Protein AF-A0A0V1GRM8-F1 (afdb_monomer_lite)

Foldseek 3Di:
DVVLVVVQVVLPFADDQPPDGDAWDDDPQEIAGGGPDPVSVLVNLVSVQVVQVVVVFAAPLVQAEDWDWDQDPPDRDIDTDQPDFHWHQDPNDTDTRHYADQQRWDADPNFTAGSVGATDDDVVVVLVVLVCLLPDPDQLLVSLCCCQVFVLVLCLVRLLDFRDDLVVLVSSLLSSLVSNCVSLVHDPPLFDSCLACPDLLLRHLNNPRSSLSSLLSLLQQLLCLCVDPDVVSVSVSPDPRSVVSNVVSCVQLVFPGSHPVRSVVSVVVVSVVVLVVLCPDPQSVQSVLRHSQCLLSVCSNDPLVHDSVLSSQLSCLSRQNPDWLCNVCVPHDDPDCLSQADPQCCVPPVHGTGLQCLQPPPPVCPVLNVVLQVVLLVLLQVLLVVVPWDKDAQDWDDDPNDIDTAGIWTDDPQEIEGEHEAAEARRPDDLVVVFVVQQVVCVRCFVVVCVVVVHPYYHYTYFREYLSLRGDPRVVVSCVVSVNDSSSSSVSSSSSSNRSCVVVVVVPDDPDPDDDDDDPPPVPPVCVVPPVPPPDDDDDDDDDDDDDDDDDDDDDDDDDDDDDDDDDDDDDDDDDDDDDDDDDDDDDDPPVVVVVVVVVVVVRPDDDDDDDDDDDDDDDDPDDDDDDPDNDHRYYD

Sequence (637 aa):
MDELIERLEQSGVGFKIGNTEVVTLAFADDIILASSSHRGMERLLSITHDFVKVRGLQLNIKKCKGIRLVRTPKTKSLVQDTSKTFKVPQAGEHLHVPMVGPGEPIKVLGVTITPDGKPSFNLGTLEGTLERIRKAPLKPAQKLATVRDYLIPALEYQLGVPGVGKRVLEDVDTSIRHSVKRFLHLPHTGMNSMFLTMPVKDGGLGLRPLRTQHIARVAVGTNSMINSADPTSQTIASMPQHQKSLHAALKHFSVPTASKDTLKKGKRQLLRAEIAELTETYQGSCLPSFRKRSVGNSWLSGLNGMRSRDFITGLKLRFGVIETRSQKWRGRTPQNPVVLLCRHCGLSTGQRETAAHISQKCPVTQRLFIQRHNRIVHLVGEHARREGFTVHVEHALKSAGQVYKPDLILIKGNAAHILDVAVPWEKGTDMHEHYERKTTKYSRITEDVKAHFGVDSCTVGAIVVGARSSWCASNRLALKACSTSRRTRVRIAWTTDKVQPAAQLAANQPQGEDGDALPRKIRWRVLSEQEDREKTSAPGNGSNGATPPKQGPHYCPHNTPPSTIYPLCINDGSRRPSGCPANTEPSQMPRHLISDAYEWINKIPSVPIYYLAKPQPRERAWQNQRGKKTLLSLTLV

Radius of gyration: 35.49 Å; chains: 1; bounding box: 90×81×99 Å

Organism: NCBI:txid268475

Structure (mmCIF, N/CA/C/O backbone):
data_AF-A0A0V1GRM8-F1
#
_entry.id   AF-A0A0V1GRM8-F1
#
loop_
_atom_site.group_PDB
_atom_site.id
_atom_site.type_symbol
_atom_site.label_atom_id
_atom_site.label_alt_id
_atom_site.label_comp_id
_atom_site.label_asym_id
_atom_site.label_entity_id
_atom_site.label_seq_id
_atom_site.pdbx_PDB_ins_code
_atom_site.Cartn_x
_atom_site.Cartn_y
_atom_site.Cartn_z
_atom_site.occupancy
_atom_site.B_iso_or_equiv
_atom_site.auth_seq_id
_atom_site.auth_comp_id
_atom_site.auth_asym_id
_atom_site.auth_atom_id
_atom_site.pdbx_PDB_model_num
ATOM 1 N N . MET A 1 1 ? -37.192 -11.598 17.961 1.00 79.44 1 MET A N 1
ATOM 2 C CA . MET A 1 1 ? -36.324 -10.788 18.840 1.00 79.44 1 MET A CA 1
ATOM 3 C C . MET A 1 1 ? -37.020 -9.490 19.177 1.00 79.44 1 MET A C 1
ATOM 5 O O . MET A 1 1 ? -37.149 -9.196 20.350 1.00 79.44 1 MET A O 1
ATOM 9 N N . ASP A 1 2 ? -37.560 -8.804 18.180 1.00 85.06 2 ASP A N 1
ATOM 10 C CA . ASP A 1 2 ? -38.313 -7.549 18.304 1.00 85.06 2 ASP A CA 1
ATOM 11 C C . ASP A 1 2 ? -39.402 -7.604 19.399 1.00 85.06 2 ASP A C 1
ATOM 13 O O . ASP A 1 2 ? -39.377 -6.800 20.316 1.00 85.06 2 ASP A O 1
ATOM 17 N N . GLU A 1 3 ? -40.228 -8.657 19.435 1.00 89.25 3 GLU A N 1
ATOM 18 C CA . GLU A 1 3 ? -41.222 -8.900 20.506 1.00 89.25 3 GLU A CA 1
ATOM 19 C C . GLU A 1 3 ? -40.627 -8.960 21.938 1.00 89.25 3 GLU A C 1
ATOM 21 O O . GLU A 1 3 ? -41.297 -8.624 22.911 1.00 89.25 3 GLU A O 1
ATOM 26 N N . LEU A 1 4 ? -39.374 -9.405 22.105 1.00 88.62 4 LEU A N 1
ATOM 27 C CA . LEU A 1 4 ? -38.681 -9.350 23.400 1.00 88.62 4 LEU A CA 1
ATOM 28 C C . LEU A 1 4 ? -38.221 -7.922 23.703 1.00 88.62 4 LEU A C 1
ATOM 30 O O . LEU A 1 4 ? -38.355 -7.480 24.838 1.00 88.62 4 LEU A O 1
ATOM 34 N N . ILE A 1 5 ? -37.705 -7.207 22.701 1.00 88.31 5 ILE A N 1
ATOM 35 C CA . ILE A 1 5 ? -37.274 -5.811 22.837 1.00 88.31 5 ILE A CA 1
ATOM 36 C C . ILE A 1 5 ? -38.470 -4.944 23.260 1.00 88.31 5 ILE A C 1
ATOM 38 O O . ILE A 1 5 ? -38.380 -4.275 24.283 1.00 88.31 5 ILE A O 1
ATOM 42 N N . GLU A 1 6 ? -39.620 -5.073 22.593 1.00 89.06 6 GLU A N 1
ATOM 43 C CA . GLU A 1 6 ? -40.867 -4.379 22.952 1.00 89.06 6 GLU A CA 1
ATOM 44 C C . GLU A 1 6 ? -41.311 -4.674 24.397 1.00 89.06 6 GLU A C 1
ATOM 46 O O . GLU A 1 6 ? -41.612 -3.753 25.156 1.00 89.06 6 GLU A O 1
ATOM 51 N N . ARG A 1 7 ? -41.306 -5.948 24.825 1.00 91.50 7 ARG A N 1
ATOM 52 C CA . ARG A 1 7 ? -41.649 -6.338 26.211 1.00 91.50 7 ARG A CA 1
ATOM 53 C C . ARG A 1 7 ? -40.680 -5.762 27.249 1.00 91.50 7 ARG A C 1
ATOM 55 O O . ARG A 1 7 ? -41.090 -5.471 28.373 1.00 91.50 7 ARG A O 1
ATOM 62 N N . LEU A 1 8 ? -39.398 -5.639 26.904 1.00 90.44 8 LEU A N 1
ATOM 63 C CA . LEU A 1 8 ? -38.387 -5.033 27.770 1.00 90.44 8 LEU A CA 1
ATOM 64 C C . LEU A 1 8 ? -38.581 -3.510 27.828 1.00 90.44 8 LEU A C 1
ATOM 66 O O . LEU A 1 8 ? -38.613 -2.953 28.922 1.00 90.44 8 LEU A O 1
ATOM 70 N N . GLU A 1 9 ? -38.801 -2.840 26.699 1.00 88.19 9 GLU A N 1
ATOM 71 C CA . GLU A 1 9 ? -39.067 -1.395 26.629 1.00 88.19 9 GLU A CA 1
ATOM 72 C C . GLU A 1 9 ? -40.335 -0.997 27.404 1.00 88.19 9 GLU A C 1
ATOM 74 O O . GLU A 1 9 ? -40.299 -0.068 28.212 1.00 88.19 9 GLU A O 1
ATOM 79 N N . GLN A 1 10 ? -41.415 -1.775 27.284 1.00 88.38 10 GLN A N 1
ATOM 80 C CA . GLN A 1 10 ? -42.658 -1.597 28.053 1.00 88.38 10 GLN A CA 1
ATOM 81 C C . GLN A 1 10 ? -42.484 -1.752 29.577 1.00 88.38 10 GLN A C 1
ATOM 83 O O . GLN A 1 10 ? -43.367 -1.360 30.341 1.00 88.38 10 GLN A O 1
ATOM 88 N N . SER A 1 11 ? -41.375 -2.326 30.055 1.00 85.81 11 SER A N 1
ATOM 89 C CA . SER A 1 11 ? -41.174 -2.576 31.488 1.00 85.81 11 SER A CA 1
ATOM 90 C C . SER A 1 11 ? -40.812 -1.327 32.305 1.00 85.81 11 SER A C 1
ATOM 92 O O . SER A 1 11 ? -40.995 -1.349 33.527 1.00 85.81 11 SER A O 1
ATOM 94 N N . GLY A 1 12 ? -40.311 -0.262 31.658 1.00 83.56 12 GLY A N 1
ATOM 95 C CA . GLY A 1 12 ? -39.988 1.030 32.286 1.00 83.56 12 GLY A CA 1
ATOM 96 C C . GLY A 1 12 ? -38.925 0.978 33.395 1.00 83.56 12 GLY A C 1
ATOM 97 O O . GLY A 1 12 ? -38.988 1.758 34.346 1.00 83.56 12 GLY A O 1
ATOM 98 N N . VAL A 1 13 ? -38.003 0.007 33.340 1.00 88.00 13 VAL A N 1
ATOM 99 C CA . VAL A 1 13 ? -36.918 -0.173 34.330 1.00 88.00 13 VAL A CA 1
ATOM 100 C C . VAL A 1 13 ? -35.516 -0.124 33.707 1.00 88.00 13 VAL A C 1
ATOM 102 O O . VAL A 1 13 ? -34.573 -0.737 34.220 1.00 88.00 13 VAL A O 1
ATOM 105 N N . GLY A 1 14 ? -35.368 0.607 32.605 1.00 86.81 14 GLY A N 1
ATOM 106 C CA . GLY A 1 14 ? -34.118 0.778 31.878 1.00 86.81 14 GLY A CA 1
ATOM 107 C C . GLY A 1 14 ? -33.093 1.670 32.577 1.00 86.81 14 GLY A C 1
ATOM 108 O O . GLY A 1 14 ? -33.242 2.108 33.727 1.00 86.81 14 GLY A O 1
ATOM 109 N N . PHE A 1 15 ? -32.007 1.941 31.860 1.00 88.25 15 PHE A N 1
ATOM 110 C CA . PHE A 1 15 ? -30.988 2.909 32.242 1.00 88.25 15 PHE A CA 1
ATOM 111 C C . PHE A 1 15 ? -31.204 4.234 31.497 1.00 88.25 15 PHE A C 1
ATOM 113 O O . PHE A 1 15 ? -31.224 4.271 30.267 1.00 88.25 15 PHE A O 1
ATOM 120 N N . LYS A 1 16 ? -31.355 5.340 32.234 1.00 87.81 16 LYS A N 1
ATOM 121 C CA . LYS A 1 16 ? -31.632 6.658 31.642 1.00 87.81 16 LYS A CA 1
ATOM 122 C C . LYS A 1 16 ? -30.355 7.328 31.143 1.00 87.81 16 LYS A C 1
ATOM 124 O O . LYS A 1 16 ? -29.402 7.520 31.899 1.00 87.81 16 LYS A O 1
ATOM 129 N N . ILE A 1 17 ? -30.362 7.713 29.873 1.00 84.06 17 ILE A N 1
ATOM 130 C CA . ILE A 1 17 ? -29.287 8.416 29.179 1.00 84.06 17 ILE A CA 1
ATOM 131 C C . ILE A 1 17 ? -29.867 9.719 28.630 1.00 84.06 17 ILE A C 1
ATOM 133 O O . ILE A 1 17 ? -30.559 9.726 27.620 1.00 84.06 17 ILE A O 1
ATOM 137 N N . GLY A 1 18 ? -29.599 10.842 29.301 1.00 80.88 18 GLY A N 1
ATOM 138 C CA . GLY A 1 18 ? -30.243 12.112 28.954 1.00 80.88 18 GLY A CA 1
ATOM 139 C C . GLY A 1 18 ? -31.766 11.988 29.049 1.00 80.88 18 GLY A C 1
ATOM 140 O O . GLY A 1 18 ? -32.284 11.651 30.112 1.00 80.88 18 GLY A O 1
ATOM 141 N N . ASN A 1 19 ? -32.456 12.216 27.930 1.00 82.00 19 ASN A N 1
ATOM 142 C CA . ASN A 1 19 ? -33.915 12.108 27.834 1.00 82.00 19 ASN A CA 1
ATOM 143 C C . ASN A 1 19 ? -34.396 10.737 27.318 1.00 82.00 19 ASN A C 1
ATOM 145 O O . ASN A 1 19 ? -35.603 10.538 27.205 1.00 82.00 19 ASN A O 1
ATOM 149 N N . THR A 1 20 ? -33.494 9.803 26.989 1.00 84.81 20 THR A N 1
ATOM 150 C CA . THR A 1 20 ? -33.852 8.457 26.512 1.00 84.81 20 THR A CA 1
ATOM 151 C C . THR A 1 20 ? -33.632 7.399 27.588 1.00 84.81 20 THR A C 1
ATOM 153 O O . THR A 1 20 ? -32.801 7.547 28.486 1.00 84.81 20 THR A O 1
ATOM 156 N N . GLU A 1 21 ? -34.385 6.306 27.507 1.00 87.94 21 GLU A N 1
ATOM 157 C CA . GLU A 1 21 ? -34.266 5.162 28.407 1.00 87.94 21 GLU A CA 1
ATOM 158 C C . GLU A 1 21 ? -33.819 3.940 27.606 1.00 87.94 21 GLU A C 1
ATOM 160 O O . GLU A 1 21 ? -34.488 3.525 26.665 1.00 87.94 21 GLU A O 1
ATOM 165 N N . VAL A 1 22 ? -32.654 3.392 27.950 1.00 88.44 22 VAL A N 1
ATOM 166 C CA . VAL A 1 22 ? -32.051 2.251 27.257 1.00 88.44 22 VAL A CA 1
ATOM 167 C C . VAL A 1 22 ? -32.252 1.012 28.108 1.00 88.44 22 VAL A C 1
ATOM 169 O O . VAL A 1 22 ? -31.702 0.924 29.206 1.00 88.44 22 VAL A O 1
ATOM 172 N N . VAL A 1 23 ? -33.039 0.062 27.605 1.00 90.19 23 VAL A N 1
ATOM 173 C CA . VAL A 1 23 ? -33.331 -1.193 28.314 1.00 90.19 23 VAL A CA 1
ATOM 174 C C . VAL A 1 23 ? -32.487 -2.358 27.797 1.00 90.19 23 VAL A C 1
ATOM 176 O O . VAL A 1 23 ? -32.040 -3.195 28.580 1.00 90.19 23 VAL A O 1
ATOM 179 N N . THR A 1 24 ? -32.246 -2.420 26.486 1.00 90.25 24 THR A N 1
ATOM 180 C CA . THR A 1 24 ? -31.543 -3.541 25.852 1.00 90.25 24 THR A CA 1
ATOM 181 C C . THR A 1 24 ? -30.735 -3.106 24.631 1.00 90.25 24 THR A C 1
ATOM 183 O O . THR A 1 24 ? -31.102 -2.165 23.930 1.00 90.25 24 THR A O 1
ATOM 186 N N . LEU A 1 25 ? -29.648 -3.824 24.346 1.00 88.06 25 LEU A N 1
ATOM 187 C CA . LEU A 1 25 ? -28.949 -3.814 23.059 1.00 88.06 25 LEU A CA 1
ATOM 188 C C . LEU A 1 25 ? -28.848 -5.267 22.588 1.00 88.06 25 LEU A C 1
ATOM 190 O O . LEU A 1 25 ? -28.349 -6.107 23.328 1.00 88.06 25 LEU A O 1
ATOM 194 N N . ALA A 1 26 ? -29.310 -5.582 21.379 1.00 87.56 26 ALA A N 1
ATOM 195 C CA . ALA A 1 26 ? -29.328 -6.957 20.876 1.00 87.56 26 ALA A CA 1
ATOM 196 C C . ALA A 1 26 ? -28.637 -7.079 19.513 1.00 87.56 26 ALA A C 1
ATOM 198 O O . ALA A 1 26 ? -28.797 -6.224 18.639 1.00 87.56 26 ALA A O 1
ATOM 199 N N . PHE A 1 27 ? -27.900 -8.170 19.315 1.00 85.50 27 PHE A N 1
ATOM 200 C CA . PHE A 1 27 ? -27.322 -8.548 18.029 1.00 85.50 27 PHE A CA 1
ATOM 201 C C . PHE A 1 27 ? -27.366 -10.073 17.880 1.00 85.50 27 PHE A C 1
ATOM 203 O O . PHE A 1 27 ? -26.596 -10.790 18.510 1.00 85.50 27 PHE A O 1
ATOM 210 N N . ALA A 1 28 ? -28.275 -10.567 17.034 1.00 85.81 28 ALA A N 1
ATOM 211 C CA . ALA A 1 28 ? -28.597 -11.993 16.927 1.00 85.81 28 ALA A CA 1
ATOM 212 C C . ALA A 1 28 ? -28.969 -12.617 18.294 1.00 85.81 28 ALA A C 1
ATOM 214 O O . ALA A 1 28 ? -30.039 -12.303 18.815 1.00 85.81 28 ALA A O 1
ATOM 215 N N . ASP A 1 29 ? -28.129 -13.499 18.841 1.00 84.38 29 ASP A N 1
ATOM 216 C CA . ASP A 1 29 ? -28.296 -14.195 20.125 1.00 84.38 29 ASP A CA 1
ATOM 217 C C . ASP A 1 29 ? -27.536 -13.555 21.306 1.00 84.38 29 ASP A C 1
ATOM 219 O O . ASP A 1 29 ? -27.766 -13.953 22.453 1.00 84.38 29 ASP A O 1
ATOM 223 N N . ASP A 1 30 ? -26.681 -12.560 21.044 1.00 85.00 30 ASP A N 1
ATOM 224 C CA . ASP A 1 30 ? -26.049 -11.729 22.073 1.00 85.00 30 ASP A CA 1
ATOM 225 C C . ASP A 1 30 ? -27.029 -10.616 22.496 1.00 85.00 30 ASP A C 1
ATOM 227 O O . ASP A 1 30 ? -27.387 -9.742 21.696 1.00 85.00 30 ASP A O 1
ATOM 231 N N . ILE A 1 31 ? -27.454 -10.631 23.764 1.00 88.88 31 ILE A N 1
ATOM 232 C CA . ILE A 1 31 ? -28.297 -9.591 24.378 1.00 88.88 31 ILE A CA 1
ATOM 233 C C . ILE A 1 31 ? -27.517 -8.915 25.506 1.00 88.88 31 ILE A C 1
ATOM 235 O O . ILE A 1 31 ? -26.914 -9.583 26.340 1.00 88.88 31 ILE A O 1
ATOM 239 N N . ILE A 1 32 ? -27.571 -7.589 25.562 1.00 89.88 32 ILE A N 1
ATOM 240 C CA . ILE A 1 32 ? -27.100 -6.784 26.689 1.00 89.88 32 ILE A CA 1
ATOM 241 C C . ILE A 1 32 ? -28.322 -6.168 27.356 1.00 89.88 32 ILE A C 1
ATOM 243 O O . ILE A 1 32 ? -29.120 -5.528 26.669 1.00 89.88 32 ILE A O 1
ATOM 247 N N . LEU A 1 33 ? -28.458 -6.321 28.672 1.00 91.75 33 LEU A N 1
ATOM 248 C CA . LEU A 1 33 ? -29.522 -5.674 29.445 1.00 91.75 33 LEU A CA 1
ATOM 249 C C . LEU A 1 33 ? -28.970 -4.480 30.228 1.00 91.75 33 LEU A C 1
ATOM 251 O O . LEU A 1 33 ? -27.875 -4.529 30.783 1.00 91.75 33 LEU A O 1
ATOM 255 N N . ALA A 1 34 ? -29.743 -3.398 30.307 1.00 92.00 34 ALA A N 1
ATOM 256 C CA . ALA A 1 34 ? -29.366 -2.185 31.022 1.00 92.00 34 ALA A CA 1
ATOM 257 C C . ALA A 1 34 ? -30.500 -1.731 31.948 1.00 92.00 34 ALA A C 1
ATOM 259 O O . ALA A 1 34 ? -31.636 -1.539 31.524 1.00 92.00 34 ALA A O 1
ATOM 260 N N . SER A 1 35 ? -30.183 -1.531 33.229 1.00 91.81 35 SER A N 1
ATOM 261 C CA . SER A 1 35 ? -31.130 -1.037 34.228 1.00 91.81 35 SER A CA 1
ATOM 262 C C . SER A 1 35 ? -30.469 -0.041 35.172 1.00 91.81 35 SER A C 1
ATOM 264 O O . SER A 1 35 ? -29.305 -0.182 35.545 1.00 91.81 35 SER A O 1
ATOM 266 N N . SER A 1 36 ? -31.240 0.955 35.601 1.00 89.06 36 SER A N 1
ATOM 267 C CA . SER A 1 36 ? -30.865 1.914 36.643 1.00 89.06 36 SER A CA 1
ATOM 268 C C . SER A 1 36 ? -30.902 1.338 38.069 1.00 89.06 36 SER A C 1
ATOM 270 O O . SER A 1 36 ? -30.415 1.990 38.993 1.00 89.06 36 SER A O 1
ATOM 272 N N . SER A 1 37 ? -31.448 0.132 38.284 1.00 87.62 37 SER A N 1
ATOM 273 C CA . SER A 1 37 ? -31.553 -0.479 39.618 1.00 87.62 37 SER A CA 1
ATOM 274 C C . SER A 1 37 ? -31.393 -2.005 39.612 1.00 87.62 37 SER A C 1
ATOM 276 O O . SER A 1 37 ? -31.634 -2.673 38.612 1.00 87.62 37 SER A O 1
ATOM 278 N N . HIS A 1 38 ? -31.034 -2.581 40.767 1.00 86.12 38 HIS A N 1
ATOM 279 C CA . HIS A 1 38 ? -30.915 -4.038 40.930 1.00 86.12 38 HIS A CA 1
ATOM 280 C C . HIS A 1 38 ? -32.249 -4.760 40.679 1.00 86.12 38 HIS A C 1
ATOM 282 O O . HIS A 1 38 ? -32.300 -5.691 39.884 1.00 86.12 38 HIS A O 1
ATOM 288 N N . ARG A 1 39 ? -33.340 -4.266 41.289 1.00 87.75 39 ARG A N 1
ATOM 289 C CA . ARG A 1 39 ? -34.701 -4.795 41.087 1.00 87.75 39 ARG A CA 1
ATOM 290 C C . ARG A 1 39 ? -35.163 -4.680 39.635 1.00 87.75 39 ARG A C 1
ATOM 292 O O . ARG A 1 39 ? -35.852 -5.566 39.141 1.00 87.75 39 ARG A O 1
ATOM 299 N N . GLY A 1 40 ? -34.779 -3.602 38.951 1.00 89.31 40 GLY A N 1
ATOM 300 C CA . GLY A 1 40 ? -35.024 -3.446 37.522 1.00 89.31 40 GLY A CA 1
ATOM 301 C C . GLY A 1 40 ? -34.315 -4.526 36.708 1.00 89.31 40 GLY A C 1
ATOM 302 O O . GLY A 1 40 ? -34.965 -5.202 35.920 1.00 89.31 40 GLY A O 1
ATOM 303 N N . MET A 1 41 ? -33.028 -4.778 36.971 1.00 90.19 41 MET A N 1
ATOM 304 C CA . MET A 1 41 ? -32.282 -5.852 36.304 1.00 90.19 41 MET A CA 1
ATOM 305 C C . MET A 1 41 ? -32.895 -7.239 36.555 1.00 90.19 41 MET A C 1
ATOM 307 O O . MET A 1 41 ? -33.063 -8.009 35.614 1.00 90.19 41 MET A O 1
ATOM 311 N N . GLU A 1 42 ? -33.298 -7.547 37.791 1.00 88.81 42 GLU A N 1
ATOM 312 C CA . GLU A 1 42 ? -33.997 -8.800 38.126 1.00 88.81 42 GLU A CA 1
ATOM 313 C C . GLU A 1 42 ? -35.308 -8.954 37.331 1.00 88.81 42 GLU A C 1
ATOM 315 O O . GLU A 1 42 ? -35.596 -10.032 36.807 1.00 88.81 42 GLU A O 1
ATOM 320 N N . ARG A 1 43 ? -36.068 -7.863 37.149 1.00 90.00 43 ARG A N 1
ATOM 321 C CA . ARG A 1 43 ? -37.283 -7.848 36.318 1.00 90.00 43 ARG A CA 1
ATOM 322 C C . ARG A 1 43 ? -36.977 -8.082 34.833 1.00 90.00 43 ARG A C 1
ATOM 324 O O . ARG A 1 43 ? -37.660 -8.893 34.210 1.00 90.00 43 ARG A O 1
ATOM 331 N N . LEU A 1 44 ? -35.960 -7.422 34.271 1.00 91.06 44 LEU A N 1
ATOM 332 C CA . LEU A 1 44 ? -35.557 -7.614 32.867 1.00 91.06 44 LEU A CA 1
ATOM 333 C C . LEU A 1 44 ? -35.056 -9.043 32.605 1.00 91.06 44 LEU A C 1
ATOM 335 O O . LEU A 1 44 ? -35.375 -9.633 31.569 1.00 91.06 44 LEU A O 1
ATOM 339 N N . LEU A 1 45 ? -34.323 -9.624 33.560 1.00 90.50 45 LEU A N 1
ATOM 340 C CA . LEU A 1 45 ? -33.871 -11.013 33.506 1.00 90.50 45 LEU A CA 1
ATOM 341 C C . LEU A 1 45 ? -35.044 -11.998 33.554 1.00 90.50 45 LEU A C 1
ATOM 343 O O . LEU A 1 45 ? -35.037 -12.942 32.768 1.00 90.50 45 LEU A O 1
ATOM 347 N N . SER A 1 46 ? -36.067 -11.765 34.388 1.00 89.44 46 SER A N 1
ATOM 348 C CA . SER A 1 46 ? -37.284 -12.598 34.396 1.00 89.44 46 SER A CA 1
ATOM 349 C C . SER A 1 46 ? -38.017 -12.529 33.056 1.00 89.44 46 SER A C 1
ATOM 351 O O . SER A 1 46 ? -38.243 -13.565 32.440 1.00 89.44 46 SER A O 1
ATOM 353 N N . ILE A 1 47 ? -38.297 -11.322 32.543 1.00 90.62 47 ILE A N 1
ATOM 354 C CA . ILE A 1 47 ? -38.961 -11.123 31.238 1.00 90.62 47 ILE A CA 1
ATOM 355 C C . ILE A 1 47 ? -38.202 -11.863 30.124 1.00 90.62 47 ILE A C 1
ATOM 357 O O . ILE A 1 47 ? -38.808 -12.564 29.310 1.00 90.62 47 ILE A O 1
ATOM 361 N N . THR A 1 48 ? -36.872 -11.742 30.114 1.00 90.81 48 THR A N 1
ATOM 362 C CA . THR A 1 48 ? -36.005 -12.415 29.139 1.00 90.81 48 THR A CA 1
ATOM 363 C C . THR A 1 48 ? -36.037 -13.934 29.303 1.00 90.81 48 THR A C 1
ATOM 365 O O . THR A 1 48 ? -36.225 -14.649 28.320 1.00 90.81 48 THR A O 1
ATOM 368 N N . HIS A 1 49 ? -35.897 -14.441 30.530 1.00 89.19 49 HIS A N 1
ATOM 369 C CA . HIS A 1 49 ? -35.965 -15.870 30.829 1.00 89.19 49 HIS A CA 1
ATOM 370 C C . HIS A 1 49 ? -37.302 -16.473 30.382 1.00 89.19 49 HIS A C 1
ATOM 372 O O . HIS A 1 49 ? -37.311 -17.481 29.676 1.00 89.19 49 HIS A O 1
ATOM 378 N N . ASP A 1 50 ? -38.422 -15.844 30.730 1.00 89.31 50 ASP A N 1
ATOM 379 C CA . ASP A 1 50 ? -39.757 -16.375 30.459 1.00 89.31 50 ASP A CA 1
ATOM 380 C C . ASP A 1 50 ? -40.057 -16.373 28.950 1.00 89.31 50 ASP A C 1
ATOM 382 O O . ASP A 1 50 ? -40.552 -17.365 28.406 1.00 89.31 50 ASP A O 1
ATOM 386 N N . PHE A 1 51 ? -39.646 -15.319 28.235 1.00 90.50 51 PHE A N 1
ATOM 387 C CA . PHE A 1 51 ? -39.718 -15.247 26.772 1.00 90.50 51 PHE A CA 1
ATOM 388 C C . PHE A 1 51 ? -38.929 -16.372 26.077 1.00 90.50 51 PHE A C 1
ATOM 390 O O . PHE A 1 51 ? -39.407 -16.959 25.097 1.00 90.50 51 PHE A O 1
ATOM 397 N N . VAL A 1 52 ? -37.720 -16.652 26.572 1.00 89.62 52 VAL A N 1
ATOM 398 C CA . VAL A 1 52 ? -36.786 -17.666 26.055 1.00 89.62 52 VAL A CA 1
ATOM 399 C C . VAL A 1 52 ? -37.298 -19.080 26.373 1.00 89.62 52 VAL A C 1
ATOM 401 O O . VAL A 1 52 ? -37.358 -19.928 25.478 1.00 89.62 52 VAL A O 1
ATOM 404 N N . LYS A 1 53 ? -37.778 -19.312 27.601 1.00 88.38 53 LYS A N 1
ATOM 405 C CA . LYS A 1 53 ? -38.338 -20.586 28.079 1.00 88.38 53 LYS A CA 1
ATOM 406 C C . LYS A 1 53 ? -39.572 -21.021 27.287 1.00 88.38 53 LYS A C 1
ATOM 408 O O . LYS A 1 53 ? -39.636 -22.173 26.863 1.00 88.38 53 LYS A O 1
ATOM 413 N N . VAL A 1 54 ? -40.517 -20.110 27.023 1.00 89.62 54 VAL A N 1
ATOM 414 C CA . VAL A 1 54 ? -41.725 -20.391 26.211 1.00 89.62 54 VAL A CA 1
ATOM 415 C C . VAL A 1 54 ? -41.373 -20.859 24.790 1.00 89.62 54 VAL A C 1
ATOM 417 O O . VAL A 1 54 ? -42.134 -21.598 24.172 1.00 89.62 54 VAL A O 1
ATOM 420 N N . ARG A 1 55 ? -40.194 -20.487 24.278 1.00 89.69 55 ARG A N 1
ATOM 421 C CA . ARG A 1 55 ? -39.700 -20.862 22.942 1.00 89.69 55 ARG A CA 1
ATOM 422 C C . ARG A 1 55 ? -38.777 -22.088 22.950 1.00 89.69 55 ARG A C 1
ATOM 424 O O . ARG A 1 55 ? -38.162 -22.390 21.931 1.00 89.69 55 ARG A O 1
ATOM 431 N N . GLY A 1 56 ? -38.671 -22.797 24.078 1.00 88.12 56 GLY A N 1
ATOM 432 C CA . GLY A 1 56 ? -37.820 -23.985 24.223 1.00 88.12 56 GLY A CA 1
ATOM 433 C C . GLY A 1 56 ? -36.315 -23.691 24.196 1.00 88.12 56 GLY A C 1
ATOM 434 O O . GLY A 1 56 ? -35.515 -24.605 23.996 1.00 88.12 56 GLY A O 1
ATOM 435 N N . LEU A 1 57 ? -35.928 -22.426 24.375 1.00 88.31 57 LEU A N 1
ATOM 436 C CA . LEU A 1 57 ? -34.540 -21.978 24.443 1.00 88.31 57 LEU A CA 1
ATOM 437 C C . LEU A 1 57 ? -34.065 -21.918 25.903 1.00 88.31 57 LEU A C 1
ATOM 439 O O . LEU A 1 57 ? -34.868 -21.957 26.837 1.00 88.31 57 LEU A O 1
ATOM 443 N N . GLN A 1 58 ? -32.750 -21.811 26.110 1.00 84.88 58 GLN A N 1
ATOM 444 C CA . GLN A 1 58 ? -32.151 -21.664 27.440 1.00 84.88 58 GLN A CA 1
ATOM 445 C C . GLN A 1 58 ? -31.023 -20.625 27.437 1.00 84.88 58 GLN A C 1
ATOM 447 O O . GLN A 1 58 ? -30.272 -20.497 26.464 1.00 84.88 58 GLN A O 1
ATOM 452 N N . LEU A 1 59 ? -30.894 -19.898 28.550 1.00 84.94 59 LEU A N 1
ATOM 453 C CA . LEU A 1 59 ? -29.801 -18.956 28.787 1.00 84.94 59 LEU A CA 1
ATOM 454 C C . LEU A 1 59 ? -28.520 -19.717 29.152 1.00 84.94 59 LEU A C 1
ATOM 456 O O . LEU A 1 59 ? -28.537 -20.646 29.961 1.00 84.94 59 LEU A O 1
ATOM 460 N N . ASN A 1 60 ? -27.388 -19.317 28.572 1.00 87.25 60 ASN A N 1
ATOM 461 C CA . ASN A 1 60 ? -26.090 -19.917 28.859 1.00 87.25 60 ASN A CA 1
ATOM 462 C C . ASN A 1 60 ? -25.380 -19.154 29.983 1.00 87.25 60 ASN A C 1
ATOM 464 O O . ASN A 1 60 ? -24.461 -18.377 29.732 1.00 87.25 60 ASN A O 1
ATOM 468 N N . ILE A 1 61 ? -25.789 -19.392 31.232 1.00 84.81 61 ILE A N 1
ATOM 469 C CA . ILE A 1 61 ? -25.327 -18.630 32.410 1.00 84.81 61 ILE A CA 1
ATOM 470 C C . ILE A 1 61 ? -23.792 -18.620 32.561 1.00 84.81 61 ILE A C 1
ATOM 472 O O . ILE A 1 61 ? -23.236 -17.642 33.049 1.00 84.81 61 ILE A O 1
ATOM 476 N N . LYS A 1 62 ? -23.083 -19.647 32.067 1.00 84.50 62 LYS A N 1
ATOM 477 C CA . LYS A 1 62 ? -21.605 -19.690 32.051 1.00 84.50 62 LYS A CA 1
ATOM 478 C C . LYS A 1 62 ? -20.965 -18.691 31.079 1.00 84.50 62 LYS A C 1
ATOM 480 O O . LYS A 1 62 ? -19.829 -18.280 31.303 1.00 84.50 62 LYS A O 1
ATOM 485 N N . LYS A 1 63 ? -21.655 -18.343 29.988 1.00 85.25 63 LYS A N 1
ATOM 486 C CA . LYS A 1 63 ? -21.252 -17.267 29.069 1.00 85.25 63 LYS A CA 1
ATOM 487 C C . LYS A 1 63 ? -21.765 -15.904 29.525 1.00 85.25 63 LYS A C 1
ATOM 489 O O . LYS A 1 63 ? -21.147 -14.900 29.182 1.00 85.25 63 LYS A O 1
ATOM 494 N N . CYS A 1 64 ? -22.879 -15.872 30.259 1.00 87.50 64 CYS A N 1
ATOM 495 C CA . CYS A 1 64 ? -23.422 -14.632 30.786 1.00 87.50 64 CYS A CA 1
ATOM 496 C C . CYS A 1 64 ? -22.443 -13.955 31.749 1.00 87.50 64 CYS A C 1
ATOM 498 O O . CYS A 1 64 ? -21.668 -14.616 32.447 1.00 87.50 64 CYS A O 1
ATOM 500 N N . LYS A 1 65 ? -22.488 -12.627 31.796 1.00 88.25 65 LYS A N 1
ATOM 501 C CA . LYS A 1 65 ? -21.643 -11.808 32.666 1.00 88.25 65 LYS A CA 1
ATOM 502 C C . LYS A 1 65 ? -22.492 -10.726 33.319 1.00 88.25 65 LYS A C 1
ATOM 504 O O . LYS A 1 65 ? -23.437 -10.240 32.722 1.00 88.25 65 LYS A O 1
ATOM 509 N N . GLY A 1 66 ? -22.174 -10.388 34.565 1.00 88.56 66 GLY A N 1
ATOM 510 C CA . GLY A 1 66 ? -22.847 -9.325 35.304 1.00 88.56 66 GLY A CA 1
ATOM 511 C C . GLY A 1 66 ? -21.904 -8.161 35.582 1.00 88.56 66 GLY A C 1
ATOM 512 O O . GLY A 1 66 ? -20.836 -8.350 36.171 1.00 88.56 66 GLY A O 1
ATOM 513 N N . ILE A 1 67 ? -22.312 -6.949 35.206 1.00 88.69 67 ILE A N 1
ATOM 514 C CA . ILE A 1 67 ? -21.648 -5.702 35.600 1.00 88.69 67 ILE A CA 1
ATOM 515 C C . ILE A 1 67 ? -22.595 -4.927 36.511 1.00 88.69 67 ILE A C 1
ATOM 517 O O . ILE A 1 67 ? -23.758 -4.708 36.179 1.00 88.69 67 ILE A O 1
ATOM 521 N N . ARG A 1 68 ? -22.096 -4.471 37.660 1.00 86.88 68 ARG A N 1
ATOM 522 C CA . ARG A 1 68 ? -22.845 -3.595 38.560 1.00 86.88 68 ARG A CA 1
ATOM 523 C C . ARG A 1 68 ? -21.937 -2.485 39.066 1.00 86.88 68 ARG A C 1
ATOM 525 O O . ARG A 1 68 ? -20.936 -2.743 39.728 1.00 86.88 68 ARG A O 1
ATOM 532 N N . LEU A 1 69 ? -22.297 -1.249 38.735 1.00 85.06 69 LEU A N 1
ATOM 533 C CA . LEU A 1 69 ? -21.604 -0.040 39.168 1.00 85.06 69 LEU A CA 1
ATOM 534 C C . LEU A 1 69 ? -22.458 0.661 40.225 1.00 85.06 69 LEU A C 1
ATOM 536 O O . LEU A 1 69 ? -23.640 0.920 40.009 1.00 85.06 69 LEU A O 1
ATOM 540 N N . VAL A 1 70 ? -21.861 0.958 41.374 1.00 83.75 70 VAL A N 1
ATOM 541 C CA . VAL A 1 70 ? -22.509 1.629 42.504 1.00 83.75 70 VAL A CA 1
ATOM 542 C C . VAL A 1 70 ? -21.760 2.923 42.784 1.00 83.75 70 VAL A C 1
ATOM 544 O O . VAL A 1 70 ? -20.533 2.975 42.730 1.00 83.75 70 VAL A O 1
ATOM 547 N N . ARG A 1 71 ? -22.495 3.996 43.071 1.00 79.62 71 ARG A N 1
ATOM 548 C CA . ARG A 1 71 ? -21.897 5.270 43.463 1.00 79.62 71 ARG A CA 1
ATOM 549 C C . ARG A 1 71 ? -21.464 5.204 44.923 1.00 79.62 71 ARG A C 1
ATOM 551 O O . ARG A 1 71 ? -22.284 4.920 45.793 1.00 79.62 71 ARG A O 1
ATOM 558 N N . THR A 1 72 ? -20.197 5.489 45.188 1.00 77.56 72 THR A N 1
ATOM 559 C CA . THR A 1 72 ? -19.660 5.493 46.551 1.00 77.56 72 THR A CA 1
ATOM 560 C C . THR A 1 72 ? -20.278 6.642 47.356 1.00 77.56 72 THR A C 1
ATOM 562 O O . THR A 1 72 ? -20.340 7.767 46.852 1.00 77.56 72 THR A O 1
ATOM 565 N N . PRO A 1 73 ? -20.721 6.428 48.609 1.00 68.94 73 PRO A N 1
ATOM 566 C CA . PRO A 1 73 ? -21.171 7.521 49.466 1.00 68.94 73 PRO A CA 1
ATOM 567 C C . PRO A 1 73 ? -20.083 8.594 49.639 1.00 68.94 73 PRO A C 1
ATOM 569 O O . PRO A 1 73 ? -18.896 8.286 49.727 1.00 68.94 73 PRO A O 1
ATOM 572 N N . LYS A 1 74 ? -20.495 9.866 49.706 1.00 71.69 74 LYS A N 1
ATOM 573 C CA . LYS A 1 74 ? -19.644 11.065 49.895 1.00 71.69 74 LYS A CA 1
ATOM 574 C C . LYS A 1 74 ? -18.628 11.390 48.784 1.00 71.69 74 LYS A C 1
ATOM 576 O O . LYS A 1 74 ? -18.158 12.522 48.741 1.00 71.69 74 LYS A O 1
ATOM 581 N N . THR A 1 75 ? -18.327 10.489 47.847 1.00 66.62 75 THR A N 1
ATOM 582 C CA . THR A 1 75 ? -17.472 10.785 46.682 1.00 66.62 75 THR A CA 1
ATOM 583 C C . THR A 1 75 ? -18.266 10.747 45.369 1.00 66.62 75 THR A C 1
ATOM 585 O O . THR A 1 75 ? -19.352 10.180 45.272 1.00 66.62 75 THR A O 1
ATOM 588 N N . LYS A 1 76 ? -17.764 11.411 44.318 1.00 69.75 76 LYS A N 1
ATOM 589 C CA . LYS A 1 76 ? -18.389 11.380 42.977 1.00 69.75 76 LYS A CA 1
ATOM 590 C C . LYS A 1 76 ? -17.942 10.167 42.137 1.00 69.75 76 LYS A C 1
ATOM 592 O O . LYS A 1 76 ? -18.203 10.149 40.939 1.00 69.75 76 LYS A O 1
ATOM 597 N N . SER A 1 77 ? -17.265 9.182 42.734 1.00 74.38 77 SER A N 1
ATOM 598 C CA . SER A 1 77 ? -16.761 7.997 42.034 1.00 74.38 77 SER A CA 1
ATOM 599 C C . SER A 1 77 ? -17.801 6.875 41.941 1.00 74.38 77 SER A C 1
ATOM 601 O O . SER A 1 77 ? -18.720 6.757 42.755 1.00 74.38 77 SER A O 1
ATOM 603 N N . LEU A 1 78 ? -17.631 6.045 40.912 1.00 78.25 78 LEU A N 1
ATOM 604 C CA . LEU A 1 78 ? -18.312 4.767 40.748 1.00 78.25 78 LEU A CA 1
ATOM 605 C C . LEU A 1 78 ? -17.342 3.651 41.144 1.00 78.25 78 LEU A C 1
ATOM 607 O O . LEU A 1 78 ? -16.170 3.693 40.770 1.00 78.25 78 LEU A O 1
ATOM 611 N N . VAL A 1 79 ? -17.843 2.658 41.870 1.00 80.75 79 VAL A N 1
ATOM 612 C CA . VAL A 1 79 ? -17.132 1.431 42.239 1.00 80.75 79 VAL A CA 1
ATOM 613 C C . VAL A 1 79 ? -17.908 0.240 41.687 1.00 80.75 79 VAL A C 1
ATOM 615 O O . VAL A 1 79 ? -19.138 0.225 41.685 1.00 80.75 79 VAL A O 1
ATOM 618 N N . GLN A 1 80 ? -17.181 -0.753 41.188 1.00 81.94 80 GLN A N 1
ATOM 619 C CA . GLN A 1 80 ? -17.753 -2.000 40.698 1.00 81.94 80 GLN A CA 1
ATOM 620 C C . GLN A 1 80 ? -18.057 -2.917 41.887 1.00 81.94 80 GLN A C 1
ATOM 622 O O . GLN A 1 80 ? -17.157 -3.266 42.645 1.00 81.94 80 GLN A O 1
ATOM 627 N N . ASP A 1 81 ? -19.327 -3.274 42.061 1.00 81.44 81 ASP A N 1
ATOM 628 C CA . ASP A 1 81 ? -19.815 -4.055 43.199 1.00 81.44 81 ASP A CA 1
ATOM 629 C C . ASP A 1 81 ? -20.203 -5.468 42.745 1.00 81.44 81 ASP A C 1
ATOM 631 O O . ASP A 1 81 ? -21.266 -5.688 42.159 1.00 81.44 81 ASP A O 1
ATOM 635 N N . THR A 1 82 ? -19.331 -6.428 43.043 1.00 83.06 82 THR A N 1
ATOM 636 C CA . THR A 1 82 ? -19.509 -7.854 42.739 1.00 83.06 82 THR A CA 1
ATOM 637 C C . THR A 1 82 ? -20.270 -8.625 43.825 1.00 83.06 82 THR A C 1
ATOM 639 O O . THR A 1 82 ? -20.563 -9.802 43.625 1.00 83.06 82 THR A O 1
ATOM 642 N N . SER A 1 83 ? -20.617 -7.995 44.958 1.00 80.50 83 SER A N 1
ATOM 643 C CA . SER A 1 83 ? -21.176 -8.685 46.136 1.00 80.50 83 SER A CA 1
ATOM 644 C C . SER A 1 83 ? -22.607 -9.195 45.945 1.00 80.50 83 SER A C 1
ATOM 646 O O . SER A 1 83 ? -22.984 -10.209 46.529 1.00 80.50 83 SER A O 1
ATOM 648 N N . LYS A 1 84 ? -23.409 -8.517 45.111 1.00 81.38 84 LYS A N 1
ATOM 649 C CA . LYS A 1 84 ? -24.759 -8.966 44.735 1.00 81.38 84 LYS A CA 1
ATOM 650 C C . LYS A 1 84 ? -24.747 -9.451 43.294 1.00 81.38 84 LYS A C 1
ATOM 652 O O . LYS A 1 84 ? -24.634 -8.653 42.365 1.00 81.38 84 LYS A O 1
ATOM 657 N N . THR A 1 85 ? -24.841 -10.766 43.159 1.00 83.88 85 THR A N 1
ATOM 658 C CA . THR A 1 85 ? -25.005 -11.509 41.909 1.00 83.88 85 THR A CA 1
ATOM 659 C C . THR A 1 85 ? -26.470 -11.501 41.478 1.00 83.88 85 THR A C 1
ATOM 661 O O . THR A 1 85 ? -27.373 -11.579 42.313 1.00 83.88 85 THR A O 1
ATOM 664 N N . PHE A 1 86 ? -26.716 -11.464 40.170 1.00 84.94 86 PHE A N 1
ATOM 665 C CA . PHE A 1 86 ? -28.065 -11.628 39.631 1.00 84.94 86 PHE A CA 1
ATOM 666 C C . PHE A 1 86 ? -28.462 -13.108 39.619 1.00 84.94 86 PHE A C 1
ATOM 668 O O . PHE A 1 86 ? -27.649 -13.964 39.263 1.00 84.94 86 PHE A O 1
ATOM 675 N N . LYS A 1 87 ? -29.706 -13.408 40.000 1.00 84.62 87 LYS A N 1
ATOM 676 C CA . LYS A 1 87 ? -30.261 -14.768 40.016 1.00 84.62 87 LYS A CA 1
ATOM 677 C C . LYS A 1 87 ? -31.120 -15.005 38.777 1.00 84.62 87 LYS A C 1
ATOM 679 O O . LYS A 1 87 ? -31.926 -14.149 38.421 1.00 84.62 87 LYS A O 1
ATOM 684 N N . VAL A 1 88 ? -30.987 -16.178 38.169 1.00 80.56 88 VAL A N 1
ATOM 685 C CA . VAL A 1 88 ? -31.847 -16.650 37.077 1.00 80.56 88 VAL A CA 1
ATOM 686 C C . VAL A 1 88 ? -32.447 -17.999 37.491 1.00 80.56 88 VAL A C 1
ATOM 688 O O . VAL A 1 88 ? -31.684 -18.915 37.813 1.00 80.56 88 VAL A O 1
ATOM 691 N N . PRO A 1 89 ? -33.783 -18.151 37.514 1.00 72.62 89 PRO A N 1
ATOM 692 C CA . PRO A 1 89 ? -34.411 -19.432 37.814 1.00 72.62 89 PRO A CA 1
ATOM 693 C C . PRO A 1 89 ? -34.247 -20.374 36.615 1.00 72.62 89 PRO A C 1
ATOM 695 O O . PRO A 1 89 ? -34.748 -20.086 35.533 1.00 72.62 89 PRO A O 1
ATOM 698 N N . GLN A 1 90 ? -33.565 -21.507 36.775 1.00 69.00 90 GLN A N 1
ATOM 699 C CA . GLN A 1 90 ? -33.382 -22.490 35.702 1.00 69.00 90 GLN A CA 1
ATOM 700 C C . GLN A 1 90 ? -33.442 -23.910 36.275 1.00 69.00 90 GLN A C 1
ATOM 702 O O . GLN A 1 90 ? -32.796 -24.215 37.268 1.00 69.00 90 GLN A O 1
ATOM 707 N N . ALA A 1 91 ? -34.248 -24.778 35.654 1.00 61.34 91 ALA A N 1
ATOM 708 C CA . ALA A 1 91 ? -34.430 -26.186 36.044 1.00 61.34 91 ALA A CA 1
ATOM 709 C C . ALA A 1 91 ? -34.840 -26.451 37.519 1.00 61.34 91 ALA A C 1
ATOM 711 O O . ALA A 1 91 ? -34.683 -27.565 38.000 1.00 61.34 91 ALA A O 1
ATOM 712 N N . GLY A 1 92 ? -35.409 -25.457 38.214 1.00 64.94 92 GLY A N 1
ATOM 713 C CA . GLY A 1 92 ? -35.815 -25.557 39.626 1.00 64.94 92 GLY A CA 1
ATOM 714 C C . GLY A 1 92 ? -34.818 -24.941 40.614 1.00 64.94 92 GLY A C 1
ATOM 715 O O . GLY A 1 92 ? -35.173 -24.708 41.766 1.00 64.94 92 GLY A O 1
ATOM 716 N N . GLU A 1 93 ? -33.614 -24.590 40.159 1.00 72.25 93 GLU A N 1
ATOM 717 C CA . GLU A 1 93 ? -32.586 -23.927 40.963 1.00 72.25 93 GLU A CA 1
ATOM 718 C C . GLU A 1 93 ? -32.448 -22.438 40.611 1.00 72.25 93 GLU A C 1
ATOM 720 O O . GLU A 1 93 ? -32.838 -21.981 39.533 1.00 72.25 93 GLU A O 1
ATOM 725 N N . HIS A 1 94 ? -31.861 -21.664 41.527 1.00 76.56 94 HIS A N 1
ATOM 726 C CA . HIS A 1 94 ? -31.479 -20.273 41.286 1.00 76.56 94 HIS A CA 1
ATOM 727 C C . HIS A 1 94 ? -29.993 -20.210 40.938 1.00 76.56 94 HIS A C 1
ATOM 729 O O . HIS A 1 94 ? -29.137 -20.148 41.821 1.00 76.56 94 HIS A O 1
ATOM 735 N N . LEU A 1 95 ? -29.681 -20.208 39.645 1.00 81.88 95 LEU A N 1
ATOM 736 C CA . LEU A 1 95 ? -28.307 -20.080 39.177 1.00 81.88 95 LEU A CA 1
ATOM 737 C C . LEU A 1 95 ? -27.877 -18.607 39.186 1.00 81.88 95 LEU A C 1
ATOM 739 O O . LEU A 1 95 ? -28.639 -17.706 38.830 1.00 81.88 95 LEU A O 1
ATOM 743 N N . HIS A 1 96 ? -26.640 -18.364 39.612 1.00 85.06 96 HIS A N 1
ATOM 744 C CA . HIS A 1 96 ? -26.082 -17.024 39.771 1.00 85.06 96 HIS A CA 1
ATOM 745 C C . HIS A 1 96 ? -25.254 -16.621 38.545 1.00 85.06 96 HIS A C 1
ATOM 747 O O . HIS A 1 96 ? -24.366 -17.360 38.116 1.00 85.06 96 HIS A O 1
ATOM 753 N N . VAL A 1 97 ? -25.513 -15.431 37.998 1.00 86.31 97 VAL A N 1
ATOM 754 C CA . VAL A 1 97 ? -24.723 -14.865 36.894 1.00 86.31 97 VAL A CA 1
ATOM 755 C C . VAL A 1 97 ? -23.320 -14.494 37.402 1.00 86.31 97 VAL A C 1
ATOM 757 O O . VAL A 1 97 ? -23.219 -13.761 38.393 1.00 86.31 97 VAL A O 1
ATOM 760 N N . PRO A 1 98 ? -22.232 -14.943 36.743 1.00 88.12 98 PRO A N 1
ATOM 761 C CA . PRO A 1 98 ? -20.870 -14.571 37.116 1.00 88.12 98 PRO A CA 1
ATOM 762 C C . PRO A 1 98 ? -20.640 -13.056 37.023 1.00 88.12 98 PRO A C 1
ATOM 764 O O . PRO A 1 98 ? -20.668 -12.474 35.935 1.00 88.12 98 PRO A O 1
ATOM 767 N N . MET A 1 99 ? -20.376 -12.414 38.162 1.00 87.69 99 MET A N 1
ATOM 768 C CA . MET A 1 99 ? -20.018 -10.995 38.199 1.00 87.69 99 MET A CA 1
ATOM 769 C C . MET A 1 99 ? -18.584 -10.802 37.708 1.00 87.69 99 MET A C 1
ATOM 771 O O . MET A 1 99 ? -17.677 -11.531 38.106 1.00 87.69 99 MET A O 1
ATOM 775 N N . VAL A 1 100 ? -18.386 -9.806 36.853 1.00 85.50 100 VAL A N 1
ATOM 776 C CA . VAL A 1 100 ? -17.073 -9.437 36.313 1.00 85.50 100 VAL A CA 1
ATOM 777 C C . VAL A 1 100 ? -16.273 -8.712 37.393 1.00 85.50 100 VAL A C 1
ATOM 779 O O . VAL A 1 100 ? -16.823 -7.863 38.100 1.00 85.50 100 VAL A O 1
ATOM 782 N N . GLY A 1 101 ? -14.985 -9.023 37.528 1.00 83.12 101 GLY A N 1
ATOM 783 C CA . GLY A 1 101 ? -14.084 -8.365 38.476 1.00 83.12 101 GLY A CA 1
ATOM 784 C C . GLY A 1 101 ? -13.650 -6.951 38.046 1.00 83.12 101 GLY A C 1
ATOM 785 O O . GLY A 1 101 ? -13.754 -6.596 36.866 1.00 83.12 101 GLY A O 1
ATOM 786 N N . PRO A 1 102 ? -13.125 -6.122 38.970 1.00 78.31 102 PRO A N 1
ATOM 787 C CA . PRO A 1 102 ? -12.522 -4.832 38.635 1.00 78.31 102 PRO A CA 1
ATOM 788 C C . PRO A 1 102 ? -11.418 -4.969 37.579 1.00 78.31 102 PRO A C 1
ATOM 790 O O . PRO A 1 102 ? -10.412 -5.638 37.795 1.00 78.31 102 PRO A O 1
ATOM 793 N N . GLY A 1 103 ? -11.617 -4.338 36.420 1.00 77.44 103 GLY A N 1
ATOM 794 C CA . GLY A 1 103 ? -10.671 -4.391 35.298 1.00 77.44 103 GLY A CA 1
ATOM 795 C C . GLY A 1 103 ? -10.631 -5.714 34.517 1.00 77.44 103 GLY A C 1
ATOM 796 O O . GLY A 1 103 ? -9.864 -5.801 33.557 1.00 77.44 103 GLY A O 1
ATOM 797 N N . GLU A 1 104 ? -11.449 -6.719 34.860 1.00 84.38 104 GLU A N 1
ATOM 798 C CA . GLU A 1 104 ? -11.555 -7.958 34.075 1.00 84.38 104 GLU A CA 1
ATOM 799 C C . GLU A 1 104 ? -12.140 -7.639 32.680 1.00 84.38 104 GLU A C 1
ATOM 801 O O . GLU A 1 104 ? -13.204 -7.022 32.580 1.00 84.38 104 GLU A O 1
ATOM 806 N N . PRO A 1 105 ? -11.461 -8.024 31.584 1.00 85.31 105 PRO A N 1
ATOM 807 C CA . PRO A 1 105 ? -11.910 -7.719 30.232 1.00 85.31 105 PRO A CA 1
ATOM 808 C C . PRO A 1 105 ? -13.109 -8.575 29.798 1.00 85.31 105 PRO A C 1
ATOM 810 O O . PRO A 1 105 ? -13.065 -9.804 29.838 1.00 85.31 105 PRO A O 1
ATOM 813 N N . ILE A 1 106 ? -14.138 -7.922 29.263 1.00 87.25 106 ILE A N 1
ATOM 814 C CA . ILE A 1 106 ? -15.333 -8.536 28.674 1.00 87.25 106 ILE A CA 1
ATOM 815 C C . ILE A 1 106 ? -15.231 -8.439 27.151 1.00 87.25 106 ILE A C 1
ATOM 817 O O . ILE A 1 106 ? -14.751 -7.440 26.617 1.00 87.25 106 ILE A O 1
ATOM 821 N N . LYS A 1 107 ? -15.689 -9.459 26.424 1.00 86.50 107 LYS A N 1
ATOM 822 C CA . LYS A 1 107 ? -15.689 -9.465 24.956 1.00 86.50 107 LYS A CA 1
ATOM 823 C C . LYS A 1 107 ? -17.110 -9.285 24.426 1.00 86.50 107 LYS A C 1
ATOM 825 O O . LYS A 1 107 ? -17.915 -10.200 24.542 1.00 86.50 107 LYS A O 1
ATOM 830 N N . VAL A 1 108 ? -17.380 -8.148 23.792 1.00 84.19 108 VAL A N 1
ATOM 831 C CA . VAL A 1 108 ? -18.678 -7.798 23.192 1.00 84.19 108 VAL A CA 1
ATOM 832 C C . VAL A 1 108 ? -18.489 -7.622 21.688 1.00 84.19 108 VAL A C 1
ATOM 834 O O . VAL A 1 108 ? -17.640 -6.841 21.259 1.00 84.19 108 VAL A O 1
ATOM 837 N N . LEU A 1 109 ? -19.228 -8.385 20.875 1.00 84.81 109 LEU A N 1
ATOM 838 C CA . LEU A 1 109 ? -19.159 -8.355 19.401 1.00 84.81 109 LEU A CA 1
ATOM 839 C C . LEU A 1 109 ? -17.723 -8.422 18.834 1.00 84.81 109 LEU A C 1
ATOM 841 O O . LEU A 1 109 ? -17.381 -7.788 17.843 1.00 84.81 109 LEU A O 1
ATOM 845 N N . GLY A 1 110 ? -16.834 -9.181 19.480 1.00 83.56 110 GLY A N 1
ATOM 846 C CA . GLY A 1 110 ? -15.436 -9.315 19.051 1.00 83.56 110 GLY A CA 1
ATOM 847 C C . GLY A 1 110 ? -14.480 -8.204 19.508 1.00 83.56 110 GLY A C 1
ATOM 848 O O . GLY A 1 110 ? -13.279 -8.328 19.256 1.00 83.56 110 GLY A O 1
ATOM 849 N N . VAL A 1 111 ? -14.973 -7.175 20.200 1.00 86.19 111 VAL A N 1
ATOM 850 C CA . VAL A 1 111 ? -14.185 -6.105 20.829 1.00 86.19 111 VAL A CA 1
ATOM 851 C C . VAL A 1 111 ? -14.041 -6.394 22.321 1.00 86.19 111 VAL A C 1
ATOM 853 O O . VAL A 1 111 ? -15.003 -6.782 22.979 1.00 86.19 111 VAL A O 1
ATOM 856 N N . THR A 1 112 ? -12.842 -6.203 22.865 1.00 87.56 112 THR A N 1
ATOM 857 C CA . THR A 1 112 ? -12.600 -6.346 24.302 1.00 87.56 112 THR A CA 1
ATOM 858 C C . THR A 1 112 ? -12.775 -4.995 24.993 1.00 87.56 112 THR A C 1
ATOM 860 O O . THR A 1 112 ? -12.111 -4.024 24.631 1.00 87.56 112 THR A O 1
ATOM 863 N N . ILE A 1 113 ? -13.654 -4.928 25.988 1.00 86.00 113 ILE A N 1
ATOM 864 C CA . ILE A 1 113 ? -13.941 -3.739 26.797 1.00 86.00 113 ILE A CA 1
ATOM 865 C C . ILE A 1 113 ? -13.700 -4.044 28.276 1.00 86.00 113 ILE A C 1
ATOM 867 O O . ILE A 1 113 ? -13.943 -5.157 28.735 1.00 86.00 113 ILE A O 1
ATOM 871 N N . THR A 1 114 ? -13.200 -3.074 29.032 1.00 85.06 114 THR A N 1
ATOM 872 C CA . THR A 1 114 ? -13.175 -3.136 30.499 1.00 85.06 114 THR A CA 1
ATOM 873 C C . THR A 1 114 ? -14.500 -2.618 31.081 1.00 85.06 114 THR A C 1
ATOM 875 O O . THR A 1 114 ? -15.237 -1.918 30.381 1.00 85.06 114 THR A O 1
ATOM 878 N N . PRO A 1 115 ? -14.839 -2.931 32.348 1.00 79.12 115 PRO A N 1
ATOM 879 C CA . PRO A 1 115 ? -16.139 -2.579 32.941 1.00 79.12 115 PRO A CA 1
ATOM 880 C C . PRO A 1 115 ? -16.401 -1.069 33.078 1.00 79.12 115 PRO A C 1
ATOM 882 O O . PRO A 1 115 ? -17.538 -0.649 33.261 1.00 79.12 115 PRO A O 1
ATOM 885 N N . ASP A 1 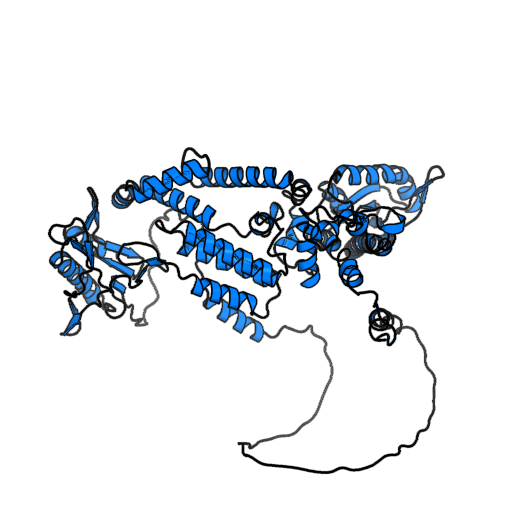116 ? -15.360 -0.241 32.956 1.00 75.44 116 ASP A N 1
ATOM 886 C CA . ASP A 1 116 ? -15.436 1.221 32.862 1.00 75.44 116 ASP A CA 1
ATOM 887 C C . ASP A 1 116 ? -15.700 1.733 31.426 1.00 75.44 116 ASP A C 1
ATOM 889 O O . ASP A 1 116 ? -15.563 2.926 31.149 1.00 75.44 116 ASP A O 1
ATOM 893 N N . GLY A 1 117 ? -16.045 0.833 30.499 1.00 76.75 117 GLY A N 1
ATOM 894 C CA . GLY A 1 117 ? -16.403 1.129 29.111 1.00 76.75 117 GLY A CA 1
ATOM 895 C C . GLY A 1 117 ? -15.221 1.412 28.181 1.00 76.75 117 GLY A C 1
ATOM 896 O O . GLY A 1 117 ? -15.437 1.744 27.013 1.00 76.75 117 GLY A O 1
ATOM 897 N N . LYS A 1 118 ? -13.970 1.300 28.648 1.00 81.69 118 LYS A N 1
ATOM 898 C CA . LYS A 1 118 ? -12.797 1.541 27.795 1.00 81.69 118 LYS A CA 1
ATOM 899 C C . LYS A 1 118 ? -12.472 0.306 26.942 1.00 81.69 118 LYS A C 1
ATOM 901 O O . LYS A 1 118 ? -12.438 -0.806 27.463 1.00 81.69 118 LYS A O 1
ATOM 906 N N . PRO A 1 119 ? -12.174 0.461 25.640 1.00 84.81 119 PRO A N 1
ATOM 907 C CA . PRO A 1 119 ? -11.674 -0.647 24.836 1.00 84.81 119 PRO A CA 1
ATOM 908 C C . PRO A 1 119 ? -10.246 -1.006 25.262 1.00 84.81 119 PRO A C 1
ATOM 910 O O . PRO A 1 119 ? -9.359 -0.147 25.288 1.00 84.81 119 PRO A O 1
ATOM 913 N N . SER A 1 120 ? -10.010 -2.282 25.555 1.00 83.12 120 SER A N 1
ATOM 914 C CA . SER A 1 120 ? -8.684 -2.817 25.860 1.00 83.12 120 SER A CA 1
ATOM 915 C C . SER A 1 120 ? -8.129 -3.590 24.662 1.00 83.12 120 SER A C 1
ATOM 917 O O . SER A 1 120 ? -8.846 -4.283 23.941 1.00 83.12 120 SER A O 1
ATOM 919 N N . PHE A 1 121 ? -6.824 -3.459 24.417 1.00 87.00 121 PHE A N 1
ATOM 920 C CA . PHE A 1 121 ? -6.149 -4.153 23.323 1.00 87.00 121 PHE A CA 1
ATOM 921 C C . PHE A 1 121 ? -4.826 -4.747 23.797 1.00 87.00 121 PHE A C 1
ATOM 923 O O . PHE A 1 121 ? -3.964 -4.040 24.317 1.00 87.00 121 PHE A O 1
ATOM 930 N N . ASN A 1 122 ? -4.654 -6.052 23.593 1.00 87.19 122 ASN A N 1
ATOM 931 C CA . ASN A 1 122 ? -3.449 -6.770 23.988 1.00 87.19 122 ASN A CA 1
ATOM 932 C C . ASN A 1 122 ? -2.406 -6.734 22.855 1.00 87.19 122 ASN A C 1
ATOM 934 O O . ASN A 1 122 ? -2.499 -7.478 21.875 1.00 87.19 122 ASN A O 1
ATOM 938 N N . LEU A 1 123 ? -1.388 -5.879 23.009 1.00 89.75 123 LEU A N 1
ATOM 939 C CA . LEU A 1 123 ? -0.260 -5.782 22.074 1.00 89.75 123 LEU A CA 1
ATOM 940 C C . LEU A 1 123 ? 0.497 -7.114 21.926 1.00 89.75 123 LEU A C 1
ATOM 942 O O . LEU A 1 123 ? 0.858 -7.473 20.808 1.00 89.75 123 LEU A O 1
ATOM 946 N N . GLY A 1 124 ? 0.654 -7.900 22.994 1.00 91.44 124 GLY A N 1
ATOM 947 C CA . GLY A 1 124 ? 1.310 -9.213 22.942 1.00 91.44 124 GLY A CA 1
ATOM 948 C C . GLY A 1 124 ? 0.580 -10.221 22.043 1.00 91.44 124 GLY A C 1
ATOM 949 O O . GLY A 1 124 ? 1.214 -11.007 21.336 1.00 91.44 124 GLY A O 1
ATOM 950 N N . THR A 1 125 ? -0.755 -10.163 21.968 1.00 91.31 125 THR A N 1
ATOM 951 C CA . THR A 1 125 ? -1.540 -10.975 21.018 1.00 91.31 125 THR A CA 1
ATOM 952 C C . THR A 1 125 ? -1.254 -10.585 19.564 1.00 91.31 125 THR A C 1
ATOM 954 O O . THR A 1 125 ? -1.130 -11.459 18.696 1.00 91.31 125 THR A O 1
ATOM 957 N N . LEU A 1 126 ? -1.096 -9.287 19.284 1.00 94.69 126 LEU A N 1
ATOM 958 C CA . LEU A 1 126 ? -0.675 -8.795 17.971 1.00 94.69 126 LEU A CA 1
ATOM 959 C C . LEU A 1 126 ? 0.760 -9.222 17.650 1.00 94.69 126 LEU A C 1
ATOM 961 O O . LEU A 1 126 ? 1.005 -9.741 16.562 1.00 94.69 126 LEU A O 1
ATOM 965 N N . GLU A 1 127 ? 1.698 -9.040 18.574 1.00 95.81 127 GLU A N 1
ATOM 966 C CA . GLU A 1 127 ? 3.106 -9.401 18.389 1.00 95.81 127 GLU A CA 1
ATOM 967 C C . GLU A 1 127 ? 3.277 -10.899 18.143 1.00 95.81 127 GLU A C 1
ATOM 969 O O . GLU A 1 127 ? 3.925 -11.284 17.170 1.00 95.81 127 GLU A O 1
ATOM 974 N N . GLY A 1 128 ? 2.598 -11.749 18.918 1.00 96.56 128 GLY A N 1
ATOM 975 C CA . GLY A 1 128 ? 2.546 -13.189 18.666 1.00 96.56 128 GLY A CA 1
ATOM 976 C C . GLY A 1 128 ? 1.957 -13.529 17.291 1.00 96.56 128 GLY A C 1
ATOM 977 O O . GLY A 1 128 ? 2.425 -14.452 16.625 1.00 96.56 128 GLY A O 1
ATOM 978 N N . THR A 1 129 ? 0.970 -12.767 16.812 1.00 96.75 129 THR A N 1
ATOM 979 C CA . THR A 1 129 ? 0.387 -12.946 15.469 1.00 96.75 129 THR A CA 1
ATOM 980 C C . THR A 1 129 ? 1.354 -12.522 14.361 1.00 96.75 129 THR A C 1
ATOM 982 O O . THR A 1 129 ? 1.548 -13.261 13.394 1.00 96.75 129 THR A O 1
ATOM 985 N N . LEU A 1 130 ? 2.022 -11.378 14.518 1.00 97.38 130 LEU A N 1
ATOM 986 C CA . LEU A 1 130 ? 3.066 -10.896 13.611 1.00 97.38 130 LEU A CA 1
ATOM 987 C C . LEU A 1 130 ? 4.266 -11.852 13.569 1.00 97.38 130 LEU A C 1
ATOM 989 O O . LEU A 1 130 ? 4.823 -12.081 12.497 1.00 97.38 130 LEU A O 1
ATOM 993 N N . GLU A 1 131 ? 4.633 -12.445 14.703 1.00 96.75 131 GLU A N 1
ATOM 994 C CA . GLU A 1 131 ? 5.706 -13.432 14.815 1.00 96.75 131 GLU A CA 1
ATOM 995 C C . GLU A 1 131 ? 5.336 -14.762 14.140 1.00 96.75 131 GLU A C 1
ATOM 997 O O . GLU A 1 131 ? 6.164 -15.325 13.420 1.00 96.75 131 GLU A O 1
ATOM 1002 N N . ARG A 1 132 ? 4.079 -15.224 14.260 1.00 97.19 132 ARG A N 1
ATOM 1003 C CA . ARG A 1 132 ? 3.567 -16.363 13.471 1.00 97.19 132 ARG A CA 1
ATOM 1004 C C . ARG A 1 132 ? 3.631 -16.079 11.967 1.00 97.19 132 ARG A C 1
ATOM 1006 O O . ARG A 1 132 ? 4.163 -16.902 11.226 1.00 97.19 132 ARG A O 1
ATOM 1013 N N . ILE A 1 133 ? 3.191 -14.900 11.509 1.00 96.75 133 ILE A N 1
ATOM 1014 C CA . ILE A 1 133 ? 3.304 -14.491 10.092 1.00 96.75 133 ILE A CA 1
ATOM 1015 C C . ILE A 1 133 ? 4.777 -14.444 9.647 1.00 96.75 133 ILE A C 1
ATOM 1017 O O . ILE A 1 133 ? 5.106 -14.880 8.541 1.00 96.75 133 ILE A O 1
ATOM 1021 N N . ARG A 1 134 ? 5.686 -13.955 10.501 1.00 96.25 134 ARG A N 1
ATOM 1022 C CA . ARG A 1 134 ? 7.126 -13.895 10.213 1.00 96.25 134 ARG A CA 1
ATOM 1023 C C . ARG A 1 134 ? 7.743 -15.289 10.075 1.00 96.25 134 ARG A C 1
ATOM 1025 O O . ARG A 1 134 ? 8.522 -15.492 9.141 1.00 96.25 134 ARG A O 1
ATOM 1032 N N . LYS A 1 135 ? 7.388 -16.230 10.957 1.00 95.50 135 LYS A N 1
ATOM 1033 C CA . LYS A 1 135 ? 7.884 -17.620 10.975 1.00 95.50 135 LYS A CA 1
ATOM 1034 C C . LYS A 1 135 ? 7.252 -18.529 9.915 1.00 95.50 135 LYS A C 1
ATOM 1036 O O . LYS A 1 135 ? 7.910 -19.468 9.488 1.00 95.50 135 LYS A O 1
ATOM 1041 N N . ALA A 1 136 ? 6.032 -18.244 9.454 1.00 95.94 136 ALA A N 1
ATOM 1042 C CA . ALA A 1 136 ? 5.336 -19.068 8.462 1.00 95.94 136 ALA A CA 1
ATOM 1043 C C . ALA A 1 136 ? 6.177 -19.313 7.182 1.00 95.94 136 ALA A C 1
ATOM 1045 O O . ALA A 1 136 ? 6.878 -18.394 6.736 1.00 95.94 136 ALA A O 1
ATOM 1046 N N . PRO A 1 137 ? 6.075 -20.487 6.525 1.00 94.94 137 PRO A N 1
ATOM 1047 C CA . PRO A 1 137 ? 6.828 -20.846 5.312 1.00 94.94 137 PRO A CA 1
ATOM 1048 C C . PRO A 1 137 ? 6.295 -20.160 4.031 1.00 94.94 137 PRO A C 1
ATOM 1050 O O . PRO A 1 137 ? 6.204 -20.747 2.957 1.00 94.94 137 PRO A O 1
ATOM 1053 N N . LEU A 1 138 ? 5.931 -18.880 4.139 1.00 93.75 138 LEU A N 1
ATOM 1054 C CA . LEU A 1 138 ? 5.372 -18.055 3.069 1.00 93.75 138 LEU A CA 1
ATOM 1055 C C . LEU A 1 138 ? 6.439 -17.152 2.435 1.00 93.75 138 LEU A C 1
ATOM 1057 O O . LEU A 1 138 ? 7.356 -16.668 3.110 1.00 93.75 138 LEU A O 1
ATOM 1061 N N . LYS A 1 139 ? 6.292 -16.842 1.142 1.00 92.94 139 LYS A N 1
ATOM 1062 C CA . LYS A 1 139 ? 7.171 -15.886 0.448 1.00 92.94 139 LYS A CA 1
ATOM 1063 C C . LYS A 1 139 ? 6.962 -14.466 1.016 1.00 92.94 139 LYS A C 1
ATOM 1065 O O . LYS A 1 139 ? 5.842 -14.133 1.404 1.00 92.94 139 LYS A O 1
ATOM 1070 N N . PRO A 1 140 ? 7.974 -13.576 1.013 1.00 93.56 140 PRO A N 1
ATOM 1071 C CA . PRO A 1 140 ? 7.878 -12.252 1.645 1.00 93.56 140 PRO A CA 1
ATOM 1072 C C . PRO A 1 140 ? 6.701 -11.389 1.155 1.00 93.56 140 PRO A C 1
ATOM 1074 O O . PRO A 1 140 ? 6.045 -10.725 1.951 1.00 93.56 140 PRO A O 1
ATOM 1077 N N . ALA A 1 141 ? 6.364 -11.454 -0.137 1.00 92.75 141 ALA A N 1
ATOM 1078 C CA . ALA A 1 141 ? 5.197 -10.755 -0.681 1.00 92.75 141 ALA A CA 1
ATOM 1079 C C . ALA A 1 141 ? 3.849 -11.371 -0.249 1.00 92.75 141 ALA A C 1
ATOM 1081 O O . ALA A 1 141 ? 2.864 -10.648 -0.140 1.00 92.75 141 ALA A O 1
ATOM 1082 N N . GLN A 1 142 ? 3.794 -12.683 0.023 1.00 94.19 142 GLN A N 1
ATOM 1083 C CA . GLN A 1 142 ? 2.606 -13.325 0.602 1.00 94.19 142 GLN A CA 1
ATOM 1084 C C . GLN A 1 142 ? 2.427 -12.874 2.056 1.00 94.19 142 GLN A C 1
ATOM 1086 O O . GLN A 1 142 ? 1.337 -12.452 2.415 1.00 94.19 142 GLN A O 1
ATOM 1091 N N . LYS A 1 143 ? 3.509 -12.836 2.852 1.00 96.06 143 LYS A N 1
ATOM 1092 C CA . LYS A 1 143 ? 3.497 -12.277 4.220 1.00 96.06 143 LYS A CA 1
ATOM 1093 C C . LYS A 1 143 ? 3.016 -10.823 4.237 1.00 96.06 143 LYS A C 1
ATOM 1095 O O . LYS A 1 143 ? 2.191 -10.456 5.070 1.00 96.06 143 LYS A O 1
ATOM 1100 N N . LEU A 1 144 ? 3.472 -10.008 3.281 1.00 95.94 144 LEU A N 1
ATOM 1101 C CA . LEU A 1 144 ? 2.994 -8.634 3.105 1.00 95.94 144 LEU A CA 1
ATOM 1102 C C . LEU A 1 144 ? 1.490 -8.575 2.786 1.00 95.94 144 LEU A C 1
ATOM 1104 O O . LEU A 1 144 ? 0.792 -7.759 3.381 1.00 95.94 144 LEU A O 1
ATOM 1108 N N . ALA A 1 145 ? 0.989 -9.433 1.892 1.00 94.25 145 ALA A N 1
ATOM 1109 C CA . ALA A 1 145 ? -0.440 -9.516 1.585 1.00 94.25 145 ALA A CA 1
ATOM 1110 C C . ALA A 1 145 ? -1.266 -9.956 2.809 1.00 94.25 145 ALA A C 1
ATOM 1112 O O . ALA A 1 145 ? -2.266 -9.317 3.117 1.00 94.25 145 ALA A O 1
ATOM 1113 N N . THR A 1 146 ? -0.813 -10.951 3.583 1.00 96.00 146 THR A N 1
ATOM 1114 C CA . THR A 1 146 ? -1.457 -11.355 4.849 1.00 96.00 146 THR A CA 1
ATOM 1115 C C . THR A 1 146 ? -1.589 -10.178 5.821 1.00 96.00 146 THR A C 1
ATOM 1117 O O . THR A 1 146 ? -2.658 -9.958 6.390 1.00 96.00 146 THR A O 1
ATOM 1120 N N . VAL A 1 147 ? -0.532 -9.374 5.983 1.00 96.56 147 VAL A N 1
ATOM 1121 C CA . VAL A 1 147 ? -0.571 -8.183 6.849 1.00 96.56 147 VAL A CA 1
ATOM 1122 C C . VAL A 1 147 ? -1.511 -7.105 6.290 1.00 96.56 147 VAL A C 1
ATOM 1124 O O . VAL A 1 147 ? -2.332 -6.563 7.029 1.00 96.56 147 VAL A O 1
ATOM 1127 N N . ARG A 1 148 ? -1.409 -6.792 4.994 1.00 95.25 148 ARG A N 1
ATOM 1128 C CA . ARG A 1 148 ? -2.141 -5.692 4.344 1.00 95.25 148 ARG A CA 1
ATOM 1129 C C . ARG A 1 148 ? -3.637 -5.963 4.185 1.00 95.25 148 ARG A C 1
ATOM 1131 O O . ARG A 1 148 ? -4.441 -5.066 4.431 1.00 95.25 148 ARG A O 1
ATOM 1138 N N . ASP A 1 149 ? -3.984 -7.165 3.737 1.00 93.44 149 ASP A N 1
ATOM 1139 C CA . ASP A 1 149 ? -5.317 -7.496 3.223 1.00 93.44 149 ASP A CA 1
ATOM 1140 C C . ASP A 1 149 ? -6.188 -8.235 4.251 1.00 93.44 149 ASP A C 1
ATOM 1142 O O . ASP A 1 149 ? -7.401 -8.279 4.078 1.00 93.44 149 ASP A O 1
ATOM 1146 N N . TYR A 1 150 ? -5.596 -8.768 5.331 1.00 94.69 150 TYR A N 1
ATOM 1147 C CA . TYR A 1 150 ? -6.315 -9.528 6.365 1.00 94.69 150 TYR A CA 1
ATOM 1148 C C . TYR A 1 150 ? -6.074 -8.973 7.777 1.00 94.69 150 TYR A C 1
ATOM 1150 O O . TYR A 1 150 ? -7.030 -8.613 8.462 1.00 94.69 150 TYR A O 1
ATOM 1158 N N . LEU A 1 151 ? -4.811 -8.832 8.209 1.00 95.81 151 LEU A N 1
ATOM 1159 C CA . LEU A 1 151 ? -4.506 -8.367 9.571 1.00 95.81 151 LEU A CA 1
ATOM 1160 C C . LEU A 1 151 ? -4.931 -6.910 9.804 1.00 95.81 151 LEU A C 1
ATOM 1162 O O . LEU A 1 151 ? -5.609 -6.633 10.790 1.00 95.81 151 LEU A O 1
ATOM 1166 N N . ILE A 1 152 ? -4.567 -5.981 8.910 1.00 95.19 152 ILE A N 1
ATOM 1167 C CA . ILE A 1 152 ? -4.967 -4.570 9.050 1.00 95.19 152 ILE A CA 1
ATOM 1168 C C . ILE A 1 152 ? -6.501 -4.423 9.065 1.00 95.19 152 ILE A C 1
ATOM 1170 O O . ILE A 1 152 ? -6.989 -3.803 10.003 1.00 95.19 152 ILE A O 1
ATOM 1174 N N . PRO A 1 153 ? -7.292 -5.011 8.143 1.00 94.19 153 PRO A N 1
ATOM 1175 C CA . PRO A 1 153 ? -8.757 -4.966 8.222 1.00 94.19 153 PRO A CA 1
ATOM 1176 C C . PRO A 1 153 ? -9.362 -5.544 9.513 1.00 94.19 153 PRO A C 1
ATOM 1178 O O . PRO A 1 153 ? -10.301 -4.957 10.050 1.00 94.19 153 PRO A O 1
ATOM 1181 N N . ALA A 1 154 ? -8.813 -6.637 10.056 1.00 92.62 154 ALA A N 1
ATOM 1182 C CA . ALA A 1 154 ? -9.260 -7.180 11.343 1.00 92.62 154 ALA A CA 1
ATOM 1183 C C . ALA A 1 154 ? -8.994 -6.202 12.508 1.00 92.62 154 ALA A C 1
ATOM 1185 O O . ALA A 1 154 ? -9.851 -6.000 13.371 1.00 92.62 154 ALA A O 1
ATOM 1186 N N . LEU A 1 155 ? -7.842 -5.524 12.496 1.00 93.44 155 LEU A N 1
ATOM 1187 C CA . LEU A 1 155 ? -7.507 -4.475 13.466 1.00 93.44 155 LEU A CA 1
ATOM 1188 C C . LEU A 1 155 ? -8.327 -3.189 13.247 1.00 93.44 155 LEU A C 1
ATOM 1190 O O . LEU A 1 155 ? -8.726 -2.561 14.223 1.00 93.44 155 LEU A O 1
ATOM 1194 N N . GLU A 1 156 ? -8.648 -2.819 11.998 1.00 91.56 156 GLU A N 1
ATOM 1195 C CA . GLU A 1 156 ? -9.552 -1.702 11.659 1.00 91.56 156 GLU A CA 1
ATOM 1196 C C . GLU A 1 156 ? -10.955 -1.907 12.257 1.00 91.56 156 GLU A C 1
ATOM 1198 O O . GLU A 1 156 ? -11.652 -0.920 12.507 1.00 91.56 156 GLU A O 1
ATOM 1203 N N . TYR A 1 157 ? -11.380 -3.160 12.472 1.00 89.19 157 TYR A N 1
ATOM 1204 C CA . TYR A 1 157 ? -12.598 -3.511 13.206 1.00 89.19 157 TYR A CA 1
ATOM 1205 C C . TYR A 1 157 ? -12.408 -3.374 14.721 1.00 89.19 157 TYR A C 1
ATOM 1207 O O . TYR A 1 157 ? -13.076 -2.542 15.331 1.00 89.19 157 TYR A O 1
ATOM 1215 N N . GLN A 1 158 ? -11.468 -4.121 15.312 1.00 88.25 158 GLN A N 1
ATOM 1216 C CA . GLN A 1 158 ? -11.268 -4.172 16.771 1.00 88.25 158 GLN A CA 1
ATOM 1217 C C . GLN A 1 158 ? -10.926 -2.808 17.386 1.00 88.25 158 GLN A C 1
ATOM 1219 O O . GLN A 1 158 ? -11.450 -2.445 18.434 1.00 88.25 158 GLN A O 1
ATOM 1224 N N . LEU A 1 159 ? -10.075 -2.030 16.714 1.00 90.06 159 LEU A N 1
ATOM 1225 C CA . LEU A 1 159 ? -9.656 -0.688 17.132 1.00 90.06 159 LEU A CA 1
ATOM 1226 C C . LEU A 1 159 ? -10.536 0.413 16.514 1.00 90.06 159 LEU A C 1
ATOM 1228 O O . LEU A 1 159 ? -10.225 1.599 16.616 1.00 90.06 159 LEU A O 1
ATOM 1232 N N . GLY A 1 160 ? -11.627 0.035 15.844 1.00 86.25 160 GLY A N 1
ATOM 1233 C CA . GLY A 1 160 ? -12.554 0.942 15.170 1.00 86.25 160 GLY A CA 1
ATOM 1234 C C . GLY A 1 160 ? -13.583 1.611 16.083 1.00 86.25 160 GLY A C 1
ATOM 1235 O O . GLY A 1 160 ? -14.411 2.374 15.582 1.00 86.25 160 GLY A O 1
ATOM 1236 N N . VAL A 1 161 ? -13.550 1.310 17.384 1.00 85.50 161 VAL A N 1
ATOM 1237 C CA . VAL A 1 161 ? -14.474 1.820 18.405 1.00 85.50 161 VAL A CA 1
ATOM 1238 C C . VAL A 1 161 ? -13.966 3.118 19.056 1.00 85.50 161 VAL A C 1
ATOM 1240 O O . VAL A 1 161 ? -12.754 3.336 19.116 1.00 85.50 161 VAL A O 1
ATOM 1243 N N . PRO A 1 162 ? -14.852 3.996 19.561 1.00 85.31 162 PRO A N 1
ATOM 1244 C CA . PRO A 1 162 ? -14.461 5.157 20.364 1.00 85.31 162 PRO A CA 1
ATOM 1245 C C . PRO A 1 162 ? -13.697 4.764 21.640 1.00 85.31 162 PRO A C 1
ATOM 1247 O O . PRO A 1 162 ? -13.838 3.655 22.143 1.00 85.31 162 PRO A O 1
ATOM 1250 N N . GLY A 1 163 ? -12.890 5.682 22.180 1.00 84.12 163 GLY A N 1
ATOM 1251 C CA . GLY A 1 163 ? -12.174 5.486 23.452 1.00 84.12 163 GLY A CA 1
ATOM 1252 C C . GLY A 1 163 ? -10.801 4.803 23.361 1.00 84.12 163 GLY A C 1
ATOM 1253 O O . GLY A 1 163 ? -10.079 4.790 24.355 1.00 84.12 163 GLY A O 1
ATOM 1254 N N . VAL A 1 164 ? -10.389 4.293 22.193 1.00 87.88 164 VAL A N 1
ATOM 1255 C CA . VAL A 1 164 ? -9.031 3.743 22.000 1.00 87.88 164 VAL A CA 1
ATOM 1256 C C . VAL A 1 164 ? -7.979 4.850 22.140 1.00 87.88 164 VAL A C 1
ATOM 1258 O O . VAL A 1 164 ? -8.045 5.887 21.478 1.00 87.88 164 VAL A O 1
ATOM 1261 N N . GLY A 1 165 ? -6.970 4.625 22.983 1.00 87.12 165 GLY A N 1
ATOM 1262 C CA . GLY A 1 165 ? -5.892 5.588 23.208 1.00 87.12 165 GLY A CA 1
ATOM 1263 C C . GLY A 1 165 ? -4.987 5.789 21.984 1.00 87.12 165 GLY A C 1
ATOM 1264 O O . GLY A 1 165 ? -4.538 4.825 21.365 1.00 87.12 165 GLY A O 1
ATOM 1265 N N . LYS A 1 166 ? -4.630 7.052 21.692 1.00 89.69 166 LYS A N 1
ATOM 1266 C CA . LYS A 1 166 ? -3.694 7.443 20.612 1.00 89.69 166 LYS A CA 1
ATOM 1267 C C . LYS A 1 166 ? -2.403 6.607 20.618 1.00 89.69 166 LYS A C 1
ATOM 1269 O O . LYS A 1 166 ? -1.988 6.133 19.565 1.00 89.69 166 LYS A O 1
ATOM 1274 N N . ARG A 1 167 ? -1.811 6.403 21.802 1.00 91.81 167 ARG A N 1
ATOM 1275 C CA . ARG A 1 167 ? -0.566 5.642 21.988 1.00 91.81 167 ARG A CA 1
ATOM 1276 C C . ARG A 1 167 ? -0.700 4.185 21.535 1.00 91.81 167 ARG A C 1
ATOM 1278 O O . ARG A 1 167 ? 0.145 3.721 20.790 1.00 91.81 167 ARG A O 1
ATOM 1285 N N . VAL A 1 168 ? -1.810 3.515 21.863 1.00 92.19 168 VAL A N 1
ATOM 1286 C CA . VAL A 1 168 ? -2.076 2.126 21.440 1.00 92.19 168 VAL A CA 1
ATOM 1287 C C . VAL A 1 168 ? -2.101 2.011 19.913 1.00 92.19 168 VAL A C 1
ATOM 1289 O O . VAL A 1 168 ? -1.487 1.109 19.354 1.00 92.19 168 VAL A O 1
ATOM 1292 N N . LEU A 1 169 ? -2.757 2.948 19.220 1.00 93.62 169 LEU A N 1
ATOM 1293 C CA . LEU A 1 169 ? -2.790 2.977 17.750 1.00 93.62 169 LEU A CA 1
ATOM 1294 C C . LEU A 1 169 ? -1.387 3.187 17.154 1.00 93.62 169 LEU A C 1
ATOM 1296 O O . LEU A 1 169 ? -1.035 2.555 16.159 1.00 93.62 169 LEU A O 1
ATOM 1300 N N . GLU A 1 170 ? -0.582 4.052 17.772 1.00 93.62 170 GLU A N 1
ATOM 1301 C CA . GLU A 1 170 ? 0.793 4.349 17.354 1.00 93.62 170 GLU A CA 1
ATOM 1302 C C . GLU A 1 170 ? 1.747 3.170 17.613 1.00 93.62 170 GLU A C 1
ATOM 1304 O O . GLU A 1 170 ? 2.573 2.868 16.746 1.00 93.62 170 GLU A O 1
ATOM 1309 N N . ASP A 1 171 ? 1.585 2.451 18.724 1.00 94.88 171 ASP A N 1
ATOM 1310 C CA . ASP A 1 171 ? 2.331 1.235 19.062 1.00 94.88 171 ASP A CA 1
ATOM 1311 C C . ASP A 1 171 ? 1.974 0.087 18.100 1.00 94.88 171 ASP A C 1
ATOM 1313 O O . ASP A 1 171 ? 2.868 -0.530 17.517 1.00 94.88 171 ASP A O 1
ATOM 1317 N N . VAL A 1 172 ? 0.683 -0.133 17.814 1.00 95.44 172 VAL A N 1
ATOM 1318 C CA . VAL A 1 172 ? 0.213 -1.118 16.818 1.00 95.44 172 VAL A CA 1
ATOM 1319 C C . VAL A 1 172 ? 0.768 -0.812 15.422 1.00 95.44 172 VAL A C 1
ATOM 1321 O O . VAL A 1 172 ? 1.375 -1.686 14.792 1.00 95.44 172 VAL A O 1
ATOM 1324 N N . ASP A 1 173 ? 0.606 0.424 14.934 1.00 95.12 173 ASP A N 1
ATOM 1325 C CA . ASP A 1 173 ? 1.133 0.839 13.628 1.00 95.12 173 ASP A CA 1
ATOM 1326 C C . ASP A 1 173 ? 2.669 0.676 13.583 1.00 95.12 173 ASP A C 1
ATOM 1328 O O . ASP A 1 173 ? 3.238 0.340 12.540 1.00 95.12 173 ASP A O 1
ATOM 1332 N N . THR A 1 174 ? 3.364 0.883 14.706 1.00 95.00 174 THR A N 1
ATOM 1333 C CA . THR A 1 174 ? 4.820 0.700 14.826 1.00 95.00 174 THR A CA 1
ATOM 1334 C C . THR A 1 174 ? 5.225 -0.772 14.781 1.00 95.00 174 THR A C 1
ATOM 1336 O O . THR A 1 174 ? 6.109 -1.120 13.991 1.00 95.00 174 THR A O 1
ATOM 1339 N N . SER A 1 175 ? 4.548 -1.652 15.519 1.00 96.06 175 SER A N 1
ATOM 1340 C CA . SER A 1 175 ? 4.795 -3.101 15.506 1.00 96.06 175 SER A CA 1
ATOM 1341 C C . SER A 1 175 ? 4.561 -3.713 14.122 1.00 96.06 175 SER A C 1
ATOM 1343 O O . SER A 1 175 ? 5.391 -4.493 13.641 1.00 96.06 175 SER A O 1
ATOM 1345 N N . ILE A 1 176 ? 3.508 -3.285 13.413 1.00 96.62 176 ILE A N 1
ATOM 1346 C CA . ILE A 1 176 ? 3.253 -3.679 12.018 1.00 96.62 176 ILE A CA 1
ATOM 1347 C C . ILE A 1 176 ? 4.409 -3.235 11.108 1.00 96.62 176 ILE A C 1
ATOM 1349 O O . ILE A 1 176 ? 4.984 -4.066 10.396 1.00 96.62 176 ILE A O 1
ATOM 1353 N N . ARG A 1 177 ? 4.807 -1.951 11.148 1.00 95.75 177 ARG A N 1
ATOM 1354 C CA . ARG A 1 177 ? 5.928 -1.438 10.332 1.00 95.75 177 ARG A CA 1
ATOM 1355 C C . ARG A 1 177 ? 7.240 -2.165 10.637 1.00 95.75 177 ARG A C 1
ATOM 1357 O O . ARG A 1 177 ? 7.987 -2.468 9.707 1.00 95.75 177 ARG A O 1
ATOM 1364 N N . HIS A 1 178 ? 7.529 -2.461 11.903 1.00 95.31 178 HIS A N 1
ATOM 1365 C CA . HIS A 1 178 ? 8.738 -3.183 12.306 1.00 95.31 178 HIS A CA 1
ATOM 1366 C C . HIS A 1 178 ? 8.746 -4.634 11.822 1.00 95.31 178 HIS A C 1
ATOM 1368 O O . HIS A 1 178 ? 9.751 -5.061 11.251 1.00 95.31 178 HIS A O 1
ATOM 1374 N N . SER A 1 179 ? 7.645 -5.375 11.974 1.00 96.19 179 SER A N 1
ATOM 1375 C CA . SER A 1 179 ? 7.549 -6.755 11.476 1.00 96.19 179 SER A CA 1
ATOM 1376 C C . SER A 1 179 ? 7.728 -6.821 9.954 1.00 96.19 179 SER A C 1
ATOM 1378 O O . SER A 1 179 ? 8.546 -7.600 9.455 1.00 96.19 179 SER A O 1
ATOM 1380 N N . VAL A 1 180 ? 7.061 -5.925 9.217 1.00 96.56 180 VAL A N 1
ATOM 1381 C CA . VAL A 1 180 ? 7.180 -5.833 7.753 1.00 96.56 180 VAL A CA 1
ATOM 1382 C C . VAL A 1 180 ? 8.605 -5.490 7.319 1.00 96.56 180 VAL A C 1
ATOM 1384 O O . VAL A 1 180 ? 9.135 -6.140 6.418 1.00 96.56 180 VAL A O 1
ATOM 1387 N N . LYS A 1 181 ? 9.269 -4.529 7.978 1.00 95.94 181 LYS A N 1
ATOM 1388 C CA . LYS A 1 181 ? 10.682 -4.223 7.702 1.00 95.94 181 LYS A CA 1
ATOM 1389 C C . LYS A 1 181 ? 11.582 -5.447 7.895 1.00 95.94 181 LYS A C 1
ATOM 1391 O O . LYS A 1 181 ? 12.402 -5.711 7.018 1.00 95.94 181 LYS A O 1
ATOM 1396 N N . ARG A 1 182 ? 11.384 -6.230 8.969 1.00 95.25 182 ARG A N 1
ATOM 1397 C CA . ARG A 1 182 ? 12.165 -7.453 9.248 1.00 95.25 182 ARG A CA 1
ATOM 1398 C C . ARG A 1 182 ? 12.038 -8.486 8.125 1.00 95.25 182 ARG A C 1
ATOM 1400 O O . ARG A 1 182 ? 13.056 -8.880 7.567 1.00 95.25 182 ARG A O 1
ATOM 1407 N N . PHE A 1 183 ? 10.824 -8.916 7.759 1.00 95.19 183 PHE A N 1
ATOM 1408 C CA . PHE A 1 183 ? 10.664 -9.989 6.758 1.00 95.19 183 PHE A CA 1
ATOM 1409 C C . PHE A 1 183 ? 10.864 -9.541 5.299 1.00 95.19 183 PHE A C 1
ATOM 1411 O O . PHE A 1 183 ? 11.027 -10.387 4.421 1.00 95.19 183 PHE A O 1
ATOM 1418 N N . LEU A 1 184 ? 10.860 -8.232 5.026 1.00 93.75 184 LEU A N 1
ATOM 1419 C CA . LEU A 1 184 ? 11.273 -7.662 3.737 1.00 93.75 184 LEU A CA 1
ATOM 1420 C C . LEU A 1 184 ? 12.757 -7.250 3.709 1.00 93.75 184 LEU A C 1
ATOM 1422 O O . LEU A 1 184 ? 13.213 -6.741 2.690 1.00 93.75 184 LEU A O 1
ATOM 1426 N N . HIS A 1 185 ? 13.509 -7.448 4.798 1.00 92.12 185 HIS A N 1
ATOM 1427 C CA . HIS A 1 185 ? 14.911 -7.031 4.946 1.00 92.12 185 HIS A CA 1
ATOM 1428 C C . HIS A 1 185 ? 15.156 -5.544 4.599 1.00 92.12 185 HIS A C 1
ATOM 1430 O O . HIS A 1 185 ? 16.183 -5.184 4.015 1.00 92.12 185 HIS A O 1
ATOM 1436 N N . LEU A 1 186 ? 14.197 -4.675 4.936 1.00 92.50 186 LEU A N 1
ATOM 1437 C CA . LEU A 1 186 ? 14.277 -3.225 4.738 1.00 92.50 186 LEU A CA 1
ATOM 1438 C C . LEU A 1 186 ? 14.919 -2.547 5.963 1.00 92.50 186 LEU A C 1
ATOM 1440 O O . LEU A 1 186 ? 14.671 -2.989 7.087 1.00 92.50 186 LEU A O 1
ATOM 1444 N N . PRO A 1 187 ? 15.680 -1.447 5.799 1.00 88.56 187 PRO A N 1
ATOM 1445 C CA . PRO A 1 187 ? 16.325 -0.775 6.925 1.00 88.56 187 PRO A CA 1
ATOM 1446 C C . PRO A 1 187 ? 15.358 -0.312 8.024 1.00 88.56 187 PRO A C 1
ATOM 1448 O O . PRO A 1 187 ? 14.327 0.329 7.777 1.00 88.56 187 PRO A O 1
ATOM 1451 N N . HIS A 1 188 ? 15.732 -0.602 9.272 1.00 84.94 188 HIS A N 1
ATOM 1452 C CA . HIS A 1 188 ? 15.004 -0.155 10.457 1.00 84.94 188 HIS A CA 1
ATOM 1453 C C . HIS A 1 188 ? 15.013 1.373 10.579 1.00 84.94 188 HIS A C 1
ATOM 1455 O O . HIS A 1 188 ? 13.944 1.978 10.687 1.00 84.94 188 HIS A O 1
ATOM 1461 N N . THR A 1 189 ? 16.181 1.995 10.437 1.00 82.25 189 THR A N 1
ATOM 1462 C CA . THR A 1 189 ? 16.400 3.450 10.439 1.00 82.25 189 THR A CA 1
ATOM 1463 C C . THR A 1 189 ? 16.682 3.979 9.024 1.00 82.25 189 THR A C 1
ATOM 1465 O O . THR A 1 189 ? 16.884 3.207 8.087 1.00 82.25 189 THR A O 1
ATOM 1468 N N . GLY A 1 190 ? 16.638 5.303 8.823 1.00 78.94 190 GLY A N 1
ATOM 1469 C CA . GLY A 1 190 ? 17.033 5.953 7.558 1.00 78.94 190 GLY A CA 1
ATOM 1470 C C . GLY A 1 190 ? 16.113 5.740 6.341 1.00 78.94 190 GLY A C 1
ATOM 1471 O O . GLY A 1 190 ? 16.403 6.256 5.261 1.00 78.94 190 GLY A O 1
ATOM 1472 N N . MET A 1 191 ? 15.005 5.007 6.493 1.00 88.12 191 MET A N 1
ATOM 1473 C CA . MET A 1 191 ? 13.944 4.861 5.490 1.00 88.12 191 MET A CA 1
ATOM 1474 C C . MET A 1 191 ? 12.679 5.570 5.968 1.00 88.12 191 MET A C 1
ATOM 1476 O O . MET A 1 191 ? 12.148 5.198 7.021 1.00 88.12 191 MET A O 1
ATOM 1480 N N . ASN A 1 192 ? 12.168 6.523 5.182 1.00 89.31 192 ASN A N 1
ATOM 1481 C CA . ASN A 1 192 ? 10.884 7.159 5.474 1.00 89.31 192 ASN A CA 1
ATOM 1482 C C . ASN A 1 192 ? 9.754 6.102 5.541 1.00 89.31 192 ASN A C 1
ATOM 1484 O O . ASN A 1 192 ? 9.635 5.228 4.677 1.00 89.31 192 ASN A O 1
ATOM 1488 N N . SER A 1 193 ? 8.937 6.154 6.595 1.00 89.31 193 SER A N 1
ATOM 1489 C CA . SER A 1 193 ? 7.849 5.201 6.852 1.00 89.31 193 SER A CA 1
ATOM 1490 C C . SER A 1 193 ? 6.724 5.269 5.815 1.00 89.31 193 SER A C 1
ATOM 1492 O O . SER A 1 193 ? 6.042 4.262 5.615 1.00 89.31 193 SER A O 1
ATOM 1494 N N . MET A 1 194 ? 6.563 6.391 5.111 1.00 91.19 194 MET A N 1
ATOM 1495 C CA . MET A 1 194 ? 5.535 6.580 4.088 1.00 91.19 194 MET A CA 1
ATOM 1496 C C . MET A 1 194 ? 5.602 5.568 2.944 1.00 91.19 194 MET A C 1
ATOM 1498 O O . MET A 1 194 ? 4.562 5.186 2.419 1.00 91.19 194 MET A O 1
ATOM 1502 N N . PHE A 1 195 ? 6.783 5.058 2.579 1.00 92.31 195 PHE A N 1
ATOM 1503 C CA . PHE A 1 195 ? 6.886 4.001 1.561 1.00 92.31 195 PHE A CA 1
ATOM 1504 C C . PHE A 1 195 ? 6.134 2.719 1.956 1.00 92.31 195 PHE A C 1
ATOM 1506 O O . PHE A 1 195 ? 5.684 1.967 1.091 1.00 92.31 195 PHE A O 1
ATOM 1513 N N . LEU A 1 196 ? 5.948 2.479 3.257 1.00 94.31 196 LEU A N 1
ATOM 1514 C CA . LEU A 1 196 ? 5.138 1.374 3.764 1.00 94.31 196 LEU A CA 1
ATOM 1515 C C . LEU A 1 196 ? 3.639 1.705 3.713 1.00 94.31 196 LEU A C 1
ATOM 1517 O O . LEU A 1 196 ? 2.841 0.853 3.328 1.00 94.31 196 LEU A O 1
ATOM 1521 N N . THR A 1 197 ? 3.255 2.927 4.088 1.00 92.75 197 THR A N 1
ATOM 1522 C CA . THR A 1 197 ? 1.852 3.304 4.336 1.00 92.75 197 THR A CA 1
ATOM 1523 C C . THR A 1 197 ? 1.117 3.826 3.100 1.00 92.75 197 THR A C 1
ATOM 1525 O O . THR A 1 197 ? -0.082 3.581 2.937 1.00 92.75 197 THR A O 1
ATOM 1528 N N . MET A 1 198 ? 1.831 4.505 2.201 1.00 91.88 198 MET A N 1
ATOM 1529 C CA . MET A 1 198 ? 1.311 5.083 0.965 1.00 91.88 198 MET A CA 1
ATOM 1530 C C . MET A 1 198 ? 0.699 3.998 0.054 1.00 91.88 198 MET A C 1
ATOM 1532 O O . MET A 1 198 ? 1.256 2.901 -0.056 1.00 91.88 198 MET A O 1
ATOM 1536 N N . PRO A 1 199 ? -0.421 4.273 -0.645 1.00 92.00 199 PRO A N 1
ATOM 1537 C CA . PRO A 1 199 ? -1.057 3.306 -1.534 1.00 92.00 199 PRO A CA 1
ATOM 1538 C C . PRO A 1 199 ? -0.147 2.787 -2.657 1.00 92.00 199 PRO A C 1
ATOM 1540 O O . PRO A 1 199 ? 0.638 3.531 -3.245 1.00 92.00 199 PRO A O 1
ATOM 1543 N N . VAL A 1 200 ? -0.366 1.531 -3.063 1.00 91.69 200 VAL A N 1
ATOM 1544 C CA . VAL A 1 200 ? 0.336 0.885 -4.191 1.00 91.69 200 VAL A CA 1
ATOM 1545 C C . VAL A 1 200 ? 0.285 1.726 -5.471 1.00 91.69 200 VAL A C 1
ATOM 1547 O O . VAL A 1 200 ? 1.301 1.940 -6.126 1.00 91.69 200 VAL A O 1
ATOM 1550 N N . LYS A 1 201 ? -0.875 2.300 -5.808 1.00 89.06 201 LYS A N 1
ATOM 1551 C CA . LYS A 1 201 ? -1.053 3.172 -6.989 1.00 89.06 201 LYS A CA 1
ATOM 1552 C C . LYS A 1 201 ? -0.168 4.434 -6.997 1.00 89.06 201 LYS A C 1
ATOM 1554 O O . LYS A 1 201 ? 0.008 5.019 -8.061 1.00 89.06 201 LYS A O 1
ATOM 1559 N N . ASP A 1 202 ? 0.362 4.842 -5.845 1.00 89.19 202 ASP A N 1
ATOM 1560 C CA . ASP A 1 202 ? 1.229 6.012 -5.676 1.00 89.19 202 ASP A CA 1
ATOM 1561 C C . ASP A 1 202 ? 2.699 5.601 -5.414 1.00 89.19 202 ASP A C 1
ATOM 1563 O O . ASP A 1 202 ? 3.588 6.442 -5.456 1.00 89.19 202 ASP A O 1
ATOM 1567 N N . GLY A 1 203 ? 2.975 4.296 -5.260 1.00 89.00 203 GLY A N 1
ATOM 1568 C CA . GLY A 1 203 ? 4.323 3.716 -5.216 1.00 89.00 203 GLY A CA 1
ATOM 1569 C C . GLY A 1 203 ? 4.751 3.112 -3.874 1.00 89.00 203 GLY A C 1
ATOM 1570 O O . GLY A 1 203 ? 5.922 2.759 -3.745 1.00 89.00 203 GLY A O 1
ATOM 1571 N N . GLY A 1 204 ? 3.847 2.999 -2.893 1.00 92.69 204 GLY A N 1
ATOM 1572 C CA . GLY A 1 204 ? 4.117 2.377 -1.585 1.00 92.69 204 GLY A CA 1
ATOM 1573 C C . GLY A 1 204 ? 3.550 0.959 -1.435 1.00 92.69 204 GLY A C 1
ATOM 1574 O O . GLY A 1 204 ? 3.058 0.369 -2.396 1.00 92.69 204 GLY A O 1
ATOM 1575 N N . LEU A 1 205 ? 3.600 0.397 -0.222 1.00 94.50 205 LEU A N 1
ATOM 1576 C CA . LEU A 1 205 ? 3.084 -0.954 0.070 1.00 94.50 205 LEU A CA 1
ATOM 1577 C C . LEU A 1 205 ? 1.604 -0.996 0.492 1.00 94.50 205 LEU A C 1
ATOM 1579 O O . LEU A 1 205 ? 1.002 -2.071 0.491 1.00 94.50 205 LEU A O 1
ATOM 1583 N N . GLY A 1 206 ? 0.992 0.148 0.810 1.00 93.44 206 GLY A N 1
ATOM 1584 C CA . GLY A 1 206 ? -0.429 0.257 1.157 1.00 93.44 206 GLY A CA 1
ATOM 1585 C C . GLY A 1 206 ? -0.805 -0.171 2.580 1.00 93.44 206 GLY A C 1
ATOM 1586 O O . GLY A 1 206 ? -1.968 -0.502 2.813 1.00 93.44 206 GLY A O 1
ATOM 1587 N N . LEU A 1 207 ? 0.137 -0.165 3.528 1.00 94.44 207 LEU A N 1
ATOM 1588 C CA . LEU A 1 207 ? -0.118 -0.447 4.946 1.00 94.44 207 LEU A CA 1
ATOM 1589 C C . LEU A 1 207 ? -0.790 0.758 5.618 1.00 94.44 207 LEU A C 1
ATOM 1591 O O . LEU A 1 207 ? -0.141 1.575 6.269 1.00 94.44 207 LEU A O 1
ATOM 1595 N N . ARG A 1 208 ? -2.100 0.895 5.388 1.00 90.06 208 ARG A N 1
ATOM 1596 C CA . ARG A 1 208 ? -2.929 2.005 5.880 1.00 90.06 208 ARG A CA 1
ATOM 1597 C C . ARG A 1 208 ? -2.743 2.184 7.400 1.00 90.06 208 ARG A C 1
ATOM 1599 O O . ARG A 1 208 ? -3.023 1.231 8.120 1.00 90.06 208 ARG A O 1
ATOM 1606 N N . PRO A 1 209 ? -2.330 3.372 7.890 1.00 92.25 209 PRO A N 1
ATOM 1607 C CA . PRO A 1 209 ? -2.178 3.610 9.323 1.00 92.25 209 PRO A CA 1
ATOM 1608 C C . PRO A 1 209 ? -3.523 3.491 10.036 1.00 92.25 209 PRO A C 1
ATOM 1610 O O . PRO A 1 209 ? -4.487 4.185 9.675 1.00 92.25 209 PRO A O 1
ATOM 1613 N N . LEU A 1 210 ? -3.578 2.637 11.051 1.00 92.50 210 LEU A N 1
ATOM 1614 C CA . LEU A 1 210 ? -4.762 2.411 11.871 1.00 92.50 210 LEU A CA 1
ATOM 1615 C C . LEU A 1 210 ? -5.143 3.675 12.629 1.00 92.50 210 LEU A C 1
ATOM 1617 O O . LEU A 1 210 ? -6.330 3.980 12.706 1.00 92.50 210 LEU A O 1
ATOM 1621 N N . ARG A 1 211 ? -4.167 4.483 13.064 1.00 91.88 211 ARG A N 1
ATOM 1622 C CA . ARG A 1 211 ? -4.421 5.810 13.648 1.00 91.88 211 ARG A CA 1
ATOM 1623 C C . ARG A 1 211 ? -5.311 6.680 12.748 1.00 91.88 211 ARG A C 1
ATOM 1625 O O . ARG A 1 211 ? -6.314 7.229 13.199 1.00 91.88 211 ARG A O 1
ATOM 1632 N N . THR A 1 212 ? -4.980 6.778 11.461 1.00 91.00 212 THR A N 1
ATOM 1633 C CA . THR A 1 212 ? -5.715 7.612 10.494 1.00 91.00 212 THR A CA 1
ATOM 1634 C C . THR A 1 212 ? -7.067 7.000 10.112 1.00 91.00 212 THR A C 1
ATOM 1636 O O . THR A 1 212 ? -8.025 7.735 9.858 1.00 91.00 212 THR A O 1
ATOM 1639 N N . GLN A 1 213 ? -7.192 5.666 10.075 1.00 91.50 213 GLN A N 1
ATOM 1640 C CA . GLN A 1 213 ? -8.495 5.033 9.832 1.00 91.50 213 GLN A CA 1
ATOM 1641 C C . GLN A 1 213 ? -9.422 5.118 11.048 1.00 91.50 213 GLN A C 1
ATOM 1643 O O . GLN A 1 213 ? -10.599 5.404 10.851 1.00 91.50 213 GLN A O 1
ATOM 1648 N N . HIS A 1 214 ? -8.907 4.958 12.270 1.00 92.62 214 HIS A N 1
ATOM 1649 C CA . HIS A 1 214 ? -9.653 5.102 13.522 1.00 92.62 214 HIS A CA 1
ATOM 1650 C C . HIS A 1 214 ? -10.315 6.482 13.618 1.00 92.62 214 HIS A C 1
ATOM 1652 O O . HIS A 1 214 ? -11.537 6.558 13.731 1.00 92.62 214 HIS A O 1
ATOM 1658 N N . ILE A 1 215 ? -9.543 7.570 13.467 1.00 92.50 215 ILE A N 1
ATOM 1659 C CA . ILE A 1 215 ? -10.072 8.945 13.555 1.00 92.50 215 ILE A CA 1
ATOM 1660 C C . ILE A 1 215 ? -11.204 9.157 12.533 1.00 92.50 215 ILE A C 1
ATOM 1662 O O . ILE A 1 215 ? -12.255 9.702 12.864 1.00 92.50 215 ILE A O 1
ATOM 1666 N N . ALA A 1 216 ? -11.033 8.671 11.299 1.00 92.56 216 ALA A N 1
ATOM 1667 C CA . ALA A 1 216 ? -12.072 8.764 10.275 1.00 92.56 216 ALA A CA 1
ATOM 1668 C C . ALA A 1 216 ? -13.293 7.870 10.565 1.00 92.56 216 ALA A C 1
ATOM 1670 O O . ALA A 1 216 ? -14.417 8.273 10.278 1.00 92.56 216 ALA A O 1
ATOM 1671 N N . ARG A 1 217 ? -13.095 6.660 11.102 1.00 91.62 217 ARG A N 1
ATOM 1672 C CA . ARG A 1 217 ? -14.168 5.695 11.392 1.00 91.62 217 ARG A CA 1
ATOM 1673 C C . ARG A 1 217 ? -15.040 6.165 12.551 1.00 91.62 217 ARG A C 1
ATOM 1675 O O . ARG A 1 217 ? -16.258 6.151 12.405 1.00 91.62 217 ARG A O 1
ATOM 1682 N N . VAL A 1 218 ? -14.431 6.639 13.638 1.00 91.38 218 VAL A N 1
ATOM 1683 C CA . VAL A 1 218 ? -15.149 7.224 14.781 1.00 91.38 218 VAL A CA 1
ATOM 1684 C C . VAL A 1 218 ? -15.950 8.449 14.337 1.00 91.38 218 VAL A C 1
ATOM 1686 O O . VAL A 1 218 ? -17.127 8.543 14.660 1.00 91.38 218 VAL A O 1
ATOM 1689 N N . ALA A 1 219 ? -15.371 9.336 13.520 1.00 92.94 219 ALA A N 1
ATOM 1690 C CA . ALA A 1 219 ? -16.079 10.512 13.009 1.00 92.94 219 ALA A CA 1
ATOM 1691 C C . ALA A 1 219 ? -17.278 10.163 12.108 1.00 92.94 219 ALA A C 1
ATOM 1693 O O . ALA A 1 219 ? -18.357 10.718 12.306 1.00 92.94 219 ALA A O 1
ATOM 1694 N N . VAL A 1 220 ? -17.124 9.216 11.168 1.00 93.00 220 VAL A N 1
ATOM 1695 C CA . VAL A 1 220 ? -18.254 8.704 10.364 1.00 93.00 220 VAL A CA 1
ATOM 1696 C C . VAL A 1 220 ? -19.313 8.070 11.264 1.00 93.00 220 VAL A C 1
ATOM 1698 O O . VAL A 1 220 ? -20.494 8.321 11.053 1.00 93.00 220 VAL A O 1
ATOM 1701 N N . GLY A 1 221 ? -18.907 7.278 12.262 1.00 91.44 221 GLY A N 1
ATOM 1702 C CA . GLY A 1 221 ? -19.812 6.642 13.220 1.00 91.44 221 GLY A CA 1
ATOM 1703 C C . GLY A 1 221 ? -20.641 7.667 13.989 1.00 91.44 221 GLY A C 1
ATOM 1704 O O . GLY A 1 221 ? -21.865 7.637 13.905 1.00 91.44 221 GLY A O 1
ATOM 1705 N N . THR A 1 222 ? -19.993 8.633 14.648 1.00 92.19 222 THR A N 1
ATOM 1706 C CA . THR A 1 222 ? -20.677 9.730 15.350 1.00 92.19 222 THR A CA 1
ATOM 1707 C C . THR A 1 222 ? -21.602 10.506 14.413 1.00 92.19 222 THR A C 1
ATOM 1709 O O . THR A 1 222 ? -22.759 10.724 14.755 1.00 92.19 222 THR A O 1
ATOM 1712 N N . ASN A 1 223 ? -21.157 10.861 13.203 1.00 92.75 223 ASN A N 1
ATOM 1713 C CA . ASN A 1 223 ? -22.008 11.552 12.230 1.00 92.75 223 ASN A CA 1
ATOM 1714 C C . ASN A 1 223 ? -23.216 10.699 11.806 1.00 92.75 223 ASN A C 1
ATOM 1716 O O . ASN A 1 223 ? -24.286 11.246 11.562 1.00 92.75 223 ASN A O 1
ATOM 1720 N N . SER A 1 224 ? -23.071 9.378 11.683 1.00 92.50 224 SER A N 1
ATOM 1721 C CA . SER A 1 224 ? -24.195 8.482 11.391 1.00 92.50 224 SER A CA 1
ATOM 1722 C C . SER A 1 224 ? -25.171 8.375 12.564 1.00 92.50 224 SER A C 1
ATOM 1724 O O . SER A 1 224 ? -26.368 8.358 12.319 1.00 92.50 224 SER A O 1
ATOM 1726 N N . MET A 1 225 ? -24.688 8.381 13.810 1.00 92.44 225 MET A N 1
ATOM 1727 C CA . MET A 1 225 ? -25.544 8.372 15.002 1.00 92.44 225 MET A CA 1
ATOM 1728 C C . MET A 1 225 ? -26.308 9.697 15.194 1.00 92.44 225 MET A C 1
ATOM 1730 O O . MET A 1 225 ? -27.492 9.659 15.505 1.00 92.44 225 MET A O 1
ATOM 1734 N N . ILE A 1 226 ? -25.681 10.855 14.925 1.00 92.12 226 ILE A N 1
ATOM 1735 C CA . ILE A 1 226 ? -26.349 12.180 14.932 1.00 92.12 226 ILE A CA 1
ATOM 1736 C C . ILE A 1 226 ? -27.517 12.225 13.936 1.00 92.12 226 ILE A C 1
ATOM 1738 O O . ILE A 1 226 ? -28.539 12.835 14.214 1.00 92.12 226 ILE A O 1
ATOM 1742 N N . ASN A 1 227 ? -27.363 11.584 12.774 1.00 91.50 227 ASN A N 1
ATOM 1743 C CA . ASN A 1 227 ? -28.376 11.551 11.713 1.00 91.50 227 ASN A CA 1
ATOM 1744 C C . ASN A 1 227 ? -29.196 10.243 11.729 1.00 91.50 227 ASN A C 1
ATOM 1746 O O . ASN A 1 227 ? -29.757 9.857 10.703 1.00 91.50 227 ASN A O 1
ATOM 1750 N N . SER A 1 228 ? -29.212 9.522 12.855 1.00 93.06 228 SER A N 1
ATOM 1751 C CA . SER A 1 228 ? -30.012 8.305 13.023 1.00 93.06 228 SER A CA 1
ATOM 1752 C C . SER A 1 228 ? -31.486 8.653 13.234 1.00 93.06 228 SER A C 1
ATOM 1754 O O . SER A 1 228 ? -31.796 9.718 13.762 1.00 93.06 228 SER A O 1
ATOM 1756 N N . ALA A 1 229 ? -32.391 7.741 12.877 1.00 91.69 229 ALA A N 1
ATOM 1757 C CA . ALA A 1 229 ? -33.798 7.829 13.278 1.00 91.69 229 ALA A CA 1
ATOM 1758 C C . ALA A 1 229 ? -34.014 7.427 14.752 1.00 91.69 229 ALA A C 1
ATOM 1760 O O . ALA A 1 229 ? -35.027 7.788 15.338 1.00 91.69 229 ALA A O 1
ATOM 1761 N N . ASP A 1 230 ? -33.066 6.694 15.347 1.00 88.00 230 ASP A N 1
ATOM 1762 C CA . ASP A 1 230 ? -33.108 6.275 16.750 1.00 88.00 230 ASP A CA 1
ATOM 1763 C C . ASP A 1 230 ? -32.684 7.428 17.694 1.00 88.00 230 ASP A C 1
ATOM 1765 O O . ASP A 1 230 ? -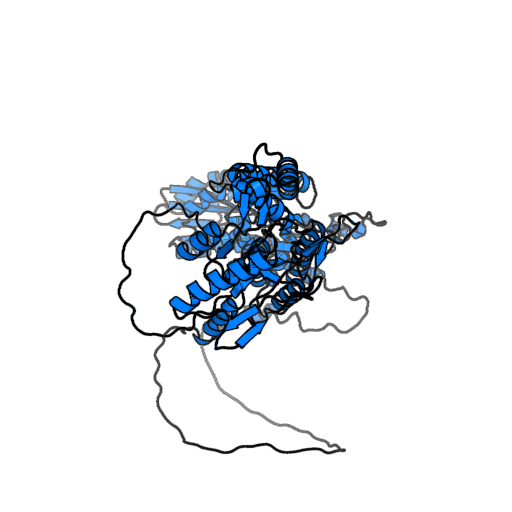31.526 7.870 17.624 1.00 88.00 230 ASP A O 1
ATOM 1769 N N . PRO A 1 231 ? -33.561 7.889 18.612 1.00 87.94 231 PRO A N 1
ATOM 1770 C CA . PRO A 1 231 ? -33.236 8.934 19.585 1.00 87.94 231 PRO A CA 1
ATOM 1771 C C . PRO A 1 231 ? -32.090 8.561 20.537 1.00 87.94 231 PRO A C 1
ATOM 1773 O O . PRO A 1 231 ? -31.348 9.440 20.990 1.00 87.94 231 PRO A O 1
ATOM 1776 N N . THR A 1 232 ? -31.903 7.272 20.837 1.00 87.69 232 THR A N 1
ATOM 1777 C CA . THR A 1 232 ? -30.820 6.794 21.710 1.00 87.69 232 THR A CA 1
ATOM 1778 C C . THR A 1 232 ? -29.465 7.037 21.058 1.00 87.69 232 THR A C 1
ATOM 1780 O O . THR A 1 232 ? -28.581 7.636 21.673 1.00 87.69 232 THR A O 1
ATOM 1783 N N . SER A 1 233 ? -29.312 6.671 19.785 1.00 90.56 233 SER A N 1
ATOM 1784 C CA . SER A 1 233 ? -28.125 6.959 18.975 1.00 90.56 233 SER A CA 1
ATOM 1785 C C . SER A 1 233 ? -27.818 8.456 18.928 1.00 90.56 233 SER A C 1
ATOM 1787 O O . SER A 1 233 ? -26.666 8.844 19.136 1.00 90.56 233 SER A O 1
ATOM 1789 N N . GLN A 1 234 ? -28.828 9.306 18.708 1.00 91.75 234 GLN A N 1
ATOM 1790 C CA . GLN A 1 234 ? -28.652 10.764 18.714 1.00 91.75 234 GLN A CA 1
ATOM 1791 C C . GLN A 1 234 ? -28.141 11.267 20.077 1.00 91.75 234 GLN A C 1
ATOM 1793 O O . GLN A 1 234 ? -27.179 12.039 20.137 1.00 91.75 234 GLN A O 1
ATOM 1798 N N . THR A 1 235 ? -28.727 10.778 21.174 1.00 90.94 235 THR A N 1
ATOM 1799 C CA . THR A 1 235 ? -28.371 11.164 22.552 1.00 90.94 235 THR A CA 1
ATOM 1800 C C . THR A 1 235 ? -26.982 10.669 22.965 1.00 90.94 235 THR A C 1
ATOM 1802 O O . THR A 1 235 ? -26.232 11.385 23.625 1.00 90.94 235 THR A O 1
ATOM 1805 N N . ILE A 1 236 ? -26.574 9.477 22.524 1.00 89.12 236 ILE A N 1
ATOM 1806 C CA . ILE A 1 236 ? -25.199 8.988 22.706 1.00 89.12 236 ILE A CA 1
ATOM 1807 C C . ILE A 1 236 ? -24.220 9.845 21.893 1.00 89.12 236 ILE A C 1
ATOM 1809 O O . ILE A 1 236 ? -23.154 10.220 22.385 1.00 89.12 236 ILE A O 1
ATOM 1813 N N . ALA A 1 237 ? -24.573 10.212 20.661 1.00 90.88 237 ALA A N 1
ATOM 1814 C CA . ALA A 1 237 ? -23.698 10.995 19.797 1.00 90.88 237 ALA A CA 1
ATOM 1815 C C . ALA A 1 237 ? -23.495 12.443 20.264 1.00 90.88 237 ALA A C 1
ATOM 1817 O O . ALA A 1 237 ? -22.443 13.022 19.978 1.00 90.88 237 ALA A O 1
ATOM 1818 N N . SER A 1 238 ? -24.453 13.035 20.984 1.00 90.00 238 SER A N 1
ATOM 1819 C CA . SER A 1 238 ? -24.317 14.374 21.575 1.00 90.00 238 SER A CA 1
ATOM 1820 C C . SER A 1 238 ? -23.395 14.404 22.804 1.00 90.00 238 SER A C 1
ATOM 1822 O O . SER A 1 238 ? -22.919 15.477 23.180 1.00 90.00 238 SER A O 1
ATOM 1824 N N . MET A 1 239 ? -23.054 13.248 23.391 1.00 88.38 239 MET A N 1
ATOM 1825 C CA . MET A 1 239 ? -22.168 13.189 24.555 1.00 88.38 239 MET A CA 1
ATOM 1826 C C . MET A 1 239 ? -20.766 13.765 24.276 1.00 88.38 239 MET A C 1
ATOM 1828 O O . MET A 1 239 ? -20.195 13.540 23.197 1.00 88.38 239 MET A O 1
ATOM 1832 N N . PRO A 1 240 ? -20.121 14.398 25.281 1.00 86.94 240 PRO A N 1
ATOM 1833 C CA . PRO A 1 240 ? -18.809 15.020 25.122 1.00 86.94 240 PRO A CA 1
ATOM 1834 C C . PRO A 1 240 ? -17.718 14.102 24.561 1.00 86.94 240 PRO A C 1
ATOM 1836 O O . PRO A 1 240 ? -16.853 14.592 23.837 1.00 86.94 240 PRO A O 1
ATOM 1839 N N . GLN A 1 241 ? -17.728 12.793 24.851 1.00 82.94 241 GLN A N 1
ATOM 1840 C CA . GLN A 1 241 ? -16.729 11.869 24.295 1.00 82.94 241 GLN A CA 1
ATOM 1841 C C . GLN A 1 241 ? -16.800 11.769 22.759 1.00 82.94 241 GLN A C 1
ATOM 1843 O O . GLN A 1 241 ? -15.774 11.869 22.086 1.00 82.94 241 GLN A O 1
ATOM 1848 N N . HIS A 1 242 ? -18.004 11.648 22.194 1.00 87.69 242 HIS A N 1
ATOM 1849 C CA . HIS A 1 242 ? -18.215 11.483 20.758 1.00 87.69 242 HIS A CA 1
ATOM 1850 C C . HIS A 1 242 ? -18.033 12.816 20.032 1.00 87.69 242 HIS A C 1
ATOM 1852 O O . HIS A 1 242 ? -17.377 12.858 18.988 1.00 87.69 242 HIS A O 1
ATOM 1858 N N . GLN A 1 243 ? -18.521 13.909 20.627 1.00 90.88 243 GLN A N 1
ATOM 1859 C CA . GLN A 1 243 ? -18.344 15.262 20.104 1.00 90.88 243 GLN A CA 1
ATOM 1860 C C . GLN A 1 243 ? -16.873 15.692 20.080 1.00 90.88 243 GLN A C 1
ATOM 1862 O O . GLN A 1 243 ? -16.411 16.199 19.057 1.00 90.88 243 GLN A O 1
ATOM 1867 N N . LYS A 1 244 ? -16.089 15.443 21.138 1.00 89.81 244 LYS A N 1
ATOM 1868 C CA . LYS A 1 244 ? -14.646 15.763 21.148 1.00 89.81 244 LYS A CA 1
ATOM 1869 C C . LYS A 1 244 ? -13.889 15.002 20.056 1.00 89.81 244 LYS A C 1
ATOM 1871 O O . LYS A 1 244 ? -13.102 15.609 19.330 1.00 89.81 244 LYS A O 1
ATOM 1876 N N . SER A 1 245 ? -14.150 13.702 19.890 1.00 87.56 245 SER A N 1
ATOM 1877 C CA . SER A 1 245 ? -13.542 12.902 18.816 1.00 87.56 245 SER A CA 1
ATOM 1878 C C . SER A 1 245 ? -13.958 13.367 17.416 1.00 87.56 245 SER A C 1
ATOM 1880 O O . SER A 1 245 ? -13.116 13.402 16.518 1.00 87.56 245 SER A O 1
ATOM 1882 N N . LEU A 1 246 ? -15.221 13.765 17.230 1.00 92.06 246 LEU A N 1
ATOM 1883 C CA . LEU A 1 246 ? -15.730 14.312 15.972 1.00 92.06 246 LEU A CA 1
ATOM 1884 C C . LEU A 1 246 ? -15.019 15.624 15.601 1.00 92.06 246 LEU A C 1
ATOM 1886 O O . LEU A 1 246 ? -14.422 15.704 14.529 1.00 92.06 246 LEU A O 1
ATOM 1890 N N . HIS A 1 247 ? -14.997 16.613 16.498 1.00 92.12 247 HIS A N 1
ATOM 1891 C CA . HIS A 1 247 ? -14.319 17.895 16.263 1.00 92.12 247 HIS A CA 1
ATOM 1892 C C . HIS A 1 247 ? -12.814 17.718 16.002 1.00 92.12 247 HIS A C 1
ATOM 1894 O O . HIS A 1 247 ? -12.262 18.331 15.084 1.00 92.12 247 HIS A O 1
ATOM 1900 N N . ALA A 1 248 ? -12.148 16.828 16.747 1.00 90.94 248 ALA A N 1
ATOM 1901 C CA . ALA A 1 248 ? -10.743 16.497 16.515 1.00 90.94 248 ALA A CA 1
ATOM 1902 C C . ALA A 1 248 ? -10.503 15.897 15.116 1.00 90.94 248 ALA A C 1
ATOM 1904 O O . ALA A 1 248 ? -9.496 16.209 14.480 1.00 90.94 248 ALA A O 1
ATOM 1905 N N . ALA A 1 249 ? -11.428 15.077 14.608 1.00 92.12 249 ALA A N 1
ATOM 1906 C CA . ALA A 1 249 ? -11.351 14.515 13.262 1.00 92.12 249 ALA A CA 1
ATOM 1907 C C . ALA A 1 249 ? -11.592 15.558 12.161 1.00 92.12 249 ALA A C 1
ATOM 1909 O O . ALA A 1 249 ? -10.843 15.579 11.183 1.00 92.12 249 ALA A O 1
ATOM 1910 N N . LEU A 1 250 ? -12.587 16.440 12.325 1.00 94.44 250 LEU A N 1
ATOM 1911 C CA . LEU A 1 250 ? -12.852 17.547 11.395 1.00 94.44 250 LEU A CA 1
ATOM 1912 C C . LEU A 1 250 ? -11.615 18.446 11.254 1.00 94.44 250 LEU A C 1
ATOM 1914 O O . LEU A 1 250 ? -11.171 18.706 10.134 1.00 94.44 250 LEU A O 1
ATOM 1918 N N . LYS A 1 251 ? -10.988 18.809 12.385 1.00 94.31 251 LYS A N 1
ATOM 1919 C CA . LYS A 1 251 ? -9.723 19.561 12.419 1.00 94.31 251 LYS A CA 1
ATOM 1920 C C . LYS A 1 251 ? -8.560 18.784 11.793 1.00 94.31 251 LYS A C 1
ATOM 1922 O O . LYS A 1 251 ? -7.802 19.359 11.024 1.00 94.31 251 LYS A O 1
ATOM 1927 N N . HIS A 1 252 ? -8.407 17.490 12.089 1.00 92.94 252 HIS A N 1
ATOM 1928 C CA . HIS A 1 252 ? -7.295 16.678 11.572 1.00 92.94 252 HIS A CA 1
ATOM 1929 C C . HIS A 1 252 ? -7.335 16.482 10.049 1.00 92.94 252 HIS A C 1
ATOM 1931 O O . HIS A 1 252 ? -6.283 16.426 9.415 1.00 92.94 252 HIS A O 1
ATOM 1937 N N . PHE A 1 253 ? -8.528 16.363 9.463 1.00 94.50 253 PHE A N 1
ATOM 1938 C CA . PHE A 1 253 ? -8.702 16.176 8.019 1.00 94.50 253 PHE A CA 1
ATOM 1939 C C . PHE A 1 253 ? -9.002 17.469 7.252 1.00 94.50 253 PHE A C 1
ATOM 1941 O O . PHE A 1 253 ? -9.163 17.399 6.033 1.00 94.50 253 PHE A O 1
ATOM 1948 N N . SER A 1 254 ? -9.090 18.609 7.945 1.00 93.88 254 SER A N 1
ATOM 1949 C CA . SER A 1 254 ? -9.470 19.918 7.399 1.00 93.88 254 SER A CA 1
ATOM 1950 C C . SER A 1 254 ? -10.765 19.868 6.575 1.00 93.88 254 SER A C 1
ATOM 1952 O O . SER A 1 254 ? -10.812 20.335 5.438 1.00 93.88 254 SER A O 1
ATOM 1954 N N . VAL A 1 255 ? -11.820 19.257 7.131 1.00 93.69 255 VAL A N 1
ATOM 1955 C CA . VAL A 1 255 ? -13.142 19.142 6.484 1.00 93.69 255 VAL A CA 1
ATOM 1956 C C . VAL A 1 255 ? -14.251 19.751 7.347 1.00 93.69 255 VAL A C 1
ATOM 1958 O O . VAL A 1 255 ? -14.190 19.626 8.568 1.00 93.69 255 VAL A O 1
ATOM 1961 N N . PRO A 1 256 ? -15.296 20.350 6.741 1.00 90.50 256 PRO A N 1
ATOM 1962 C CA . PRO A 1 256 ? -16.394 20.967 7.489 1.00 90.50 256 PRO A CA 1
ATOM 1963 C C . PRO A 1 256 ? -17.372 19.945 8.085 1.00 90.50 256 PRO A C 1
ATOM 1965 O O . PRO A 1 256 ? -18.007 20.218 9.094 1.00 90.50 256 PRO A O 1
ATOM 1968 N N . THR A 1 257 ? -17.510 18.761 7.476 1.00 90.38 257 THR A N 1
ATOM 1969 C CA . THR A 1 257 ? -18.457 17.720 7.911 1.00 90.38 257 THR A CA 1
ATOM 1970 C C . THR A 1 257 ? -17.825 16.332 7.866 1.00 90.38 257 THR A C 1
ATOM 1972 O O . THR A 1 257 ? -16.908 16.076 7.078 1.00 90.38 257 THR A O 1
ATOM 1975 N N . ALA A 1 258 ? -18.336 15.406 8.681 1.00 91.56 258 ALA A N 1
ATOM 1976 C CA . ALA A 1 258 ? -17.808 14.049 8.835 1.00 91.56 258 ALA A CA 1
ATOM 1977 C C . ALA A 1 258 ? -18.551 13.001 7.981 1.00 91.56 258 ALA A C 1
ATOM 1979 O O . ALA A 1 258 ? -18.632 11.823 8.337 1.00 91.56 258 ALA A O 1
ATOM 1980 N N . SER A 1 259 ? -19.077 13.409 6.821 1.00 91.44 259 SER A N 1
ATOM 1981 C CA . SER A 1 259 ? -19.666 12.467 5.869 1.00 91.44 259 SER A CA 1
ATOM 1982 C C . SER A 1 259 ? -18.613 11.504 5.299 1.00 91.44 259 SER A C 1
ATOM 1984 O O . SER A 1 259 ? -17.408 11.783 5.260 1.00 91.44 259 SER A O 1
ATOM 1986 N N . LYS A 1 260 ? -19.074 10.348 4.800 1.00 89.75 260 LYS A N 1
ATOM 1987 C CA . LYS A 1 260 ? -18.200 9.326 4.200 1.00 89.75 260 LYS A CA 1
ATOM 1988 C C . LYS A 1 260 ? -17.371 9.887 3.037 1.00 89.75 260 LYS A C 1
ATOM 1990 O O . LYS A 1 260 ? -16.198 9.533 2.909 1.00 89.75 260 LYS A O 1
ATOM 1995 N N . ASP A 1 261 ? -17.939 10.769 2.211 1.00 91.69 261 ASP A N 1
ATOM 1996 C CA . ASP A 1 261 ? -17.237 11.334 1.055 1.00 91.69 261 ASP A CA 1
ATOM 1997 C C . ASP A 1 261 ? -16.385 12.566 1.385 1.00 91.69 261 ASP A C 1
ATOM 1999 O O . ASP A 1 261 ? -15.307 12.703 0.799 1.00 91.69 261 ASP A O 1
ATOM 2003 N N . THR A 1 262 ? -16.769 13.418 2.344 1.00 93.69 262 THR A N 1
ATOM 2004 C CA . THR A 1 262 ? -15.897 14.523 2.789 1.00 93.69 262 THR A CA 1
ATOM 2005 C C . THR A 1 262 ? -14.641 13.982 3.466 1.00 93.69 262 THR A C 1
ATOM 2007 O O . THR A 1 262 ? -13.540 14.323 3.039 1.00 93.69 262 THR A O 1
ATOM 2010 N N . LEU A 1 263 ? -14.753 13.035 4.402 1.00 92.81 263 LEU A N 1
ATOM 2011 C CA . LEU A 1 263 ? -13.584 12.413 5.045 1.00 92.81 263 LEU A CA 1
ATOM 2012 C C . LEU A 1 263 ? -12.714 11.611 4.062 1.00 92.81 263 LEU A C 1
ATOM 2014 O O . LEU A 1 263 ? -11.494 11.540 4.206 1.00 92.81 263 LEU A O 1
ATOM 2018 N N . LYS A 1 264 ? -13.304 11.037 3.010 1.00 92.75 264 LYS A N 1
ATOM 2019 C CA . LYS A 1 264 ? -12.574 10.393 1.901 1.00 92.75 264 LYS A CA 1
ATOM 2020 C C . LYS A 1 264 ? -11.854 11.406 1.004 1.00 92.75 264 LYS A C 1
ATOM 2022 O O . LYS A 1 264 ? -10.804 11.056 0.460 1.00 92.75 264 LYS A O 1
ATOM 2027 N N . LYS A 1 265 ? -12.365 12.636 0.853 1.00 92.75 265 LYS A N 1
ATOM 2028 C CA . LYS A 1 265 ? -11.649 13.763 0.224 1.00 92.75 265 LYS A CA 1
ATOM 2029 C C . LYS A 1 265 ? -10.522 14.266 1.140 1.00 92.75 265 LYS A C 1
ATOM 2031 O O . LYS A 1 265 ? -9.378 14.263 0.694 1.00 92.75 265 LYS A O 1
ATOM 2036 N N . GLY A 1 266 ? -10.796 14.543 2.418 1.00 93.88 266 GLY A N 1
ATOM 2037 C CA . GLY A 1 266 ? -9.806 14.983 3.415 1.00 93.88 266 GLY A CA 1
ATOM 2038 C C . GLY A 1 266 ? -8.625 14.015 3.559 1.00 93.88 266 GLY A C 1
ATOM 2039 O O . GLY A 1 266 ? -7.476 14.409 3.372 1.00 93.88 266 GLY A O 1
ATOM 2040 N N . LYS A 1 267 ? -8.879 12.704 3.709 1.00 92.75 267 LYS A N 1
ATOM 2041 C CA . LYS A 1 267 ? -7.819 11.669 3.703 1.00 92.75 267 LYS A CA 1
ATOM 2042 C C . LYS A 1 267 ? -6.966 11.662 2.425 1.00 92.75 267 LYS A C 1
ATOM 2044 O O . LYS A 1 267 ? -5.795 11.301 2.476 1.00 92.75 267 LYS A O 1
ATOM 2049 N N . ARG A 1 268 ? -7.529 12.035 1.267 1.00 91.56 268 ARG A N 1
ATOM 2050 C CA . ARG A 1 268 ? -6.775 12.168 0.004 1.00 91.56 268 ARG A CA 1
ATOM 2051 C C . ARG A 1 268 ? -5.998 13.481 -0.081 1.00 91.56 268 ARG A C 1
ATOM 2053 O O . ARG A 1 268 ? -5.018 13.514 -0.815 1.00 91.56 268 ARG A O 1
ATOM 2060 N N . GLN A 1 269 ? -6.442 14.538 0.594 1.00 93.06 269 GLN A N 1
ATOM 2061 C CA . GLN A 1 269 ? -5.751 15.825 0.660 1.00 93.06 269 GLN A CA 1
ATOM 2062 C C . GLN A 1 269 ? -4.551 15.747 1.603 1.00 93.06 269 GLN A C 1
ATOM 2064 O O . GLN A 1 269 ? -3.451 16.067 1.168 1.00 93.06 269 GLN A O 1
ATOM 2069 N N . LEU A 1 270 ? -4.734 15.200 2.809 1.00 92.06 270 LEU A N 1
ATOM 2070 C CA . LEU A 1 270 ? -3.649 14.923 3.757 1.00 92.06 270 LEU A CA 1
ATOM 2071 C C . LEU A 1 270 ? -2.537 14.092 3.093 1.00 92.06 270 LEU A C 1
ATOM 2073 O O . LEU A 1 270 ? -1.411 14.554 2.976 1.00 92.06 270 LEU A O 1
ATOM 2077 N N . LEU A 1 271 ? -2.889 12.944 2.498 1.00 90.88 271 LEU A N 1
ATOM 2078 C CA . LEU A 1 271 ? -1.935 12.104 1.761 1.00 90.88 271 LEU A CA 1
ATOM 2079 C C . LEU A 1 271 ? -1.251 12.835 0.586 1.00 90.88 271 LEU A C 1
ATOM 2081 O O . LEU A 1 271 ? -0.137 12.485 0.210 1.00 90.88 271 LEU A O 1
ATOM 2085 N N . ARG A 1 272 ? -1.899 13.825 -0.048 1.00 90.38 272 ARG A N 1
ATOM 2086 C CA . ARG A 1 272 ? -1.261 14.621 -1.114 1.00 90.38 272 ARG A CA 1
ATOM 2087 C C . ARG A 1 272 ? -0.225 15.593 -0.557 1.00 90.38 272 ARG A C 1
ATOM 2089 O O . ARG A 1 272 ? 0.793 15.752 -1.220 1.00 90.38 272 ARG A O 1
ATOM 2096 N N . ALA A 1 273 ? -0.488 16.209 0.596 1.00 91.81 273 ALA A N 1
ATOM 2097 C CA . ALA A 1 273 ? 0.463 17.080 1.285 1.00 91.81 273 ALA A CA 1
ATOM 2098 C C . ALA A 1 273 ? 1.684 16.274 1.754 1.00 91.81 273 ALA A C 1
ATOM 2100 O O . ALA A 1 273 ? 2.795 16.563 1.325 1.00 91.81 273 ALA A O 1
ATOM 2101 N N . GLU A 1 274 ? 1.459 15.160 2.461 1.00 91.31 274 GLU A N 1
ATOM 2102 C CA . GLU A 1 274 ? 2.526 14.242 2.892 1.00 91.31 274 GLU A CA 1
ATOM 2103 C C . GLU A 1 274 ? 3.393 13.760 1.700 1.00 91.31 274 GLU A C 1
ATOM 2105 O O . GLU A 1 274 ? 4.614 13.660 1.794 1.00 91.31 274 GLU A O 1
ATOM 2110 N N . ILE A 1 275 ? 2.780 13.461 0.541 1.00 90.62 275 ILE A N 1
ATOM 2111 C CA . ILE A 1 275 ? 3.519 13.064 -0.674 1.00 90.62 275 ILE A CA 1
ATOM 2112 C C . ILE A 1 275 ? 4.308 14.237 -1.278 1.00 90.62 275 ILE A C 1
ATOM 2114 O O . ILE A 1 275 ? 5.367 13.994 -1.859 1.00 90.62 275 ILE A O 1
ATOM 2118 N N . ALA A 1 276 ? 3.819 15.476 -1.179 1.00 91.44 276 ALA A N 1
ATOM 2119 C CA . ALA A 1 276 ? 4.536 16.658 -1.657 1.00 91.44 276 ALA A CA 1
ATOM 2120 C C . ALA A 1 276 ? 5.800 16.896 -0.817 1.00 91.44 276 ALA A C 1
ATOM 2122 O O . ALA A 1 276 ? 6.895 16.861 -1.376 1.00 91.44 276 ALA A O 1
ATOM 2123 N N . GLU A 1 277 ? 5.662 16.956 0.512 1.00 91.50 277 GLU A N 1
ATOM 2124 C CA . GLU A 1 277 ? 6.783 17.039 1.465 1.00 91.50 277 GLU A CA 1
ATOM 2125 C C . GLU A 1 277 ? 7.807 15.918 1.226 1.00 91.50 277 GLU A C 1
ATOM 2127 O O . GLU A 1 277 ? 9.013 16.144 1.111 1.00 91.50 277 GLU A O 1
ATOM 2132 N N . LEU A 1 278 ? 7.336 14.675 1.066 1.00 90.62 278 LEU A N 1
ATOM 2133 C CA . LEU A 1 278 ? 8.217 13.548 0.777 1.00 90.62 278 LEU A CA 1
ATOM 2134 C C . LEU A 1 278 ? 8.953 13.721 -0.561 1.00 90.62 278 LEU A C 1
ATOM 2136 O O . LEU A 1 278 ? 10.119 13.330 -0.654 1.00 90.62 278 LEU A O 1
ATOM 2140 N N . THR A 1 279 ? 8.309 14.301 -1.580 1.00 90.56 279 THR A N 1
ATOM 2141 C CA . THR A 1 279 ? 8.887 14.515 -2.920 1.00 90.56 279 THR A CA 1
ATOM 2142 C C . THR A 1 279 ? 10.081 15.470 -2.898 1.00 90.56 279 THR A C 1
ATOM 2144 O O . THR A 1 279 ? 11.029 15.259 -3.655 1.00 90.56 279 THR A O 1
ATOM 2147 N N . GLU A 1 280 ? 10.092 16.453 -2.000 1.00 89.44 280 GLU A N 1
ATOM 2148 C CA . GLU A 1 280 ? 11.223 17.372 -1.807 1.00 89.44 280 GLU A CA 1
ATOM 2149 C C . GLU A 1 280 ? 12.452 16.657 -1.214 1.00 89.44 280 GLU A C 1
ATOM 2151 O O . GLU A 1 280 ? 13.601 17.017 -1.482 1.00 89.44 280 GLU A O 1
ATOM 2156 N N . THR A 1 281 ? 12.245 15.564 -0.471 1.00 87.50 281 THR A N 1
ATOM 2157 C CA . THR A 1 281 ? 13.350 14.753 0.054 1.00 87.50 281 THR A CA 1
ATOM 2158 C C . THR A 1 281 ? 14.072 13.963 -1.045 1.00 87.50 281 THR A C 1
ATOM 2160 O O . THR A 1 281 ? 13.484 13.503 -2.027 1.00 87.50 281 THR A O 1
ATOM 2163 N N . TYR A 1 282 ? 15.353 13.644 -0.820 1.00 81.94 282 TYR A N 1
ATOM 2164 C CA . TYR A 1 282 ? 16.117 12.758 -1.712 1.00 81.94 282 TYR A CA 1
ATOM 2165 C C . TYR A 1 282 ? 15.378 11.447 -2.039 1.00 81.94 282 TYR A C 1
ATOM 2167 O O . TYR A 1 282 ? 15.383 11.022 -3.195 1.00 81.94 282 TYR A O 1
ATOM 2175 N N . GLN A 1 283 ? 14.771 10.792 -1.039 1.00 83.44 283 GLN A N 1
ATOM 2176 C CA . GLN A 1 283 ? 14.114 9.494 -1.235 1.00 83.44 283 GLN A CA 1
ATOM 2177 C C . GLN A 1 283 ? 12.835 9.641 -2.067 1.00 83.44 283 GLN A C 1
ATOM 2179 O O . GLN A 1 283 ? 12.618 8.855 -2.989 1.00 83.44 283 GLN A O 1
ATOM 2184 N N . GLY A 1 284 ? 12.016 10.659 -1.790 1.00 86.06 284 GLY A N 1
ATOM 2185 C CA . GLY A 1 284 ? 10.760 10.873 -2.505 1.00 86.06 284 GLY A CA 1
ATOM 2186 C C . GLY A 1 284 ? 10.871 11.618 -3.834 1.00 86.06 284 GLY A C 1
ATOM 2187 O O . GLY A 1 284 ? 9.910 11.575 -4.594 1.00 86.06 284 GLY A O 1
ATOM 2188 N N . SER A 1 285 ? 12.029 12.189 -4.192 1.00 84.56 285 SER A N 1
ATOM 2189 C CA . SER A 1 285 ? 12.282 12.910 -5.465 1.00 84.56 285 SER A CA 1
ATOM 2190 C C . SER A 1 285 ? 11.994 12.147 -6.777 1.00 84.56 285 SER A C 1
ATOM 2192 O O . SER A 1 285 ? 12.233 12.650 -7.871 1.00 84.56 285 SER A O 1
ATOM 2194 N N . CYS A 1 286 ? 11.496 10.914 -6.687 1.00 80.50 286 CYS A N 1
ATOM 2195 C CA . CYS A 1 286 ? 11.096 10.038 -7.786 1.00 80.50 286 CYS A CA 1
ATOM 2196 C C . CYS A 1 286 ? 9.615 9.619 -7.766 1.00 80.50 286 CYS A C 1
ATOM 2198 O O . CYS A 1 286 ? 9.138 9.006 -8.723 1.00 80.50 286 CYS A O 1
ATOM 2200 N N . LEU A 1 287 ? 8.873 9.957 -6.707 1.00 86.94 287 LEU A N 1
ATOM 2201 C CA . LEU A 1 287 ? 7.448 9.655 -6.567 1.00 86.94 287 LEU A CA 1
ATOM 2202 C C . LEU A 1 287 ? 6.574 10.227 -7.696 1.00 86.94 287 LEU A C 1
ATOM 2204 O O . LEU A 1 287 ? 5.663 9.506 -8.119 1.00 86.94 287 LEU A O 1
ATOM 2208 N N . PRO A 1 288 ? 6.833 11.430 -8.260 1.00 86.31 288 PRO A N 1
ATOM 2209 C CA . PRO A 1 288 ? 6.082 11.926 -9.415 1.00 86.31 288 PRO A CA 1
ATOM 2210 C C . PRO A 1 288 ? 6.057 10.930 -10.584 1.00 86.31 288 PRO A C 1
ATOM 2212 O O . PRO A 1 288 ? 4.993 10.662 -11.147 1.00 86.31 288 PRO A O 1
ATOM 2215 N N . SER A 1 289 ? 7.191 10.284 -10.871 1.00 83.00 289 SER A N 1
ATOM 2216 C CA . SER A 1 289 ? 7.351 9.300 -11.950 1.00 83.00 289 SER A CA 1
ATOM 2217 C C . SER A 1 289 ? 6.628 7.970 -11.676 1.00 83.00 289 SER A C 1
ATOM 2219 O O . SER A 1 289 ? 6.352 7.208 -12.603 1.00 83.00 289 SER A O 1
ATOM 2221 N N . PHE A 1 290 ? 6.280 7.682 -10.417 1.00 84.38 290 PHE A N 1
ATOM 2222 C CA . PHE A 1 290 ? 5.544 6.480 -9.996 1.00 84.38 290 PHE A CA 1
ATOM 2223 C C . PHE A 1 290 ? 4.032 6.707 -9.831 1.00 84.38 290 PHE A C 1
ATOM 2225 O O . PHE A 1 290 ? 3.245 5.752 -9.838 1.00 84.38 290 PHE A O 1
ATOM 2232 N N . ARG A 1 291 ? 3.601 7.962 -9.680 1.00 82.31 291 ARG A N 1
ATOM 2233 C CA . ARG A 1 291 ? 2.223 8.335 -9.348 1.00 82.31 291 ARG A CA 1
ATOM 2234 C C . ARG A 1 291 ? 1.224 7.873 -10.415 1.00 82.31 291 ARG A C 1
ATOM 2236 O O . ARG A 1 291 ? 1.386 8.154 -11.601 1.00 82.31 291 ARG A O 1
ATOM 2243 N N . LYS A 1 292 ? 0.157 7.183 -9.991 1.00 73.75 292 LYS A N 1
ATOM 2244 C CA . LYS A 1 292 ? -0.908 6.609 -10.846 1.00 73.75 292 LYS A CA 1
ATOM 2245 C C . LYS A 1 292 ? -0.420 5.611 -11.923 1.00 73.75 292 LYS A C 1
ATOM 2247 O O . LYS A 1 292 ? -1.203 5.235 -12.796 1.00 73.75 292 LYS A O 1
ATOM 2252 N N . ARG A 1 293 ? 0.828 5.123 -11.878 1.00 79.75 293 ARG A N 1
ATOM 2253 C CA . ARG A 1 293 ? 1.382 4.188 -12.879 1.00 79.75 293 ARG A CA 1
ATOM 2254 C C . ARG A 1 293 ? 1.004 2.736 -12.564 1.00 79.75 293 ARG A C 1
ATOM 2256 O O . ARG A 1 293 ? 1.797 1.964 -12.035 1.00 79.75 293 ARG A O 1
ATOM 2263 N N . SER A 1 294 ? -0.226 2.346 -12.906 1.00 76.62 294 SER A N 1
ATOM 2264 C CA . SER A 1 294 ? -0.801 1.030 -12.558 1.00 76.62 294 SER A CA 1
ATOM 2265 C C . SER A 1 294 ? 0.042 -0.181 -12.990 1.00 76.62 294 SER A C 1
ATOM 2267 O O . SER A 1 294 ? 0.106 -1.161 -12.253 1.00 76.62 294 SER A O 1
ATOM 2269 N N . VAL A 1 295 ? 0.712 -0.118 -14.147 1.00 85.00 295 VAL A N 1
ATOM 2270 C CA . VAL A 1 295 ? 1.620 -1.178 -14.623 1.00 85.00 295 VAL A CA 1
ATOM 2271 C C . VAL A 1 295 ? 2.910 -1.201 -13.793 1.00 85.00 295 VAL A C 1
ATOM 2273 O O . VAL A 1 295 ? 3.210 -2.225 -13.183 1.00 85.00 295 VAL A O 1
ATOM 2276 N N . GLY A 1 296 ? 3.619 -0.069 -13.702 1.00 85.06 296 GLY A N 1
ATOM 2277 C CA . GLY A 1 296 ? 4.890 0.064 -12.971 1.00 85.06 296 GLY A CA 1
ATOM 2278 C C . GLY A 1 296 ? 4.802 -0.193 -11.464 1.00 85.06 296 GLY A C 1
ATOM 2279 O O . GLY A 1 296 ? 5.800 -0.531 -10.836 1.00 85.06 296 GLY A O 1
ATOM 2280 N N . ASN A 1 297 ? 3.606 -0.091 -10.882 1.00 90.31 297 ASN A N 1
ATOM 2281 C CA . ASN A 1 297 ? 3.391 -0.305 -9.449 1.00 90.31 297 ASN A CA 1
ATOM 2282 C C . ASN A 1 297 ? 2.766 -1.673 -9.129 1.00 90.31 297 ASN A C 1
ATOM 2284 O O . ASN A 1 297 ? 2.666 -2.049 -7.965 1.00 90.31 297 ASN A O 1
ATOM 2288 N N . SER A 1 298 ? 2.337 -2.431 -10.142 1.00 87.69 298 SER A N 1
ATOM 2289 C CA . SER A 1 298 ? 1.615 -3.700 -9.958 1.00 87.69 298 SER A CA 1
ATOM 2290 C C . SER A 1 298 ? 2.401 -4.768 -9.190 1.00 87.69 298 SER A C 1
ATOM 2292 O O . SER A 1 298 ? 1.807 -5.581 -8.493 1.00 87.69 298 SER A O 1
ATOM 2294 N N . TRP A 1 299 ? 3.730 -4.785 -9.296 1.00 88.38 299 TRP A N 1
ATOM 2295 C CA . TRP A 1 299 ? 4.588 -5.747 -8.596 1.00 88.38 299 TRP A CA 1
ATOM 2296 C C . TRP A 1 299 ? 4.722 -5.457 -7.095 1.00 88.38 299 TRP A C 1
ATOM 2298 O O . TRP A 1 299 ? 5.052 -6.359 -6.335 1.00 88.38 299 TRP A O 1
ATOM 2308 N N . LEU A 1 300 ? 4.375 -4.249 -6.634 1.00 89.94 300 LEU A N 1
ATOM 2309 C CA . LEU A 1 300 ? 4.315 -3.930 -5.203 1.00 89.94 300 LEU A CA 1
ATOM 2310 C C . LEU A 1 300 ? 3.153 -4.656 -4.499 1.00 89.94 300 LEU A C 1
ATOM 2312 O O . LEU A 1 300 ? 3.187 -4.832 -3.281 1.00 89.94 300 LEU A O 1
ATOM 2316 N N . SER A 1 301 ? 2.117 -5.092 -5.236 1.00 84.81 301 SER A N 1
ATOM 2317 C CA . SER A 1 301 ? 0.981 -5.804 -4.637 1.00 84.81 301 SER A CA 1
ATOM 2318 C C . SER A 1 301 ? 1.214 -7.304 -4.437 1.00 84.81 301 SER A C 1
ATOM 2320 O O . SER A 1 301 ? 0.492 -7.903 -3.641 1.00 84.81 301 SER A O 1
ATOM 2322 N N . GLY A 1 302 ? 2.194 -7.898 -5.131 1.00 82.00 302 GLY A N 1
ATOM 2323 C CA . GLY A 1 302 ? 2.504 -9.331 -5.119 1.00 82.00 302 GLY A CA 1
ATOM 2324 C C . GLY A 1 302 ? 3.558 -9.710 -6.171 1.00 82.00 302 GLY A C 1
ATOM 2325 O O . GLY A 1 302 ? 3.857 -8.927 -7.067 1.00 82.00 302 GLY A O 1
ATOM 2326 N N . LEU A 1 303 ? 4.116 -10.927 -6.090 1.00 75.62 303 LEU A N 1
ATOM 2327 C CA . LEU A 1 303 ? 5.315 -11.311 -6.862 1.00 75.62 303 LEU A CA 1
ATOM 2328 C C . LEU A 1 303 ? 5.184 -11.200 -8.389 1.00 75.62 303 LEU A C 1
ATOM 2330 O O . LEU A 1 303 ? 6.190 -10.981 -9.048 1.00 75.62 303 LEU A O 1
ATOM 2334 N N . ASN A 1 304 ? 4.005 -11.411 -8.983 1.00 77.69 304 ASN A N 1
ATOM 2335 C CA . ASN A 1 304 ? 3.795 -11.331 -10.441 1.00 77.69 304 ASN A CA 1
ATOM 2336 C C . ASN A 1 304 ? 4.837 -12.106 -11.294 1.00 77.69 304 ASN A C 1
ATOM 2338 O O . ASN A 1 304 ? 5.234 -11.646 -12.366 1.00 77.69 304 ASN A O 1
ATOM 2342 N N . GLY A 1 305 ? 5.297 -13.271 -10.813 1.00 78.62 305 GLY A N 1
ATOM 2343 C CA . GLY A 1 305 ? 6.328 -14.107 -11.459 1.00 78.62 305 GLY A CA 1
ATOM 2344 C C . GLY A 1 305 ? 7.786 -13.797 -11.070 1.00 78.62 305 GLY A C 1
ATOM 2345 O O . GLY A 1 305 ? 8.715 -14.401 -11.608 1.00 78.62 305 GLY A O 1
ATOM 2346 N N . MET A 1 306 ? 8.011 -12.868 -10.144 1.00 82.94 306 MET A N 1
ATOM 2347 C CA . MET A 1 306 ? 9.325 -12.491 -9.619 1.00 82.94 306 MET A CA 1
ATOM 2348 C C . MET A 1 306 ? 9.816 -13.457 -8.517 1.00 82.94 306 MET A C 1
ATOM 2350 O O . MET A 1 306 ? 9.009 -14.009 -7.763 1.00 82.94 306 MET A O 1
ATOM 2354 N N . ARG A 1 307 ? 11.141 -13.659 -8.381 1.00 86.19 307 ARG A N 1
ATOM 2355 C CA . ARG A 1 307 ? 11.715 -14.404 -7.240 1.00 86.19 307 ARG A CA 1
ATOM 2356 C C . ARG A 1 307 ? 11.700 -13.516 -5.988 1.00 86.19 307 ARG A C 1
ATOM 2358 O O . ARG A 1 307 ? 11.901 -12.310 -6.086 1.00 86.19 307 ARG A O 1
ATOM 2365 N N . SER A 1 308 ? 11.546 -14.106 -4.801 1.00 88.38 308 SER A N 1
ATOM 2366 C CA . SER A 1 308 ? 11.484 -13.372 -3.520 1.00 88.38 308 SER A CA 1
ATOM 2367 C C . SER A 1 308 ? 12.659 -12.408 -3.295 1.00 88.38 308 SER A C 1
ATOM 2369 O O . SER A 1 308 ? 12.455 -11.305 -2.796 1.00 88.38 308 SER A O 1
ATOM 2371 N N . ARG A 1 309 ? 13.876 -12.812 -3.693 1.00 85.88 309 ARG A N 1
ATOM 2372 C CA . ARG A 1 309 ? 15.083 -11.975 -3.605 1.00 85.88 309 ARG A CA 1
ATOM 2373 C C . ARG A 1 309 ? 14.992 -10.745 -4.515 1.00 85.88 309 ARG A C 1
ATOM 2375 O O . ARG A 1 309 ? 15.319 -9.651 -4.083 1.00 85.88 309 ARG A O 1
ATOM 2382 N N . ASP A 1 310 ? 14.502 -10.917 -5.745 1.00 84.94 310 ASP A N 1
ATOM 2383 C CA . ASP A 1 310 ? 14.412 -9.828 -6.716 1.00 84.94 310 ASP A CA 1
ATOM 2384 C C . ASP A 1 310 ? 13.333 -8.823 -6.250 1.00 84.94 310 ASP A C 1
ATOM 2386 O O . ASP A 1 310 ? 13.516 -7.620 -6.394 1.00 84.94 310 ASP A O 1
ATOM 2390 N N . PHE A 1 311 ? 12.267 -9.305 -5.591 1.00 88.56 311 PHE A N 1
ATOM 2391 C CA . PHE A 1 311 ? 11.219 -8.472 -4.982 1.00 88.56 311 PHE A CA 1
ATOM 2392 C C . PHE A 1 311 ? 11.758 -7.604 -3.847 1.00 88.56 311 PHE A C 1
ATOM 2394 O O . PHE A 1 311 ? 11.585 -6.388 -3.868 1.00 88.56 311 PHE A O 1
ATOM 2401 N N . ILE A 1 312 ? 12.460 -8.210 -2.886 1.00 89.88 312 ILE A N 1
ATOM 2402 C CA . ILE A 1 312 ? 13.102 -7.483 -1.782 1.00 89.88 312 ILE A CA 1
ATOM 2403 C C . ILE A 1 312 ? 14.048 -6.404 -2.316 1.00 89.88 312 ILE A C 1
ATOM 2405 O O . ILE A 1 312 ? 14.011 -5.262 -1.853 1.00 89.88 312 ILE A O 1
ATOM 2409 N N . THR A 1 313 ? 14.885 -6.732 -3.300 1.00 86.31 313 THR A N 1
ATOM 2410 C CA . THR A 1 313 ? 15.899 -5.777 -3.753 1.00 86.31 313 THR A CA 1
ATOM 2411 C C . THR A 1 313 ? 15.351 -4.736 -4.728 1.00 86.31 313 THR A C 1
ATOM 2413 O O . THR A 1 313 ? 15.812 -3.597 -4.692 1.00 86.31 313 THR A O 1
ATOM 2416 N N . GLY A 1 314 ? 14.295 -5.060 -5.481 1.00 87.69 314 GLY A N 1
ATOM 2417 C CA . GLY A 1 314 ? 13.452 -4.080 -6.164 1.00 87.69 314 GLY A CA 1
ATOM 2418 C C . GLY A 1 314 ? 12.843 -3.083 -5.178 1.00 87.69 314 GLY A C 1
ATOM 2419 O O . GLY A 1 314 ? 12.939 -1.882 -5.398 1.00 87.69 314 GLY A O 1
ATOM 2420 N N . LEU A 1 315 ? 12.310 -3.529 -4.029 1.00 90.00 315 LEU A N 1
ATOM 2421 C CA . LEU A 1 315 ? 11.832 -2.611 -2.980 1.00 90.00 315 LEU A CA 1
ATOM 2422 C C . LEU A 1 315 ? 12.960 -1.723 -2.426 1.00 90.00 315 LEU A C 1
ATOM 2424 O O . LEU A 1 315 ? 12.774 -0.511 -2.302 1.00 90.00 315 LEU A O 1
ATOM 2428 N N . LYS A 1 316 ? 14.147 -2.287 -2.143 1.00 89.06 316 LYS A N 1
ATOM 2429 C CA . LYS A 1 316 ? 15.313 -1.499 -1.691 1.00 89.06 316 LYS A CA 1
ATOM 2430 C C . LYS A 1 316 ? 15.704 -0.418 -2.707 1.00 89.06 316 LYS A C 1
ATOM 2432 O O . LYS A 1 316 ? 15.969 0.723 -2.326 1.00 89.06 316 LYS A O 1
ATOM 2437 N N . LEU A 1 317 ? 15.723 -0.766 -3.992 1.00 87.19 317 LEU A N 1
ATOM 2438 C CA . LEU A 1 317 ? 16.009 0.140 -5.103 1.00 87.19 317 LEU A CA 1
ATOM 2439 C C . LEU A 1 317 ? 14.921 1.222 -5.250 1.00 87.19 317 LEU A C 1
ATOM 2441 O O . LEU A 1 317 ? 15.229 2.415 -5.323 1.00 87.19 317 LEU A O 1
ATOM 2445 N N . ARG A 1 318 ? 13.648 0.814 -5.218 1.00 87.62 318 ARG A N 1
ATOM 2446 C CA . ARG A 1 318 ? 12.457 1.663 -5.355 1.00 87.62 318 ARG A CA 1
ATOM 2447 C C . ARG A 1 318 ? 12.353 2.726 -4.266 1.00 87.62 318 ARG A C 1
ATOM 2449 O O . ARG A 1 318 ? 12.034 3.870 -4.573 1.00 87.62 318 ARG A O 1
ATOM 2456 N N . PHE A 1 319 ? 12.638 2.361 -3.017 1.00 88.44 319 PHE A N 1
ATOM 2457 C CA . PHE A 1 319 ? 12.570 3.265 -1.861 1.00 88.44 319 PHE A CA 1
ATOM 2458 C C . PHE A 1 319 ? 13.868 4.064 -1.637 1.00 88.44 319 PHE A C 1
ATOM 2460 O O . PHE A 1 319 ? 13.968 4.827 -0.678 1.00 88.44 319 PHE A O 1
ATOM 2467 N N . GLY A 1 320 ? 14.882 3.900 -2.498 1.00 85.81 320 GLY A N 1
ATOM 2468 C CA . GLY A 1 320 ? 16.159 4.607 -2.368 1.00 85.81 320 GLY A CA 1
ATOM 2469 C C . GLY A 1 320 ? 16.953 4.207 -1.119 1.00 85.81 320 GLY A C 1
ATOM 2470 O O . GLY A 1 320 ? 17.615 5.050 -0.515 1.00 85.81 320 GLY A O 1
ATOM 2471 N N . VAL A 1 321 ? 16.863 2.935 -0.716 1.00 87.50 321 VAL A N 1
ATOM 2472 C CA . VAL A 1 321 ? 17.528 2.361 0.472 1.00 87.50 321 VAL A CA 1
ATOM 2473 C C . VAL A 1 321 ? 18.473 1.203 0.143 1.00 87.50 321 VAL A C 1
ATOM 2475 O O . VAL A 1 321 ? 18.888 0.457 1.027 1.00 87.50 321 VAL A O 1
ATOM 2478 N N . ILE A 1 322 ? 18.820 1.045 -1.133 1.00 85.38 322 ILE A N 1
ATOM 2479 C CA . ILE A 1 322 ? 19.846 0.104 -1.575 1.00 85.38 322 ILE A CA 1
ATOM 2480 C C . ILE A 1 322 ? 21.232 0.556 -1.074 1.00 85.38 322 ILE A C 1
ATOM 2482 O O . ILE A 1 322 ? 21.532 1.749 -1.016 1.00 85.38 322 ILE A O 1
ATOM 2486 N N . GLU A 1 323 ? 22.072 -0.391 -0.659 1.00 84.00 323 GLU A N 1
ATOM 2487 C CA . GLU A 1 323 ? 23.245 -0.134 0.191 1.00 84.00 323 GLU A CA 1
ATOM 2488 C C . GLU A 1 323 ? 24.470 0.373 -0.590 1.00 84.00 323 GLU A C 1
ATOM 2490 O O . GLU A 1 323 ? 25.445 -0.353 -0.795 1.00 84.00 323 GLU A O 1
ATOM 2495 N N . THR A 1 324 ? 24.433 1.622 -1.056 1.00 86.44 324 THR A N 1
ATOM 2496 C CA . THR A 1 324 ? 25.612 2.297 -1.635 1.00 86.44 324 THR A CA 1
ATOM 2497 C C . THR A 1 324 ? 26.387 3.073 -0.567 1.00 86.44 324 THR A C 1
ATOM 2499 O O . THR A 1 324 ? 25.827 3.405 0.480 1.00 86.44 324 THR A O 1
ATOM 2502 N N . ARG A 1 325 ? 27.656 3.427 -0.814 1.00 87.31 325 ARG A N 1
ATOM 2503 C CA . ARG A 1 325 ? 28.448 4.301 0.074 1.00 87.31 325 ARG A CA 1
ATOM 2504 C C . ARG A 1 325 ? 27.714 5.619 0.357 1.00 87.31 325 ARG A C 1
ATOM 2506 O O . ARG A 1 325 ? 27.581 5.986 1.520 1.00 87.31 325 ARG A O 1
ATOM 2513 N N . SER A 1 326 ? 27.116 6.255 -0.659 1.00 86.88 326 SER A N 1
ATOM 2514 C CA . SER A 1 326 ? 26.302 7.472 -0.461 1.00 86.88 326 SER A CA 1
ATOM 2515 C C . SER A 1 326 ? 25.080 7.258 0.445 1.00 86.88 326 SER A C 1
ATOM 2517 O O . SER A 1 326 ? 24.676 8.183 1.142 1.00 86.88 326 SER A O 1
ATOM 2519 N N . GLN A 1 327 ? 24.478 6.062 0.453 1.00 84.69 327 GLN A N 1
ATOM 2520 C CA . GLN A 1 327 ? 23.349 5.752 1.337 1.00 84.69 327 GLN A CA 1
ATOM 2521 C C . GLN A 1 327 ? 23.808 5.333 2.746 1.00 84.69 327 GLN A C 1
ATOM 2523 O O . GLN A 1 327 ? 23.122 5.664 3.710 1.00 84.69 327 GLN A O 1
ATOM 2528 N N . LYS A 1 328 ? 24.969 4.672 2.894 1.00 84.94 328 LYS A N 1
ATOM 2529 C CA . LYS A 1 328 ? 25.585 4.373 4.205 1.00 84.94 328 LYS A CA 1
ATOM 2530 C C . LYS A 1 328 ? 25.994 5.651 4.952 1.00 84.94 328 LYS A C 1
ATOM 2532 O O . LYS A 1 328 ? 25.810 5.726 6.161 1.00 84.94 328 LYS A O 1
ATOM 2537 N N . TRP A 1 329 ? 26.467 6.665 4.228 1.00 85.62 329 TRP A N 1
ATOM 2538 C CA . TRP A 1 329 ? 26.811 7.994 4.755 1.00 85.62 329 TRP A CA 1
ATOM 2539 C C . TRP A 1 329 ? 25.650 9.009 4.700 1.00 85.62 329 TRP A C 1
ATOM 2541 O O . TRP A 1 329 ? 25.862 10.213 4.820 1.00 85.62 329 TRP A O 1
ATOM 2551 N N . ARG A 1 330 ? 24.395 8.564 4.534 1.00 82.38 330 ARG A N 1
ATOM 2552 C CA . ARG A 1 330 ? 23.227 9.463 4.559 1.00 82.38 330 ARG A CA 1
ATOM 2553 C C . ARG A 1 330 ? 23.182 10.258 5.870 1.00 82.38 330 ARG A C 1
ATOM 2555 O O . ARG A 1 330 ? 23.129 9.669 6.945 1.00 82.38 330 ARG A O 1
ATOM 2562 N N . GLY A 1 331 ? 23.106 11.586 5.760 1.00 79.75 331 GLY A N 1
ATOM 2563 C CA . GLY A 1 331 ? 23.012 12.483 6.918 1.00 79.75 331 GLY A CA 1
ATOM 2564 C C . GLY A 1 331 ? 24.303 12.582 7.737 1.00 79.75 331 GLY A C 1
ATOM 2565 O O . GLY A 1 331 ? 24.250 13.000 8.887 1.00 79.75 331 GLY A O 1
ATOM 2566 N N . ARG A 1 332 ? 25.445 12.170 7.172 1.00 84.25 332 ARG A N 1
ATOM 2567 C CA . ARG A 1 332 ? 26.770 12.261 7.793 1.00 84.25 332 ARG A CA 1
ATOM 2568 C C . ARG A 1 332 ? 27.764 12.810 6.775 1.00 84.25 332 ARG A C 1
ATOM 2570 O O . ARG A 1 332 ? 27.810 12.328 5.645 1.00 84.25 332 ARG A O 1
ATOM 2577 N N . THR A 1 333 ? 28.585 13.768 7.183 1.00 83.75 333 THR A N 1
ATOM 2578 C CA . THR A 1 333 ? 29.712 14.242 6.371 1.00 83.75 333 THR A CA 1
ATOM 2579 C C . THR A 1 333 ? 30.949 13.425 6.748 1.00 83.75 333 THR A C 1
ATOM 2581 O O . THR A 1 333 ? 31.352 13.479 7.908 1.00 83.75 333 THR A O 1
ATOM 2584 N N . PRO A 1 334 ? 31.535 12.629 5.836 1.00 87.88 334 PRO A N 1
ATOM 2585 C CA . PRO A 1 334 ? 32.788 11.938 6.115 1.00 87.88 334 PRO A CA 1
ATOM 2586 C C . PRO A 1 334 ? 33.964 12.914 6.100 1.00 87.88 334 PRO A C 1
ATOM 2588 O O . PRO A 1 334 ? 34.017 13.798 5.247 1.00 87.88 334 PRO A O 1
ATOM 2591 N N . GLN A 1 335 ? 34.940 12.689 6.979 1.00 87.19 335 GLN A N 1
ATOM 2592 C CA . GLN A 1 335 ? 36.202 13.436 7.019 1.00 87.19 335 GLN A CA 1
ATOM 2593 C C . GLN A 1 335 ? 36.983 13.291 5.705 1.00 87.19 335 GLN A C 1
ATOM 2595 O O . GLN A 1 335 ? 37.555 14.256 5.215 1.00 87.19 335 GLN A O 1
ATOM 2600 N N . ASN A 1 336 ? 36.964 12.096 5.105 1.00 89.31 336 ASN A N 1
ATOM 2601 C CA . ASN A 1 336 ? 37.585 11.829 3.811 1.00 89.31 336 ASN A CA 1
ATOM 2602 C C . ASN A 1 336 ? 36.508 11.631 2.719 1.00 89.31 336 ASN A C 1
ATOM 2604 O O . ASN A 1 336 ? 35.831 10.598 2.722 1.00 89.31 336 ASN A O 1
ATOM 2608 N N . PRO A 1 337 ? 36.357 12.548 1.740 1.00 87.44 337 PRO A N 1
ATOM 2609 C CA . PRO A 1 337 ? 35.385 12.414 0.651 1.00 87.44 337 PRO A CA 1
ATOM 2610 C C . PRO A 1 337 ? 35.538 11.151 -0.216 1.00 87.44 337 PRO A C 1
ATOM 2612 O O . PRO A 1 337 ? 34.552 10.711 -0.817 1.00 87.44 337 PRO A O 1
ATOM 2615 N N . VAL A 1 338 ? 36.726 10.529 -0.257 1.00 89.06 338 VAL A N 1
ATOM 2616 C CA . VAL A 1 338 ? 37.008 9.295 -1.021 1.00 89.06 338 VAL A CA 1
ATOM 2617 C C . VAL A 1 338 ? 36.081 8.147 -0.605 1.00 89.06 338 VAL A C 1
ATOM 2619 O O . VAL A 1 338 ? 35.681 7.338 -1.446 1.00 89.06 338 VAL A O 1
ATOM 2622 N N . VAL A 1 339 ? 35.625 8.107 0.654 1.00 89.62 339 VAL A N 1
ATOM 2623 C CA . VAL A 1 339 ? 34.699 7.062 1.137 1.00 89.62 339 VAL A CA 1
ATOM 2624 C C . VAL A 1 339 ? 33.314 7.122 0.483 1.00 89.62 339 VAL A C 1
ATOM 2626 O O . VAL A 1 339 ? 32.545 6.170 0.615 1.00 89.62 339 VAL A O 1
ATOM 2629 N N . LEU A 1 340 ? 32.981 8.209 -0.226 1.00 90.88 340 LEU A N 1
ATOM 2630 C CA . LEU A 1 340 ? 31.747 8.353 -1.007 1.00 90.88 340 LEU A CA 1
ATOM 2631 C C . LEU A 1 340 ? 31.909 7.936 -2.472 1.00 90.88 340 LEU A C 1
ATOM 2633 O O . LEU A 1 340 ? 30.896 7.768 -3.154 1.00 90.88 340 LEU A O 1
ATOM 2637 N N . LEU A 1 341 ? 33.138 7.780 -2.972 1.00 93.12 341 LEU A N 1
ATOM 2638 C CA . LEU A 1 341 ? 33.420 7.406 -4.359 1.00 93.12 341 LEU A CA 1
ATOM 2639 C C . LEU A 1 341 ? 32.993 5.960 -4.648 1.00 93.12 341 LEU A C 1
ATOM 2641 O O . LEU A 1 341 ? 32.944 5.123 -3.745 1.00 93.12 341 LEU A O 1
ATOM 2645 N N . CYS A 1 342 ? 32.662 5.652 -5.903 1.00 90.56 342 CYS A N 1
ATOM 2646 C CA . CYS A 1 342 ? 32.324 4.294 -6.338 1.00 90.56 342 CYS A CA 1
ATOM 2647 C C . CYS A 1 342 ? 33.451 3.304 -6.009 1.00 90.56 342 CYS A C 1
ATOM 2649 O O . CYS A 1 342 ? 34.597 3.551 -6.375 1.00 90.56 342 CYS A O 1
ATOM 2651 N N . ARG A 1 343 ? 33.130 2.160 -5.381 1.00 87.06 343 ARG A N 1
ATOM 2652 C CA . ARG A 1 343 ? 34.118 1.091 -5.119 1.00 87.06 343 ARG A CA 1
ATOM 2653 C C . ARG A 1 343 ? 34.847 0.599 -6.375 1.00 87.06 343 ARG A C 1
ATOM 2655 O O . ARG A 1 343 ? 35.945 0.084 -6.251 1.00 87.06 343 ARG A O 1
ATOM 2662 N N . HIS A 1 344 ? 34.233 0.731 -7.553 1.00 84.75 344 HIS A N 1
ATOM 2663 C CA . HIS A 1 344 ? 34.733 0.136 -8.793 1.00 84.75 344 HIS A CA 1
ATOM 2664 C C . HIS A 1 344 ? 35.502 1.121 -9.680 1.00 84.75 344 HIS A C 1
ATOM 2666 O O . HIS A 1 344 ? 36.631 0.846 -10.055 1.00 84.75 344 HIS A O 1
ATOM 2672 N N . CYS A 1 345 ? 34.908 2.270 -10.020 1.00 89.88 345 CYS A N 1
ATOM 2673 C CA . CYS A 1 345 ? 35.547 3.277 -10.880 1.00 89.88 345 CYS A CA 1
ATOM 2674 C C . CYS A 1 345 ? 35.756 4.626 -10.181 1.00 89.88 345 CYS A C 1
ATOM 2676 O O . CYS A 1 345 ? 36.115 5.606 -10.824 1.00 89.88 345 CYS A O 1
ATOM 2678 N N . GLY A 1 346 ? 35.475 4.730 -8.880 1.00 90.81 346 GLY A N 1
ATOM 2679 C CA . GLY A 1 346 ? 35.444 6.014 -8.181 1.00 90.81 346 GLY A CA 1
ATOM 2680 C C . GLY A 1 346 ? 36.797 6.719 -8.151 1.00 90.81 346 GLY A C 1
ATOM 2681 O O . GLY A 1 346 ? 36.832 7.931 -8.330 1.00 90.81 346 GLY A O 1
ATOM 2682 N N . LEU A 1 347 ? 37.886 5.958 -8.000 1.00 89.56 347 LEU A N 1
ATOM 2683 C CA . LEU A 1 347 ? 39.256 6.478 -8.009 1.00 89.56 347 LEU A CA 1
ATOM 2684 C C . LEU A 1 347 ? 39.653 7.058 -9.377 1.00 89.56 347 LEU A C 1
ATOM 2686 O O . LEU A 1 347 ? 40.256 8.119 -9.426 1.00 89.56 347 LEU A O 1
ATOM 2690 N N . SER A 1 348 ? 39.263 6.411 -10.482 1.00 90.81 348 SER A N 1
ATOM 2691 C CA . SER A 1 348 ? 39.611 6.852 -11.842 1.00 90.81 348 SER A CA 1
ATOM 2692 C C . SER A 1 348 ? 38.639 7.868 -12.454 1.00 90.81 348 SER A C 1
ATOM 2694 O O . SER A 1 348 ? 38.991 8.544 -13.412 1.00 90.81 348 SER A O 1
ATOM 2696 N N . THR A 1 349 ? 37.410 7.984 -11.937 1.00 90.44 349 THR A N 1
ATOM 2697 C CA . THR A 1 349 ? 36.348 8.827 -12.538 1.00 90.44 349 THR A CA 1
ATOM 2698 C C . THR A 1 349 ? 35.834 9.949 -11.631 1.00 90.44 349 THR A C 1
ATOM 2700 O O . THR A 1 349 ? 34.947 10.706 -12.034 1.00 90.44 349 THR A O 1
ATOM 2703 N N . GLY A 1 350 ? 36.284 10.011 -10.372 1.00 91.88 350 GLY A N 1
ATOM 2704 C CA . GLY A 1 350 ? 35.761 10.930 -9.351 1.00 91.88 350 GLY A CA 1
ATOM 2705 C C . GLY A 1 350 ? 34.277 10.724 -8.997 1.00 91.88 350 GLY A C 1
ATOM 2706 O O . GLY A 1 350 ? 33.696 11.507 -8.244 1.00 91.88 350 GLY A O 1
ATOM 2707 N N . GLN A 1 351 ? 33.617 9.688 -9.531 1.00 92.38 351 GLN A N 1
ATOM 2708 C CA . GLN A 1 351 ? 32.171 9.520 -9.392 1.00 92.38 351 GLN A CA 1
ATOM 2709 C C . GLN A 1 351 ? 31.771 8.958 -8.023 1.00 92.38 351 GLN A C 1
ATOM 2711 O O . GLN A 1 351 ? 32.276 7.926 -7.569 1.00 92.38 351 GLN A O 1
ATOM 2716 N N . ARG A 1 352 ? 30.776 9.594 -7.390 1.00 92.25 352 ARG A N 1
ATOM 2717 C CA . ARG A 1 352 ? 30.174 9.123 -6.132 1.00 92.25 352 ARG A CA 1
ATOM 2718 C C . ARG A 1 352 ? 29.331 7.866 -6.326 1.00 92.25 352 ARG A C 1
ATOM 2720 O O . ARG A 1 352 ? 28.555 7.738 -7.276 1.00 92.25 352 ARG A O 1
ATOM 2727 N N . GLU A 1 353 ? 29.403 6.962 -5.355 1.00 90.00 353 GLU A N 1
ATOM 2728 C CA . GLU A 1 353 ? 28.646 5.719 -5.351 1.00 90.00 353 GLU A CA 1
ATOM 2729 C C . GLU A 1 353 ? 27.168 5.955 -5.024 1.00 90.00 353 GLU A C 1
ATOM 2731 O O . GLU A 1 353 ? 26.722 5.888 -3.872 1.00 90.00 353 GLU A O 1
ATOM 2736 N N . THR A 1 354 ? 26.392 6.229 -6.061 1.00 87.94 354 THR A N 1
ATOM 2737 C CA . THR A 1 354 ? 24.937 6.358 -5.993 1.00 87.94 354 THR A CA 1
ATOM 2738 C C . THR A 1 354 ? 24.267 5.222 -6.754 1.00 87.94 354 THR A C 1
ATOM 2740 O O . THR A 1 354 ? 24.840 4.661 -7.690 1.00 87.94 354 THR A O 1
ATOM 2743 N N . ALA A 1 355 ? 23.016 4.921 -6.396 1.00 86.75 355 ALA A N 1
ATOM 2744 C CA . ALA A 1 355 ? 22.203 3.976 -7.154 1.00 86.75 355 ALA A CA 1
ATOM 2745 C C . ALA A 1 355 ? 22.027 4.429 -8.616 1.00 86.75 355 ALA A C 1
ATOM 2747 O O . ALA A 1 355 ? 21.983 3.589 -9.501 1.00 86.75 355 ALA A O 1
ATOM 2748 N N . ALA A 1 356 ? 22.010 5.737 -8.897 1.00 88.38 356 ALA A N 1
ATOM 2749 C CA . ALA A 1 356 ? 22.006 6.254 -10.265 1.00 88.38 356 ALA A CA 1
ATOM 2750 C C . ALA A 1 356 ? 23.307 5.912 -11.016 1.00 88.38 356 ALA A C 1
ATOM 2752 O O . ALA A 1 356 ? 23.260 5.358 -12.111 1.00 88.38 356 ALA A O 1
ATOM 2753 N N . HIS A 1 357 ? 24.469 6.188 -10.413 1.00 89.00 357 HIS A N 1
ATOM 2754 C CA . HIS A 1 357 ? 25.776 5.956 -11.033 1.00 89.00 357 HIS A CA 1
ATOM 2755 C C . HIS A 1 357 ? 26.043 4.469 -11.312 1.00 89.00 357 HIS A C 1
ATOM 2757 O O . HIS A 1 357 ? 26.274 4.110 -12.468 1.00 89.00 357 HIS A O 1
ATOM 2763 N N . ILE A 1 358 ? 25.934 3.601 -10.291 1.00 85.88 358 ILE A N 1
ATOM 2764 C CA . ILE A 1 358 ? 26.149 2.139 -10.410 1.00 85.88 358 ILE A CA 1
ATOM 2765 C C . ILE A 1 358 ? 25.318 1.538 -11.545 1.00 85.88 358 ILE A C 1
ATOM 2767 O O . ILE A 1 358 ? 25.681 0.525 -12.129 1.00 85.88 358 ILE A O 1
ATOM 2771 N N . SER A 1 359 ? 24.165 2.131 -11.830 1.00 84.88 359 SER A N 1
ATOM 2772 C CA . SER A 1 359 ? 23.090 1.447 -12.527 1.00 84.88 359 SER A CA 1
ATOM 2773 C C . SER A 1 359 ? 22.764 2.026 -13.910 1.00 84.88 359 SER A C 1
ATOM 2775 O O . SER A 1 359 ? 21.860 1.523 -14.583 1.00 84.88 359 SER A O 1
ATOM 2777 N N . GLN A 1 360 ? 23.519 3.058 -14.317 1.00 86.56 360 GLN A N 1
ATOM 2778 C CA . GLN A 1 360 ? 23.425 3.755 -15.609 1.00 86.56 360 GLN A CA 1
ATOM 2779 C C . GLN A 1 360 ? 24.765 4.241 -16.187 1.00 86.56 360 GLN A C 1
ATOM 2781 O O . GLN A 1 360 ? 24.833 4.474 -17.388 1.00 86.56 360 GLN A O 1
ATOM 2786 N N . LYS A 1 361 ? 25.793 4.495 -15.358 1.00 89.50 361 LYS A N 1
ATOM 2787 C CA . LYS A 1 361 ? 27.011 5.220 -15.784 1.00 89.50 361 LYS A CA 1
ATOM 2788 C C . LYS A 1 361 ? 28.337 4.539 -15.436 1.00 89.50 361 LYS A C 1
ATOM 2790 O O . LYS A 1 361 ? 29.346 4.877 -16.038 1.00 89.50 361 LYS A O 1
ATOM 2795 N N . CYS A 1 362 ? 28.375 3.647 -14.447 1.00 88.50 362 CYS A N 1
ATOM 2796 C CA . CYS A 1 362 ? 29.615 2.996 -14.026 1.00 88.50 362 CYS A CA 1
ATOM 2797 C C . CYS A 1 362 ? 30.135 2.050 -15.134 1.00 88.50 362 CYS A C 1
ATOM 2799 O O . CYS A 1 362 ? 29.412 1.117 -15.494 1.00 88.50 362 CYS A O 1
ATOM 2801 N N . PRO A 1 363 ? 31.369 2.228 -15.653 1.00 88.62 363 PRO A N 1
ATOM 2802 C CA . PRO A 1 363 ? 31.905 1.373 -16.719 1.00 88.62 363 PRO A CA 1
ATOM 2803 C C . PRO A 1 363 ? 31.993 -0.104 -16.311 1.00 88.62 363 PRO A C 1
ATOM 2805 O O . PRO A 1 363 ? 31.661 -0.996 -17.085 1.00 88.62 363 PRO A O 1
ATOM 2808 N N . VAL A 1 364 ? 32.342 -0.378 -15.050 1.00 86.25 364 VAL A N 1
ATOM 2809 C CA . VAL A 1 364 ? 32.493 -1.748 -14.526 1.00 86.25 364 VAL A CA 1
ATOM 2810 C C . VAL A 1 364 ? 31.164 -2.518 -14.508 1.00 86.25 364 VAL A C 1
ATOM 2812 O O . VAL A 1 364 ? 31.150 -3.738 -14.658 1.00 86.25 364 VAL A O 1
ATOM 2815 N N . THR A 1 365 ? 30.026 -1.828 -14.393 1.00 83.31 365 THR A N 1
ATOM 2816 C CA . THR A 1 365 ? 28.688 -2.442 -14.455 1.00 83.31 365 THR A CA 1
ATOM 2817 C C . THR A 1 365 ? 28.003 -2.265 -15.815 1.00 83.31 365 THR A C 1
ATOM 2819 O O . THR A 1 365 ? 26.836 -2.641 -15.957 1.00 83.31 365 THR A O 1
ATOM 2822 N N . GLN A 1 366 ? 28.704 -1.758 -16.839 1.00 86.81 366 GLN A N 1
ATOM 2823 C CA . GLN A 1 366 ? 28.145 -1.482 -18.170 1.00 86.81 366 GLN A CA 1
ATOM 2824 C C . GLN A 1 366 ? 27.464 -2.700 -18.794 1.00 86.81 366 GLN A C 1
ATOM 2826 O O . GLN A 1 366 ? 26.315 -2.623 -19.238 1.00 86.81 366 GLN A O 1
ATOM 2831 N N . ARG A 1 367 ? 28.116 -3.865 -18.715 1.00 85.38 367 ARG A N 1
ATOM 2832 C CA . ARG A 1 367 ? 27.551 -5.149 -19.157 1.00 85.38 367 ARG A CA 1
ATOM 2833 C C . ARG A 1 367 ? 26.188 -5.449 -18.520 1.00 85.38 367 ARG A C 1
ATOM 2835 O O . ARG A 1 367 ? 25.329 -6.022 -19.180 1.00 85.38 367 ARG A O 1
ATOM 2842 N N . LEU A 1 368 ? 25.961 -5.045 -17.269 1.00 83.31 368 LEU A N 1
ATOM 2843 C CA . LEU A 1 368 ? 24.720 -5.324 -16.543 1.00 83.31 368 LEU A CA 1
ATOM 2844 C C . LEU A 1 368 ? 23.571 -4.423 -17.006 1.00 83.31 368 LEU A C 1
ATOM 2846 O O . LEU A 1 368 ? 22.466 -4.916 -17.234 1.00 83.31 368 LEU A O 1
ATOM 2850 N N . PHE A 1 369 ? 23.792 -3.119 -17.202 1.00 82.94 369 PHE A N 1
ATOM 2851 C CA . PHE A 1 369 ? 22.712 -2.273 -17.722 1.00 82.94 369 PHE A CA 1
ATOM 2852 C C . PHE A 1 369 ? 22.386 -2.570 -19.196 1.00 82.94 369 PHE A C 1
ATOM 2854 O O . PHE A 1 369 ? 21.211 -2.473 -19.559 1.00 82.94 369 PHE A O 1
ATOM 2861 N N . ILE A 1 370 ? 23.356 -3.052 -19.986 1.00 87.81 370 ILE A N 1
ATOM 2862 C CA . ILE A 1 370 ? 23.122 -3.635 -21.321 1.00 87.81 370 ILE A CA 1
ATOM 2863 C C . ILE A 1 370 ? 22.305 -4.935 -21.214 1.00 87.81 370 ILE A C 1
ATOM 2865 O O . ILE A 1 370 ? 21.259 -5.056 -21.841 1.00 87.81 370 ILE A O 1
ATOM 2869 N N . GLN A 1 371 ? 22.684 -5.885 -20.352 1.00 87.44 371 GLN A N 1
ATOM 2870 C CA . GLN A 1 371 ? 21.906 -7.119 -20.140 1.00 87.44 371 GLN A CA 1
ATOM 2871 C C . GLN A 1 371 ? 20.456 -6.846 -19.712 1.00 87.44 371 GLN A C 1
ATOM 2873 O O . GLN A 1 371 ? 19.539 -7.541 -20.146 1.00 87.44 371 GLN A O 1
ATOM 2878 N N . ARG A 1 372 ? 20.224 -5.821 -18.885 1.00 86.62 372 ARG A N 1
ATOM 2879 C CA . ARG A 1 372 ? 18.881 -5.373 -18.486 1.00 86.62 372 ARG A CA 1
ATOM 2880 C C . ARG A 1 372 ? 18.061 -4.876 -19.671 1.00 86.62 372 ARG A C 1
ATOM 2882 O O . ARG A 1 372 ? 16.899 -5.258 -19.802 1.00 86.62 372 ARG A O 1
ATOM 2889 N N . HIS A 1 373 ? 18.665 -4.024 -20.492 1.00 90.38 373 HIS A N 1
ATOM 2890 C CA . HIS A 1 373 ? 18.074 -3.500 -21.715 1.00 90.38 373 HIS A CA 1
ATOM 2891 C C . HIS A 1 373 ? 17.699 -4.648 -22.659 1.00 90.38 373 HIS A C 1
ATOM 2893 O O . HIS A 1 373 ? 16.521 -4.845 -22.962 1.00 90.38 373 HIS A O 1
ATOM 2899 N N . ASN A 1 374 ? 18.669 -5.502 -22.983 1.00 91.62 374 ASN A N 1
ATOM 2900 C CA . ASN A 1 374 ? 18.483 -6.632 -23.887 1.00 91.62 374 ASN A CA 1
ATOM 2901 C C . ASN A 1 374 ? 17.452 -7.623 -23.329 1.00 91.62 374 ASN A C 1
ATOM 2903 O O . ASN A 1 374 ? 16.664 -8.185 -24.082 1.00 91.62 374 ASN A O 1
ATOM 2907 N N . ARG A 1 375 ? 17.342 -7.789 -22.001 1.00 89.81 375 ARG A N 1
ATOM 2908 C CA . ARG A 1 375 ? 16.278 -8.617 -21.414 1.00 89.81 375 ARG A CA 1
ATOM 2909 C C . ARG A 1 375 ? 14.879 -8.055 -21.668 1.00 89.81 375 ARG A C 1
ATOM 2911 O O . ARG A 1 375 ? 13.962 -8.853 -21.840 1.00 89.81 375 ARG A O 1
ATOM 2918 N N . ILE A 1 376 ? 14.696 -6.735 -21.717 1.00 90.19 376 ILE A N 1
ATOM 2919 C CA . ILE A 1 376 ? 13.419 -6.120 -22.115 1.00 90.19 376 ILE A CA 1
ATOM 2920 C C . ILE A 1 376 ? 13.173 -6.341 -23.613 1.00 90.19 376 ILE A C 1
ATOM 2922 O O . ILE A 1 376 ? 12.097 -6.823 -23.962 1.00 90.19 376 ILE A O 1
ATOM 2926 N N . VAL A 1 377 ? 14.173 -6.086 -24.465 1.00 92.69 377 VAL A N 1
ATOM 2927 C CA . VAL A 1 377 ? 14.124 -6.342 -25.920 1.00 92.69 377 VAL A CA 1
ATOM 2928 C C . VAL A 1 377 ? 13.699 -7.788 -26.209 1.00 92.69 377 VAL A C 1
ATOM 2930 O O . VAL A 1 377 ? 12.699 -8.019 -26.889 1.00 92.69 377 VAL A O 1
ATOM 2933 N N . HIS A 1 378 ? 14.369 -8.773 -25.601 1.00 92.00 378 HIS A N 1
ATOM 2934 C CA . HIS A 1 378 ? 14.022 -10.189 -25.740 1.00 92.00 378 HIS A CA 1
ATOM 2935 C C . HIS A 1 378 ? 12.607 -10.505 -25.239 1.00 92.00 378 HIS A C 1
ATOM 2937 O O . HIS A 1 378 ? 11.899 -11.244 -25.907 1.00 92.00 378 HIS A O 1
ATOM 2943 N N . LEU A 1 379 ? 12.152 -9.946 -24.110 1.00 89.62 379 LEU A N 1
ATOM 2944 C CA . LEU A 1 379 ? 10.787 -10.185 -23.611 1.00 89.62 379 LEU A CA 1
ATOM 2945 C C . LEU A 1 379 ? 9.700 -9.622 -24.537 1.00 89.62 379 LEU A C 1
ATOM 2947 O O . LEU A 1 379 ? 8.612 -10.195 -24.615 1.00 89.62 379 LEU A O 1
ATOM 2951 N N . VAL A 1 380 ? 9.974 -8.502 -25.210 1.00 90.44 380 VAL A N 1
ATOM 2952 C CA . VAL A 1 380 ? 9.071 -7.909 -26.206 1.00 90.44 380 VAL A CA 1
ATOM 2953 C C . VAL A 1 380 ? 9.078 -8.756 -27.480 1.00 90.44 380 VAL A C 1
ATOM 2955 O O . VAL A 1 380 ? 8.007 -9.134 -27.947 1.00 90.44 380 VAL A O 1
ATOM 2958 N N . GLY A 1 381 ? 10.253 -9.158 -27.976 1.00 92.50 381 GLY A N 1
ATOM 2959 C CA . GLY A 1 381 ? 10.388 -10.044 -29.138 1.00 92.50 381 GLY A CA 1
ATOM 2960 C C . GLY A 1 381 ? 9.781 -11.442 -28.930 1.00 92.50 381 GLY A C 1
ATOM 2961 O O . GLY A 1 381 ? 9.019 -11.912 -29.768 1.00 92.50 381 GLY A O 1
ATOM 2962 N N . GLU A 1 382 ? 10.032 -12.087 -27.784 1.00 91.31 382 GLU A N 1
ATOM 2963 C CA . GLU A 1 382 ? 9.401 -13.354 -27.358 1.00 91.31 382 GLU A CA 1
ATOM 2964 C C . GLU A 1 382 ? 7.869 -13.236 -27.242 1.00 91.31 382 GLU A C 1
ATOM 2966 O O . GLU A 1 382 ? 7.156 -14.237 -27.343 1.00 91.31 382 GLU A O 1
ATOM 2971 N N . HIS A 1 383 ? 7.338 -12.040 -26.965 1.00 90.12 383 HIS A N 1
ATOM 2972 C CA . HIS A 1 383 ? 5.896 -11.790 -26.993 1.00 90.12 383 HIS A CA 1
ATOM 2973 C C . HIS A 1 383 ? 5.396 -11.637 -28.424 1.00 90.12 383 HIS A C 1
ATOM 2975 O O . HIS A 1 383 ? 4.500 -12.374 -28.813 1.00 90.12 383 HIS A O 1
ATOM 2981 N N . ALA A 1 384 ? 6.013 -10.764 -29.218 1.00 91.50 384 ALA A N 1
ATOM 2982 C CA . ALA A 1 384 ? 5.627 -10.517 -30.603 1.00 91.50 384 ALA A CA 1
ATOM 2983 C C . ALA A 1 384 ? 5.654 -11.800 -31.461 1.00 91.50 384 ALA A C 1
ATOM 2985 O O . ALA A 1 384 ? 4.675 -12.079 -32.147 1.00 91.50 384 ALA A O 1
ATOM 2986 N N . ARG A 1 385 ? 6.679 -12.659 -31.334 1.00 93.50 385 ARG A N 1
ATOM 2987 C CA . ARG A 1 385 ? 6.719 -13.966 -32.031 1.00 93.50 385 ARG A CA 1
ATOM 2988 C C . ARG A 1 385 ? 5.503 -14.845 -31.719 1.00 93.50 385 ARG A C 1
ATOM 2990 O O . ARG A 1 385 ? 4.930 -15.437 -32.623 1.00 93.50 385 ARG A O 1
ATOM 2997 N N . ARG A 1 386 ? 5.065 -14.895 -30.454 1.00 91.12 386 ARG A N 1
ATOM 2998 C CA . ARG A 1 386 ? 3.878 -15.673 -30.038 1.00 91.12 386 ARG A CA 1
ATOM 2999 C C . ARG A 1 386 ? 2.553 -15.061 -30.499 1.00 91.12 386 ARG A C 1
ATOM 3001 O O . ARG A 1 386 ? 1.569 -15.779 -30.586 1.00 91.12 386 ARG A O 1
ATOM 3008 N N . GLU A 1 387 ? 2.530 -13.767 -30.809 1.00 89.88 387 GLU A N 1
ATOM 3009 C CA . GLU A 1 387 ? 1.391 -13.083 -31.439 1.00 89.88 387 GLU A CA 1
ATOM 3010 C C . GLU A 1 387 ? 1.450 -13.152 -32.983 1.00 89.88 387 GLU A C 1
ATOM 3012 O O . GLU A 1 387 ? 0.669 -12.478 -33.659 1.00 89.88 387 GLU A O 1
ATOM 3017 N N . GLY A 1 388 ? 2.370 -13.938 -33.559 1.00 91.62 388 GLY A N 1
ATOM 3018 C CA . GLY A 1 388 ? 2.503 -14.142 -35.005 1.00 91.62 388 GLY A CA 1
ATOM 3019 C C . GLY A 1 388 ? 3.216 -13.014 -35.757 1.00 91.62 388 GLY A C 1
ATOM 3020 O O . GLY A 1 388 ? 2.905 -12.788 -36.922 1.00 91.62 388 GLY A O 1
ATOM 3021 N N . PHE A 1 389 ? 4.122 -12.278 -35.106 1.00 94.44 389 PHE A N 1
ATOM 3022 C CA . PHE A 1 389 ? 5.025 -11.343 -35.787 1.00 94.44 389 PHE A CA 1
ATOM 3023 C C . PHE A 1 389 ? 6.348 -12.028 -36.154 1.00 94.44 389 PHE A C 1
ATOM 3025 O O . PHE A 1 389 ? 6.948 -12.716 -35.322 1.00 94.44 389 PHE A O 1
ATOM 3032 N N . THR A 1 390 ? 6.864 -11.740 -37.346 1.00 95.81 390 THR A N 1
ATOM 3033 C CA . THR A 1 390 ? 8.285 -11.914 -37.669 1.00 95.81 390 THR A CA 1
ATOM 3034 C C . THR A 1 390 ? 9.075 -10.840 -36.918 1.00 95.81 390 THR A C 1
ATOM 3036 O O . THR A 1 390 ? 8.670 -9.679 -36.875 1.00 95.81 390 THR A O 1
ATOM 3039 N N . VAL A 1 391 ? 10.170 -11.223 -36.256 1.00 96.12 391 VAL A N 1
ATOM 3040 C CA . VAL A 1 391 ? 10.890 -10.355 -35.306 1.00 96.12 391 VAL A CA 1
ATOM 3041 C C . VAL A 1 391 ? 12.371 -10.316 -35.638 1.00 96.12 391 VAL A C 1
ATOM 3043 O O . VAL A 1 391 ? 13.110 -11.247 -35.289 1.00 96.12 391 VAL A O 1
ATOM 3046 N N . HIS A 1 392 ? 12.785 -9.198 -36.224 1.00 96.12 392 HIS A N 1
ATOM 3047 C CA . HIS A 1 392 ? 14.176 -8.833 -36.451 1.00 96.12 392 HIS A CA 1
ATOM 3048 C C . HIS A 1 392 ? 14.678 -8.075 -35.219 1.00 96.12 392 HIS A C 1
ATOM 3050 O O . HIS A 1 392 ? 14.016 -7.156 -34.736 1.00 96.12 392 HIS A O 1
ATOM 3056 N N . VAL A 1 393 ? 15.823 -8.489 -34.681 1.00 95.44 393 VAL A N 1
ATOM 3057 C CA . VAL A 1 393 ? 16.452 -7.870 -33.505 1.00 95.44 393 VAL A CA 1
ATOM 3058 C C . VAL A 1 393 ? 17.705 -7.159 -33.981 1.00 95.44 393 VAL A C 1
ATOM 3060 O O . VAL A 1 393 ? 18.487 -7.766 -34.707 1.00 95.44 393 VAL A O 1
ATOM 3063 N N . GLU A 1 394 ? 17.912 -5.911 -33.560 1.00 93.00 394 GLU A N 1
ATOM 3064 C CA . GLU A 1 394 ? 19.148 -5.172 -33.844 1.00 93.00 394 GLU A CA 1
ATOM 3065 C C . GLU A 1 394 ? 19.486 -5.058 -35.357 1.00 93.00 394 GLU A C 1
ATOM 3067 O O . GLU A 1 394 ? 20.652 -4.974 -35.744 1.00 93.00 394 GLU A O 1
ATOM 3072 N N . HIS A 1 395 ? 18.468 -5.038 -36.229 1.00 93.38 395 HIS A N 1
ATOM 3073 C CA . HIS A 1 395 ? 18.635 -4.994 -37.690 1.00 93.38 395 HIS A CA 1
ATOM 3074 C C . HIS A 1 395 ? 19.175 -3.633 -38.141 1.00 93.38 395 HIS A C 1
ATOM 3076 O O . HIS A 1 395 ? 18.586 -2.598 -37.832 1.00 93.38 395 HIS A O 1
ATOM 3082 N N . ALA A 1 396 ? 20.299 -3.622 -38.857 1.00 94.06 396 ALA A N 1
ATOM 3083 C CA . ALA A 1 396 ? 20.961 -2.396 -39.291 1.00 94.06 396 ALA A CA 1
ATOM 3084 C C . ALA A 1 396 ? 20.525 -1.992 -40.707 1.00 94.06 396 ALA A C 1
ATOM 3086 O O . ALA A 1 396 ? 20.638 -2.778 -41.644 1.00 94.06 396 ALA A O 1
ATOM 3087 N N . LEU A 1 397 ? 20.086 -0.744 -40.864 1.00 92.31 397 LEU A N 1
ATOM 3088 C CA . LEU A 1 397 ? 19.703 -0.139 -42.141 1.00 92.31 397 LEU A CA 1
ATOM 3089 C C . LEU A 1 397 ? 20.532 1.123 -42.389 1.00 92.31 397 LEU A C 1
ATOM 3091 O O . LEU A 1 397 ? 20.838 1.868 -41.457 1.00 92.31 397 LEU A O 1
ATOM 3095 N N . LYS A 1 398 ? 20.901 1.365 -43.649 1.00 92.12 398 LYS A N 1
ATOM 3096 C CA . LYS A 1 398 ? 21.559 2.603 -44.083 1.00 92.12 398 LYS A CA 1
ATOM 3097 C C . LYS A 1 398 ? 20.510 3.535 -44.678 1.00 92.12 398 LYS A C 1
ATOM 3099 O O . LYS A 1 398 ? 19.777 3.112 -45.559 1.00 92.12 398 LYS A O 1
ATOM 3104 N N . SER A 1 399 ? 20.480 4.782 -44.222 1.00 90.94 399 SER A N 1
ATOM 3105 C CA . SER A 1 399 ? 19.591 5.829 -44.729 1.00 90.94 399 SER A CA 1
ATOM 3106 C C . SER A 1 399 ? 20.322 7.169 -44.691 1.00 90.94 399 SER A C 1
ATOM 3108 O O . SER A 1 399 ? 20.955 7.491 -43.682 1.00 90.94 399 SER A O 1
ATOM 3110 N N . ALA A 1 400 ? 20.311 7.911 -45.803 1.00 86.75 400 ALA A N 1
ATOM 3111 C CA . ALA A 1 400 ? 21.032 9.182 -45.974 1.00 86.75 400 ALA A CA 1
ATOM 3112 C C . ALA A 1 400 ? 22.494 9.157 -45.450 1.00 86.75 400 ALA A C 1
ATOM 3114 O O . ALA A 1 400 ? 22.931 10.040 -44.713 1.00 86.75 400 ALA A O 1
ATOM 3115 N N . GLY A 1 401 ? 23.244 8.093 -45.766 1.00 86.12 401 GLY A N 1
ATOM 3116 C CA . GLY A 1 401 ? 24.638 7.902 -45.332 1.00 86.12 401 GLY A CA 1
ATOM 3117 C C . GLY A 1 401 ? 24.839 7.502 -43.860 1.00 86.12 401 GLY A C 1
ATOM 3118 O O . GLY A 1 401 ? 25.963 7.198 -43.466 1.00 86.12 401 GLY A O 1
ATOM 3119 N N . GLN A 1 402 ? 23.783 7.442 -43.043 1.00 92.19 402 GLN A N 1
ATOM 3120 C CA . GLN A 1 402 ? 23.850 7.062 -41.628 1.00 92.19 402 GLN A CA 1
ATOM 3121 C C . GLN A 1 402 ? 23.325 5.640 -41.392 1.00 92.19 402 GLN A C 1
ATOM 3123 O O . GLN A 1 402 ? 22.378 5.192 -42.038 1.00 92.19 402 GLN A O 1
ATOM 3128 N N . VAL A 1 403 ? 23.924 4.923 -40.434 1.00 93.69 403 VAL A N 1
ATOM 3129 C CA . VAL A 1 403 ? 23.456 3.593 -40.010 1.00 93.69 403 VAL A CA 1
ATOM 3130 C C . VAL A 1 403 ? 22.477 3.734 -38.847 1.00 93.69 403 VAL A C 1
ATOM 3132 O O . VAL A 1 403 ? 22.834 4.197 -37.761 1.00 93.69 403 VAL A O 1
ATOM 3135 N N . TYR A 1 404 ? 21.251 3.268 -39.051 1.00 95.19 404 TYR A N 1
ATOM 3136 C CA . TYR A 1 404 ? 20.224 3.161 -38.026 1.00 95.19 404 TYR A CA 1
ATOM 3137 C C . TYR A 1 404 ? 20.069 1.700 -37.611 1.00 95.19 404 TYR A C 1
ATOM 3139 O O . TYR A 1 404 ? 19.933 0.809 -38.443 1.00 95.19 404 TYR A O 1
ATOM 3147 N N . LYS A 1 405 ? 20.082 1.465 -36.300 1.00 95.12 405 LYS A N 1
ATOM 3148 C CA . LYS A 1 405 ? 19.965 0.139 -35.692 1.00 95.12 405 LYS A CA 1
ATOM 3149 C C . LYS A 1 405 ? 18.936 0.199 -34.553 1.00 95.12 405 LYS A C 1
ATOM 3151 O O . LYS A 1 405 ? 19.334 0.475 -33.421 1.00 95.12 405 LYS A O 1
ATOM 3156 N N . PRO A 1 406 ? 17.625 0.087 -34.842 1.00 95.31 406 PRO A N 1
ATOM 3157 C CA . PRO A 1 406 ? 16.600 -0.074 -33.813 1.00 95.31 406 PRO A CA 1
ATOM 3158 C C . PRO A 1 406 ? 16.734 -1.437 -33.126 1.00 95.31 406 PRO A C 1
ATOM 3160 O O . PRO A 1 406 ? 17.210 -2.401 -33.725 1.00 95.31 406 PRO A O 1
ATOM 3163 N N . ASP A 1 407 ? 16.277 -1.539 -31.878 1.00 95.88 407 ASP A N 1
ATOM 3164 C CA . ASP A 1 407 ? 16.356 -2.802 -31.134 1.00 95.88 407 ASP A CA 1
ATOM 3165 C C . ASP A 1 407 ? 15.478 -3.900 -31.741 1.00 95.88 407 ASP A C 1
ATOM 3167 O O . ASP A 1 407 ? 15.838 -5.077 -31.690 1.00 95.88 407 ASP A O 1
ATOM 3171 N N . LEU A 1 408 ? 14.321 -3.525 -32.295 1.00 95.81 408 LEU A N 1
ATOM 3172 C CA . LEU A 1 408 ? 13.336 -4.431 -32.876 1.00 95.81 408 LEU A CA 1
ATOM 3173 C C . LEU A 1 408 ? 12.694 -3.834 -34.134 1.00 95.81 408 LEU A C 1
ATOM 3175 O O . LEU A 1 408 ? 12.253 -2.684 -34.138 1.00 95.81 408 LEU A O 1
ATOM 3179 N N . ILE A 1 409 ? 12.532 -4.668 -35.159 1.00 96.12 409 ILE A N 1
ATOM 3180 C CA . ILE A 1 409 ? 11.579 -4.453 -36.254 1.00 96.12 409 ILE A CA 1
ATOM 3181 C C . ILE A 1 409 ? 10.642 -5.662 -36.269 1.00 96.12 409 ILE A C 1
ATOM 3183 O O . ILE A 1 409 ? 11.087 -6.813 -36.313 1.00 96.12 409 ILE A O 1
ATOM 3187 N N . LEU A 1 410 ? 9.342 -5.397 -36.155 1.00 95.44 410 LEU A N 1
ATOM 3188 C CA . LEU A 1 410 ? 8.294 -6.407 -36.022 1.00 95.44 410 LEU A CA 1
ATOM 3189 C C . LEU A 1 410 ? 7.385 -6.338 -37.244 1.00 95.44 410 LEU A C 1
ATOM 3191 O O . LEU A 1 410 ? 6.832 -5.276 -37.508 1.00 95.44 410 LEU A O 1
ATOM 3195 N N . ILE A 1 411 ? 7.214 -7.443 -37.962 1.00 94.50 411 ILE A N 1
ATOM 3196 C CA . ILE A 1 411 ? 6.456 -7.496 -39.220 1.00 94.50 411 ILE A CA 1
ATOM 3197 C C . ILE A 1 411 ? 5.295 -8.473 -39.065 1.00 94.50 411 ILE A C 1
ATOM 3199 O O . ILE A 1 411 ? 5.482 -9.570 -38.531 1.00 94.50 411 ILE A O 1
ATOM 3203 N N . LYS A 1 412 ? 4.096 -8.092 -39.510 1.00 93.50 412 LYS A N 1
ATOM 3204 C CA . LYS A 1 412 ? 2.923 -8.976 -39.538 1.00 93.50 412 LYS A CA 1
ATOM 3205 C C . LYS A 1 412 ? 1.965 -8.570 -40.652 1.00 93.50 412 LYS A C 1
ATOM 3207 O O . LYS A 1 412 ? 1.393 -7.484 -40.611 1.00 93.50 412 LYS A O 1
ATOM 3212 N N . GLY A 1 413 ? 1.760 -9.466 -41.619 1.00 91.56 413 GLY A N 1
ATOM 3213 C CA . GLY A 1 413 ? 1.088 -9.104 -42.869 1.00 91.56 413 GLY A CA 1
ATOM 3214 C C . GLY A 1 413 ? 1.835 -7.955 -43.551 1.00 91.56 413 GLY A C 1
ATOM 3215 O O . GLY A 1 413 ? 3.061 -7.906 -43.492 1.00 91.56 413 GLY A O 1
ATOM 3216 N N . ASN A 1 414 ? 1.098 -6.999 -44.118 1.00 93.56 414 ASN A N 1
ATOM 3217 C CA . ASN A 1 414 ? 1.663 -5.872 -44.865 1.00 93.56 414 ASN A CA 1
ATOM 3218 C C . ASN A 1 414 ? 2.034 -4.648 -43.983 1.00 93.56 414 ASN A C 1
ATOM 3220 O O . ASN A 1 414 ? 1.848 -3.487 -44.358 1.00 93.56 414 ASN A O 1
ATOM 3224 N N . ALA A 1 415 ? 2.490 -4.902 -42.751 1.00 94.12 415 ALA A N 1
ATOM 3225 C CA . ALA A 1 415 ? 2.781 -3.869 -41.757 1.00 94.12 415 ALA A CA 1
ATOM 3226 C C . ALA A 1 415 ? 4.052 -4.164 -40.951 1.00 94.12 415 ALA A C 1
ATOM 3228 O O . ALA A 1 415 ? 4.224 -5.266 -40.420 1.00 94.12 415 ALA A O 1
ATOM 3229 N N . ALA A 1 416 ? 4.896 -3.141 -40.793 1.00 95.12 416 ALA A N 1
ATOM 3230 C CA . ALA A 1 416 ? 6.049 -3.125 -39.901 1.00 95.12 416 ALA A CA 1
ATOM 3231 C C . ALA A 1 416 ? 5.869 -2.164 -38.713 1.00 95.12 416 ALA A C 1
ATOM 3233 O O . ALA A 1 416 ? 5.259 -1.092 -38.797 1.00 95.12 416 ALA A O 1
ATOM 3234 N N . HIS A 1 417 ? 6.480 -2.521 -37.588 1.00 95.19 417 HIS A N 1
ATOM 3235 C CA . HIS A 1 417 ? 6.584 -1.682 -36.403 1.00 95.19 417 HIS A CA 1
ATOM 3236 C C . HIS A 1 417 ? 8.040 -1.632 -35.933 1.00 95.19 417 HIS A C 1
ATOM 3238 O O . HIS A 1 417 ? 8.590 -2.638 -35.478 1.00 95.19 417 HIS A O 1
ATOM 3244 N N . ILE A 1 418 ? 8.656 -0.452 -36.019 1.00 95.62 418 ILE A N 1
ATOM 3245 C CA . ILE A 1 418 ? 9.978 -0.191 -35.448 1.00 95.62 418 ILE A CA 1
ATOM 3246 C C . ILE A 1 418 ? 9.797 0.089 -33.958 1.00 95.62 418 ILE A C 1
ATOM 3248 O O . ILE A 1 418 ? 9.065 1.011 -33.584 1.00 95.62 418 ILE A O 1
ATOM 3252 N N . LEU A 1 419 ? 10.468 -0.689 -33.111 1.00 95.06 419 LEU A N 1
ATOM 3253 C CA . LEU A 1 419 ? 10.484 -0.504 -31.666 1.00 95.06 419 LEU A CA 1
ATOM 3254 C C . LEU A 1 419 ? 11.904 -0.397 -31.123 1.00 95.06 419 LEU A C 1
ATOM 3256 O O . LEU A 1 419 ? 12.795 -1.167 -31.471 1.00 95.06 419 LEU A O 1
ATOM 3260 N N . ASP A 1 420 ? 12.075 0.521 -30.182 1.00 95.12 420 ASP A N 1
ATOM 3261 C CA . ASP A 1 420 ? 13.336 0.737 -29.484 1.00 95.12 420 ASP A CA 1
ATOM 3262 C C . ASP A 1 420 ? 13.086 0.961 -27.974 1.00 95.12 420 ASP A C 1
ATOM 3264 O O . ASP A 1 420 ? 12.025 1.438 -27.550 1.00 95.12 420 ASP A O 1
ATOM 3268 N N . VAL A 1 421 ? 14.014 0.516 -27.135 1.00 94.00 421 VAL A N 1
ATOM 3269 C CA . VAL A 1 421 ? 13.899 0.436 -25.681 1.00 94.00 421 VAL A CA 1
ATOM 3270 C C . VAL A 1 421 ? 14.781 1.499 -25.021 1.00 94.00 421 VAL A C 1
ATOM 3272 O O . VAL A 1 421 ? 15.913 1.786 -25.409 1.00 94.00 421 VAL A O 1
ATOM 3275 N N . ALA A 1 422 ? 14.269 2.095 -23.945 1.00 93.19 422 ALA A N 1
ATOM 3276 C CA . ALA A 1 422 ? 15.040 3.016 -23.120 1.00 93.19 422 ALA A CA 1
ATOM 3277 C C . ALA A 1 422 ? 14.810 2.737 -21.634 1.00 93.19 422 ALA A C 1
ATOM 3279 O O . ALA A 1 422 ? 13.675 2.563 -21.183 1.00 93.19 422 ALA A O 1
ATOM 3280 N N . VAL A 1 423 ? 15.902 2.724 -20.861 1.00 91.81 423 VAL A N 1
ATOM 3281 C CA . VAL A 1 423 ? 15.863 2.434 -19.418 1.00 91.81 423 VAL A CA 1
ATOM 3282 C C . VAL A 1 423 ? 16.473 3.564 -18.569 1.00 91.81 423 VAL A C 1
ATOM 3284 O O . VAL A 1 423 ? 17.443 3.329 -17.843 1.00 91.81 423 VAL A O 1
ATOM 3287 N N . PRO A 1 424 ? 15.962 4.809 -18.663 1.00 91.50 424 PRO A N 1
ATOM 3288 C CA . PRO A 1 424 ? 16.553 5.981 -18.014 1.00 91.50 424 PRO A CA 1
ATOM 3289 C C . PRO A 1 424 ? 16.417 5.957 -16.483 1.00 91.50 424 PRO A C 1
ATOM 3291 O O . PRO A 1 424 ? 15.606 5.229 -15.909 1.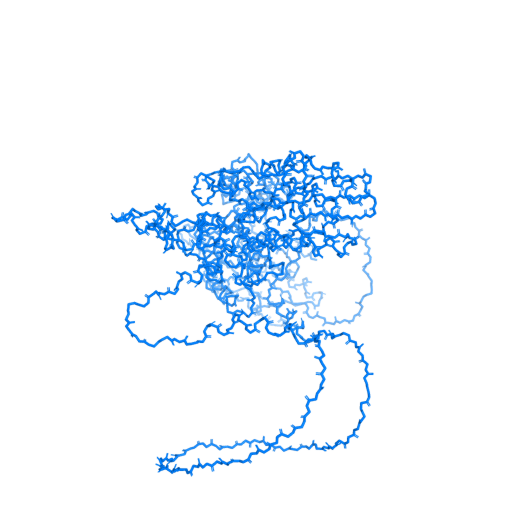00 91.50 424 PRO A O 1
ATOM 3294 N N . TRP A 1 425 ? 17.203 6.787 -15.796 1.00 89.00 425 TRP A N 1
ATOM 3295 C CA . TRP A 1 425 ? 17.016 7.060 -14.367 1.00 89.00 425 TRP A CA 1
ATOM 3296 C C . TRP A 1 425 ? 16.007 8.191 -14.174 1.00 89.00 425 TRP A C 1
ATOM 3298 O O . TRP A 1 425 ? 16.218 9.281 -14.688 1.00 89.00 425 TRP A O 1
ATOM 3308 N N . GLU A 1 426 ? 14.941 7.968 -13.405 1.00 86.56 426 GLU A N 1
ATOM 3309 C CA . GLU A 1 426 ? 13.769 8.863 -13.394 1.00 86.56 426 GLU A CA 1
ATOM 3310 C C . GLU A 1 426 ? 13.982 10.210 -12.696 1.00 86.56 426 GLU A C 1
ATOM 3312 O O . GLU A 1 426 ? 13.114 11.076 -12.769 1.00 86.56 426 GLU A O 1
ATOM 3317 N N . LYS A 1 427 ? 15.067 10.379 -11.927 1.00 82.56 427 LYS A N 1
ATOM 3318 C CA . LYS A 1 427 ? 15.324 11.663 -11.265 1.00 82.56 427 LYS A CA 1
ATOM 3319 C C . LYS A 1 427 ? 15.919 12.631 -12.287 1.00 82.56 427 LYS A C 1
ATOM 3321 O O . LYS A 1 427 ? 17.041 12.401 -12.729 1.00 82.56 427 LYS A O 1
ATOM 3326 N N . GLY A 1 428 ? 15.203 13.719 -12.570 1.00 75.62 428 GLY A N 1
ATOM 3327 C CA . GLY A 1 428 ? 15.657 14.772 -13.483 1.00 75.62 428 GLY A CA 1
ATOM 3328 C C . GLY A 1 428 ? 15.579 14.391 -14.963 1.00 75.62 428 GLY A C 1
ATOM 3329 O O . GLY A 1 428 ? 16.360 14.908 -15.750 1.00 75.62 428 GLY A O 1
ATOM 3330 N N . THR A 1 429 ? 14.687 13.468 -15.335 1.00 78.38 429 THR A N 1
ATOM 3331 C CA . THR A 1 429 ? 14.428 13.085 -16.731 1.00 78.38 429 THR A CA 1
ATOM 3332 C C . THR A 1 429 ? 12.927 13.039 -16.993 1.00 78.38 429 THR A C 1
ATOM 3334 O O . THR A 1 429 ? 12.164 12.592 -16.129 1.00 78.38 429 THR A O 1
ATOM 3337 N N . ASP A 1 430 ? 12.496 13.457 -18.186 1.00 85.06 430 ASP A N 1
ATOM 3338 C CA . ASP A 1 430 ? 11.147 13.154 -18.654 1.00 85.06 430 ASP A CA 1
ATOM 3339 C C . ASP A 1 430 ? 11.142 11.823 -19.423 1.00 85.06 430 ASP A C 1
ATOM 3341 O O . ASP A 1 430 ? 11.833 11.608 -20.421 1.00 85.06 430 ASP A O 1
ATOM 3345 N N . MET A 1 431 ? 10.318 10.901 -18.936 1.00 87.69 431 MET A N 1
ATOM 3346 C CA . MET A 1 431 ? 10.080 9.600 -19.552 1.00 87.69 431 MET A CA 1
ATOM 3347 C C . MET A 1 431 ? 9.398 9.716 -20.928 1.00 87.69 431 MET A C 1
ATOM 3349 O O . MET A 1 431 ? 9.505 8.786 -21.730 1.00 87.69 431 MET A O 1
ATOM 3353 N N . HIS A 1 432 ? 8.670 10.807 -21.185 1.00 89.81 432 HIS A N 1
ATOM 3354 C CA . HIS A 1 432 ? 8.055 11.109 -22.476 1.00 89.81 432 HIS A CA 1
ATOM 3355 C C . HIS A 1 432 ? 9.079 11.654 -23.472 1.00 89.81 432 HIS A C 1
ATOM 3357 O O . HIS A 1 432 ? 9.112 11.184 -24.606 1.00 89.81 432 HIS A O 1
ATOM 3363 N N . GLU A 1 433 ? 9.970 12.547 -23.048 1.00 91.31 433 GLU A N 1
ATOM 3364 C CA . GLU A 1 433 ? 11.038 13.069 -23.906 1.00 91.31 433 GLU A CA 1
ATOM 3365 C C . GLU A 1 433 ? 11.968 11.936 -24.385 1.00 91.31 433 GLU A C 1
ATOM 3367 O O . GLU A 1 433 ? 12.339 11.861 -25.556 1.00 91.31 433 GLU A O 1
ATOM 3372 N N . HIS A 1 434 ? 12.285 10.970 -23.513 1.00 91.38 434 HIS A N 1
ATOM 3373 C CA . HIS A 1 434 ? 13.004 9.755 -23.915 1.00 91.38 434 HIS A CA 1
ATOM 3374 C C . HIS A 1 434 ? 12.254 8.914 -24.963 1.00 91.38 434 HIS A C 1
ATOM 3376 O O . HIS A 1 434 ? 12.902 8.266 -25.785 1.00 91.38 434 HIS A O 1
ATOM 3382 N N . TYR A 1 435 ? 10.916 8.910 -24.940 1.00 93.50 435 TYR A N 1
ATOM 3383 C CA . TYR A 1 435 ? 10.094 8.236 -25.949 1.00 93.50 435 TYR A CA 1
ATOM 3384 C C . TYR A 1 435 ? 10.179 8.997 -27.278 1.00 93.50 435 TYR A C 1
ATOM 3386 O O . TYR A 1 435 ? 10.485 8.392 -28.302 1.00 93.50 435 TYR A O 1
ATOM 3394 N N . GLU A 1 436 ? 10.000 10.319 -27.245 1.00 94.50 436 GLU A N 1
ATOM 3395 C CA . GLU A 1 436 ? 10.026 11.191 -28.425 1.00 94.50 436 GLU A CA 1
ATOM 3396 C C . GLU A 1 436 ? 11.385 11.189 -29.119 1.00 94.50 436 GLU A C 1
ATOM 3398 O O . GLU A 1 436 ? 11.458 10.947 -30.320 1.00 94.50 436 GLU A O 1
ATOM 3403 N N . ARG A 1 437 ? 12.483 11.353 -28.372 1.00 94.69 437 ARG A N 1
ATOM 3404 C CA . ARG A 1 437 ? 13.850 11.297 -28.919 1.00 94.69 437 ARG A CA 1
ATOM 3405 C C . ARG A 1 437 ? 14.114 9.989 -29.678 1.00 94.69 437 ARG A C 1
ATOM 3407 O O . ARG A 1 437 ? 14.767 10.012 -30.720 1.00 94.69 437 ARG A O 1
ATOM 3414 N N . LYS A 1 438 ? 13.610 8.850 -29.181 1.00 94.81 438 LYS A N 1
ATOM 3415 C CA . LYS A 1 438 ? 13.735 7.551 -29.864 1.00 94.81 438 LYS A CA 1
ATOM 3416 C C . LYS A 1 438 ? 12.800 7.459 -31.074 1.00 94.81 438 LYS A C 1
ATOM 3418 O O . LYS A 1 438 ? 13.270 7.061 -32.137 1.00 94.81 438 LYS A O 1
ATOM 3423 N N . THR A 1 439 ? 11.532 7.869 -30.973 1.00 94.88 439 THR A N 1
ATOM 3424 C CA . THR A 1 439 ? 10.622 7.839 -32.131 1.00 94.88 439 THR A CA 1
ATOM 3425 C C . THR A 1 439 ? 11.095 8.765 -33.248 1.00 94.88 439 THR A C 1
ATOM 3427 O O . THR A 1 439 ? 11.274 8.298 -34.364 1.00 94.88 439 THR A O 1
ATOM 3430 N N . THR A 1 440 ? 11.434 10.021 -32.954 1.00 95.75 440 THR A N 1
ATOM 3431 C CA . THR A 1 440 ? 11.950 10.995 -33.933 1.00 95.75 440 THR A CA 1
ATOM 3432 C C . THR A 1 440 ? 13.239 10.522 -34.611 1.00 95.75 440 THR A C 1
ATOM 3434 O O . THR A 1 440 ? 13.435 10.787 -35.796 1.00 95.75 440 THR A O 1
ATOM 3437 N N . LYS A 1 441 ? 14.108 9.780 -33.903 1.00 94.75 441 LYS A N 1
ATOM 3438 C CA . LYS A 1 441 ? 15.295 9.157 -34.508 1.00 94.75 441 LYS A CA 1
ATOM 3439 C C . LYS A 1 441 ? 14.908 8.142 -35.589 1.00 94.75 441 LYS A C 1
ATOM 3441 O O . LYS A 1 441 ? 15.470 8.199 -36.677 1.00 94.75 441 LYS A O 1
ATOM 3446 N N . TYR A 1 442 ? 13.993 7.215 -35.298 1.00 95.75 442 TYR A N 1
ATOM 3447 C CA . TYR A 1 442 ? 13.670 6.113 -36.216 1.00 95.75 442 TYR A CA 1
ATOM 3448 C C . TYR A 1 442 ? 12.523 6.403 -37.191 1.00 95.75 442 TYR A C 1
ATOM 3450 O O . TYR A 1 442 ? 12.397 5.686 -38.177 1.00 95.75 442 TYR A O 1
ATOM 3458 N N . SER A 1 443 ? 11.753 7.483 -37.013 1.00 94.94 443 SER A N 1
ATOM 3459 C CA . SER A 1 443 ? 10.826 7.980 -38.046 1.00 94.94 443 SER A CA 1
ATOM 3460 C C . SER A 1 443 ? 11.537 8.290 -39.367 1.00 94.94 443 SER A C 1
ATOM 3462 O O . SER A 1 443 ? 10.920 8.235 -40.418 1.00 94.94 443 SER A O 1
ATOM 3464 N N . ARG A 1 444 ? 12.846 8.571 -39.323 1.00 94.56 444 ARG A N 1
ATOM 3465 C CA . ARG A 1 444 ? 13.681 8.847 -40.501 1.00 94.56 444 ARG A CA 1
ATOM 3466 C C . ARG A 1 444 ? 13.882 7.648 -41.428 1.00 94.56 444 ARG A C 1
ATOM 3468 O O . ARG A 1 444 ? 14.238 7.864 -42.573 1.00 94.56 444 ARG A O 1
ATOM 3475 N N . ILE A 1 445 ? 13.676 6.424 -40.934 1.00 94.81 445 ILE A N 1
ATOM 3476 C CA . ILE A 1 445 ? 13.904 5.179 -41.687 1.00 94.81 445 ILE A CA 1
ATOM 3477 C C . ILE A 1 445 ? 12.612 4.415 -41.997 1.00 94.81 445 ILE A C 1
ATOM 3479 O O . ILE A 1 445 ? 12.655 3.218 -42.274 1.00 94.81 445 ILE A O 1
ATOM 3483 N N . THR A 1 446 ? 11.442 5.057 -41.905 1.00 95.75 446 THR A N 1
ATOM 3484 C CA . THR A 1 446 ? 10.161 4.370 -42.148 1.00 95.75 446 THR A CA 1
ATOM 3485 C C . THR A 1 446 ? 10.024 3.904 -43.588 1.00 95.75 446 THR A C 1
ATOM 3487 O O . THR A 1 446 ? 9.601 2.773 -43.808 1.00 95.75 446 THR A O 1
ATOM 3490 N N . GLU A 1 447 ? 10.420 4.733 -44.554 1.00 95.50 447 GLU A N 1
ATOM 3491 C CA . GLU A 1 447 ? 10.355 4.377 -45.974 1.00 95.50 447 GLU A CA 1
ATOM 3492 C C . GLU A 1 447 ? 11.432 3.345 -46.345 1.00 95.50 447 GLU A C 1
ATOM 3494 O O . GLU A 1 447 ? 11.135 2.394 -47.063 1.00 95.50 447 GLU A O 1
ATOM 3499 N N . ASP A 1 448 ? 12.633 3.435 -45.758 1.00 95.00 448 ASP A N 1
ATOM 3500 C CA . ASP A 1 448 ? 13.681 2.417 -45.925 1.00 95.00 448 ASP A CA 1
ATOM 3501 C C . ASP A 1 448 ? 13.234 1.044 -45.392 1.00 95.00 448 ASP A C 1
ATOM 3503 O O . ASP A 1 448 ? 13.493 0.017 -46.015 1.00 95.00 448 ASP A O 1
ATOM 3507 N N . VAL A 1 449 ? 12.525 1.009 -44.255 1.00 95.69 449 VAL A N 1
ATOM 3508 C CA . VAL A 1 449 ? 11.941 -0.223 -43.694 1.00 95.69 449 VAL A CA 1
ATOM 3509 C C . VAL A 1 449 ? 10.838 -0.777 -44.595 1.00 95.69 449 VAL A C 1
ATOM 3511 O O . VAL A 1 449 ? 10.816 -1.985 -44.828 1.00 95.69 449 VAL A O 1
ATOM 3514 N N . LYS A 1 450 ? 9.954 0.074 -45.133 1.00 96.19 450 LYS A N 1
ATOM 3515 C CA . LYS A 1 450 ? 8.929 -0.353 -46.101 1.00 96.19 450 LYS A CA 1
ATOM 3516 C C . LYS A 1 450 ? 9.555 -0.993 -47.337 1.00 96.19 450 LYS A C 1
ATOM 3518 O O . LYS A 1 450 ? 9.186 -2.110 -47.686 1.00 96.19 450 LYS A O 1
ATOM 3523 N N . ALA A 1 451 ? 10.535 -0.324 -47.946 1.00 95.00 451 ALA A N 1
ATOM 3524 C CA . ALA A 1 451 ? 11.225 -0.811 -49.136 1.00 95.00 451 ALA A CA 1
ATOM 3525 C C . ALA A 1 451 ? 12.016 -2.103 -48.867 1.00 95.00 451 ALA A C 1
ATOM 3527 O O . ALA A 1 451 ? 11.925 -3.052 -49.640 1.00 95.00 451 ALA A O 1
ATOM 3528 N N . HIS A 1 452 ? 12.758 -2.174 -47.757 1.00 95.12 452 HIS A N 1
ATOM 3529 C CA . HIS A 1 452 ? 13.612 -3.324 -47.440 1.00 95.12 452 HIS A CA 1
ATOM 3530 C C . HIS A 1 452 ? 12.830 -4.600 -47.096 1.00 95.12 452 HIS A C 1
ATOM 3532 O O . HIS A 1 452 ? 13.311 -5.699 -47.363 1.00 95.12 452 HIS A O 1
ATOM 3538 N N . PHE A 1 453 ? 11.645 -4.469 -46.492 1.00 95.31 453 PHE A N 1
ATOM 3539 C CA . PHE A 1 453 ? 10.816 -5.609 -46.086 1.00 95.31 453 PHE A CA 1
ATOM 3540 C C . PHE A 1 453 ? 9.574 -5.829 -46.962 1.00 95.31 453 PHE A C 1
ATOM 3542 O O . PHE A 1 453 ? 8.823 -6.765 -46.698 1.00 95.31 453 PHE A O 1
ATOM 3549 N N . GLY A 1 454 ? 9.356 -4.994 -47.983 1.00 94.81 454 GLY A N 1
ATOM 3550 C CA . GLY A 1 454 ? 8.206 -5.084 -48.884 1.00 94.81 454 GLY A CA 1
ATOM 3551 C C . GLY A 1 454 ? 6.867 -4.889 -48.170 1.00 94.81 454 GLY A C 1
ATOM 3552 O O . GLY A 1 454 ? 5.977 -5.717 -48.343 1.00 94.81 454 GLY A O 1
ATOM 3553 N N . VAL A 1 455 ? 6.741 -3.845 -47.336 1.00 95.81 455 VAL A N 1
ATOM 3554 C CA . VAL A 1 455 ? 5.508 -3.565 -46.573 1.00 95.81 455 VAL A CA 1
ATOM 3555 C C . VAL A 1 455 ? 4.882 -2.201 -46.872 1.00 95.81 455 VAL A C 1
ATOM 3557 O O . VAL A 1 455 ? 5.588 -1.198 -46.933 1.00 95.81 455 VAL A O 1
ATOM 3560 N N . ASP A 1 456 ? 3.549 -2.133 -46.958 1.00 94.94 456 ASP A N 1
ATOM 3561 C CA . ASP A 1 456 ? 2.808 -0.879 -47.217 1.00 94.94 456 ASP A CA 1
ATOM 3562 C C . ASP A 1 456 ? 2.966 0.152 -46.089 1.00 94.94 456 ASP A C 1
ATOM 3564 O O . ASP A 1 456 ? 3.020 1.365 -46.308 1.00 94.94 456 ASP A O 1
ATOM 3568 N N . SER A 1 457 ? 2.975 -0.324 -44.840 1.00 94.62 457 SER A N 1
ATOM 3569 C CA . SER A 1 457 ? 2.854 0.527 -43.657 1.00 94.62 457 SER A CA 1
ATOM 3570 C C . SER A 1 457 ? 3.975 0.283 -42.653 1.00 94.62 457 SER A C 1
ATOM 3572 O O . SER A 1 457 ? 4.344 -0.851 -42.358 1.00 94.62 457 SER A O 1
ATOM 3574 N N . CYS A 1 458 ? 4.512 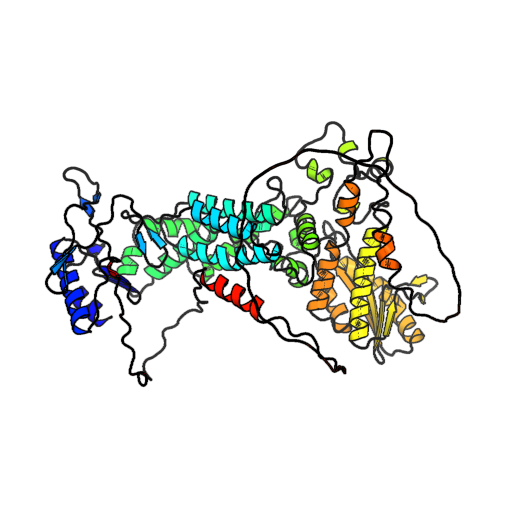1.368 -42.090 1.00 95.06 458 CYS A N 1
ATOM 3575 C CA . CYS A 1 458 ? 5.529 1.311 -41.048 1.00 95.06 458 CYS A CA 1
ATOM 3576 C C . CYS A 1 458 ? 5.214 2.328 -39.946 1.00 95.06 458 CYS A C 1
ATOM 3578 O O . CYS A 1 458 ? 5.044 3.514 -40.220 1.00 95.06 458 CYS A O 1
ATOM 3580 N N . THR A 1 459 ? 5.156 1.882 -38.689 1.00 94.75 459 THR A N 1
ATOM 3581 C CA . THR A 1 459 ? 4.963 2.765 -37.522 1.00 94.75 459 THR A CA 1
ATOM 3582 C C . THR A 1 459 ? 6.171 2.731 -36.599 1.00 94.75 459 THR A C 1
ATOM 3584 O O . THR A 1 459 ? 6.761 1.668 -36.409 1.00 94.75 459 THR A O 1
ATOM 3587 N N . VAL A 1 460 ? 6.464 3.834 -35.913 1.00 94.94 460 VAL A N 1
ATOM 3588 C CA . VAL A 1 460 ? 7.568 3.906 -34.943 1.00 94.94 460 VAL A CA 1
ATOM 3589 C C . VAL A 1 460 ? 7.040 4.067 -33.520 1.00 94.94 460 VAL A C 1
ATOM 3591 O O . VAL A 1 460 ? 6.123 4.848 -33.263 1.00 94.94 460 VAL A O 1
ATOM 3594 N N . GLY A 1 461 ? 7.631 3.340 -32.575 1.00 94.12 461 GLY A N 1
ATOM 3595 C CA . GLY A 1 461 ? 7.331 3.456 -31.152 1.00 94.12 461 GLY A CA 1
ATOM 3596 C C . GLY A 1 461 ? 8.556 3.211 -30.276 1.00 94.12 461 GLY A C 1
ATOM 3597 O O . GLY A 1 461 ? 9.568 2.678 -30.721 1.00 94.12 461 GLY A O 1
ATOM 3598 N N . ALA A 1 462 ? 8.447 3.572 -28.999 1.00 94.44 462 ALA A N 1
ATOM 3599 C CA . ALA A 1 462 ? 9.464 3.262 -28.001 1.00 94.44 462 ALA A CA 1
ATOM 3600 C C . ALA A 1 462 ? 8.860 2.612 -26.746 1.00 94.44 462 ALA A C 1
ATOM 3602 O O . ALA A 1 462 ? 7.684 2.796 -26.417 1.00 94.44 462 ALA A O 1
ATOM 3603 N N . ILE A 1 463 ? 9.671 1.848 -26.016 1.00 93.56 463 ILE A N 1
ATOM 3604 C CA . ILE A 1 463 ? 9.315 1.273 -24.715 1.00 93.56 463 ILE A CA 1
ATOM 3605 C C . ILE A 1 463 ? 10.261 1.857 -23.667 1.00 93.56 463 ILE A C 1
ATOM 3607 O O . ILE A 1 463 ? 11.387 1.395 -23.484 1.00 93.56 463 ILE A O 1
ATOM 3611 N N . VAL A 1 464 ? 9.784 2.883 -22.961 1.00 93.44 464 VAL A N 1
ATOM 3612 C CA . VAL A 1 464 ? 10.554 3.595 -21.935 1.00 93.44 464 VAL A CA 1
ATOM 3613 C C . VAL A 1 464 ? 10.103 3.153 -20.542 1.00 93.44 464 VAL A C 1
ATOM 3615 O O . VAL A 1 464 ? 8.955 3.377 -20.134 1.00 93.44 464 VAL A O 1
ATOM 3618 N N . VAL A 1 465 ? 11.000 2.513 -19.796 1.00 91.62 465 VAL A N 1
ATOM 3619 C CA . VAL A 1 465 ? 10.745 1.988 -18.442 1.00 91.62 465 VAL A CA 1
ATOM 3620 C C . VAL A 1 465 ? 11.840 2.496 -17.523 1.00 91.62 465 VAL A C 1
ATOM 3622 O O . VAL A 1 465 ? 13.015 2.327 -17.817 1.00 91.62 465 VAL A O 1
ATOM 3625 N N . GLY A 1 466 ? 11.488 3.147 -16.420 1.00 90.38 466 GLY A N 1
ATOM 3626 C CA . GLY A 1 466 ? 12.496 3.742 -15.549 1.00 90.38 466 GLY A CA 1
ATOM 3627 C C . GLY A 1 466 ? 13.321 2.689 -14.819 1.00 90.38 466 GLY A C 1
ATOM 3628 O O . GLY A 1 466 ? 12.851 1.583 -14.550 1.00 90.38 466 GLY A O 1
ATOM 3629 N N . ALA A 1 467 ? 14.548 3.050 -14.456 1.00 87.38 467 ALA A N 1
ATOM 3630 C CA . ALA A 1 467 ? 15.489 2.191 -13.747 1.00 87.38 467 ALA A CA 1
ATOM 3631 C C . ALA A 1 467 ? 14.914 1.518 -12.491 1.00 87.38 467 ALA A C 1
ATOM 3633 O O . ALA A 1 467 ? 15.305 0.397 -12.180 1.00 87.38 467 ALA A O 1
ATOM 3634 N N . ARG A 1 468 ? 13.987 2.195 -11.805 1.00 86.31 468 ARG A N 1
ATOM 3635 C CA . ARG A 1 468 ? 13.290 1.760 -10.588 1.00 86.31 468 ARG A CA 1
ATOM 3636 C C . ARG A 1 468 ? 11.831 1.407 -10.885 1.00 86.31 468 ARG A C 1
ATOM 3638 O O . ARG A 1 468 ? 10.942 1.620 -10.052 1.00 86.31 468 ARG A O 1
ATOM 3645 N N . SER A 1 469 ? 11.563 0.902 -12.087 1.00 86.69 469 SER A N 1
ATOM 3646 C CA . SER A 1 469 ? 10.266 0.353 -12.495 1.00 86.69 469 SER A CA 1
ATOM 3647 C C . SER A 1 469 ? 9.153 1.408 -12.596 1.00 86.69 469 SER A C 1
ATOM 3649 O O . SER A 1 469 ? 7.983 1.144 -12.295 1.00 86.69 469 SER A O 1
ATOM 3651 N N . SER A 1 470 ? 9.500 2.636 -13.006 1.00 88.06 470 SER A N 1
ATOM 3652 C CA . SER A 1 470 ? 8.514 3.610 -13.497 1.00 88.06 470 SER A CA 1
ATOM 3653 C C . SER A 1 470 ? 8.049 3.248 -14.913 1.00 88.06 470 SER A C 1
ATOM 3655 O O . SER A 1 470 ? 8.714 2.505 -15.633 1.00 88.06 470 SER A O 1
ATOM 3657 N N . TRP A 1 471 ? 6.893 3.765 -15.331 1.00 89.31 471 TRP A N 1
ATOM 3658 C CA . TRP A 1 471 ? 6.270 3.369 -16.595 1.00 89.31 471 TRP A CA 1
ATOM 3659 C C . TRP A 1 471 ? 5.796 4.580 -17.400 1.00 89.31 471 TRP A C 1
ATOM 3661 O O . TRP A 1 471 ? 4.855 5.271 -16.984 1.00 89.31 471 TRP A O 1
ATOM 3671 N N . CYS A 1 472 ? 6.407 4.819 -18.565 1.00 90.69 472 CYS A N 1
ATOM 3672 C CA . CYS A 1 472 ? 5.981 5.885 -19.470 1.00 90.69 472 CYS A CA 1
ATOM 3673 C C . CYS A 1 472 ? 4.555 5.635 -19.998 1.00 90.69 472 CYS A C 1
ATOM 3675 O O . CYS A 1 472 ? 4.140 4.496 -20.218 1.00 90.69 472 CYS A O 1
ATOM 3677 N N . ALA A 1 473 ? 3.768 6.703 -20.164 1.00 88.50 473 ALA A N 1
ATOM 3678 C CA . ALA A 1 473 ? 2.390 6.584 -20.653 1.00 88.50 473 ALA A CA 1
ATOM 3679 C C . ALA A 1 473 ? 2.373 6.243 -22.151 1.00 88.50 473 ALA A C 1
ATOM 3681 O O . ALA A 1 473 ? 1.612 5.370 -22.577 1.00 88.50 473 ALA A O 1
ATOM 3682 N N . SER A 1 474 ? 3.274 6.875 -22.906 1.00 91.06 474 SER A N 1
ATOM 3683 C CA . SER A 1 474 ? 3.432 6.776 -24.358 1.00 91.06 474 SER A CA 1
ATOM 3684 C C . SER A 1 474 ? 3.753 5.351 -24.830 1.00 91.06 474 SER A C 1
ATOM 3686 O O . SER A 1 474 ? 3.326 4.963 -25.914 1.00 91.06 474 SER A O 1
ATOM 3688 N N . ASN A 1 475 ? 4.315 4.496 -23.957 1.00 90.94 475 ASN A N 1
ATOM 3689 C CA . ASN A 1 475 ? 4.436 3.045 -24.178 1.00 90.94 475 ASN A CA 1
ATOM 3690 C C . ASN A 1 475 ? 3.112 2.390 -24.629 1.00 90.94 475 ASN A C 1
ATOM 3692 O O . ASN A 1 475 ? 3.135 1.354 -25.288 1.00 90.94 475 ASN A O 1
ATOM 3696 N N . ARG A 1 476 ? 1.940 2.953 -24.276 1.00 86.69 476 ARG A N 1
ATOM 3697 C CA . ARG A 1 476 ? 0.629 2.454 -24.735 1.00 86.69 476 ARG A CA 1
ATOM 3698 C C . ARG A 1 476 ? 0.530 2.384 -26.262 1.00 86.69 476 ARG A C 1
ATOM 3700 O O . ARG A 1 476 ? -0.139 1.473 -26.741 1.00 86.69 476 ARG A O 1
ATOM 3707 N N . LEU A 1 477 ? 1.154 3.312 -26.988 1.00 84.12 477 LEU A N 1
ATOM 3708 C CA . LEU A 1 477 ? 1.118 3.383 -28.451 1.00 84.12 477 LEU A CA 1
ATOM 3709 C C . LEU A 1 477 ? 1.895 2.200 -29.052 1.00 84.12 477 LEU A C 1
ATOM 3711 O O . LEU A 1 477 ? 1.291 1.320 -29.663 1.00 84.12 477 LEU A O 1
ATOM 3715 N N . ALA A 1 478 ? 3.188 2.100 -28.727 1.00 84.81 478 ALA A N 1
ATOM 3716 C CA . ALA A 1 478 ? 4.069 0.984 -29.089 1.00 84.81 478 ALA A CA 1
ATOM 3717 C C . ALA A 1 478 ? 3.472 -0.404 -28.764 1.00 84.81 478 ALA A C 1
ATOM 3719 O O . ALA A 1 478 ? 3.492 -1.329 -29.574 1.00 84.81 478 ALA A O 1
ATOM 3720 N N . LEU A 1 479 ? 2.882 -0.549 -27.574 1.00 83.12 479 LEU A N 1
ATOM 3721 C CA . LEU A 1 479 ? 2.341 -1.823 -27.085 1.00 83.12 479 LEU A CA 1
ATOM 3722 C C . LEU A 1 479 ? 0.929 -2.144 -27.599 1.00 83.12 479 LEU A C 1
ATOM 3724 O O . LEU A 1 479 ? 0.455 -3.261 -27.369 1.00 83.12 479 LEU A O 1
ATOM 3728 N N . LYS A 1 480 ? 0.240 -1.188 -28.244 1.00 83.25 480 LYS A N 1
ATOM 3729 C CA . LYS A 1 480 ? -1.006 -1.449 -28.984 1.00 83.25 480 LYS A CA 1
ATOM 3730 C C . LYS A 1 480 ? -0.686 -2.128 -30.315 1.00 83.25 480 LYS A C 1
ATOM 3732 O O . LYS A 1 480 ? -1.339 -3.115 -30.623 1.00 83.25 480 LYS A O 1
ATOM 3737 N N . ALA A 1 481 ? 0.329 -1.643 -31.035 1.00 74.75 481 ALA A N 1
ATOM 3738 C CA . ALA A 1 481 ? 0.787 -2.239 -32.292 1.00 74.75 481 ALA A CA 1
ATOM 3739 C C . ALA A 1 481 ? 1.197 -3.715 -32.114 1.00 74.75 481 ALA A C 1
ATOM 3741 O O . ALA A 1 481 ? 0.823 -4.574 -32.898 1.00 74.75 481 ALA A O 1
ATOM 3742 N N . CYS A 1 482 ? 1.870 -4.033 -31.005 1.00 73.75 482 CYS A N 1
ATOM 3743 C CA . CYS A 1 482 ? 2.457 -5.358 -30.765 1.00 73.75 482 CYS A CA 1
ATOM 3744 C C . CYS A 1 482 ? 1.585 -6.282 -29.890 1.00 73.75 482 CYS A C 1
ATOM 3746 O O . CYS A 1 482 ? 2.126 -7.089 -29.125 1.00 73.75 482 CYS A O 1
ATOM 3748 N N . SER A 1 483 ? 0.259 -6.081 -29.888 1.00 78.31 483 SER A N 1
ATOM 3749 C CA . SER A 1 483 ? -0.753 -6.860 -29.137 1.00 78.31 483 SER A CA 1
ATOM 3750 C C . SER A 1 483 ? -0.374 -7.215 -27.688 1.00 78.31 483 SER A C 1
ATOM 3752 O O . SER A 1 483 ? -0.716 -8.272 -27.157 1.00 78.31 483 SER A O 1
ATOM 3754 N N . THR A 1 484 ? 0.381 -6.355 -26.997 1.00 75.19 484 THR A N 1
ATOM 3755 C CA . THR A 1 484 ? 1.134 -6.828 -25.829 1.00 75.19 484 THR A CA 1
ATOM 3756 C C . THR A 1 484 ? 0.242 -6.980 -24.599 1.00 75.19 484 THR A C 1
ATOM 3758 O O . THR A 1 484 ? -0.281 -5.989 -24.078 1.00 75.19 484 THR A O 1
ATOM 3761 N N . SER A 1 485 ? 0.112 -8.207 -24.083 1.00 78.12 485 SER A N 1
ATOM 3762 C CA . SER A 1 485 ? -0.762 -8.528 -22.943 1.00 78.12 485 SER A CA 1
ATOM 3763 C C . SER A 1 485 ? -0.416 -7.752 -21.660 1.00 78.12 485 SER A C 1
ATOM 3765 O O . SER A 1 485 ? 0.746 -7.427 -21.397 1.00 78.12 485 SER A O 1
ATOM 3767 N N . ARG A 1 486 ? -1.402 -7.521 -20.775 1.00 78.19 486 ARG A N 1
ATOM 3768 C CA . ARG A 1 486 ? -1.161 -6.882 -19.461 1.00 78.19 486 ARG A CA 1
ATOM 3769 C C . ARG A 1 486 ? -0.127 -7.644 -18.621 1.00 78.19 486 ARG A C 1
ATOM 3771 O O . ARG A 1 486 ? 0.674 -7.000 -17.949 1.00 78.19 486 ARG A O 1
ATOM 3778 N N . ARG A 1 487 ? -0.102 -8.984 -18.683 1.00 77.75 487 ARG A N 1
ATOM 3779 C CA . ARG A 1 487 ? 0.896 -9.819 -17.984 1.00 77.75 487 ARG A CA 1
ATOM 3780 C C . ARG A 1 487 ? 2.314 -9.516 -18.482 1.00 77.75 487 ARG A C 1
ATOM 3782 O O . ARG A 1 487 ? 3.211 -9.315 -17.666 1.00 77.75 487 ARG A O 1
ATOM 3789 N N . THR A 1 488 ? 2.500 -9.399 -19.797 1.00 80.56 488 THR A N 1
ATOM 3790 C CA . THR A 1 488 ? 3.790 -9.046 -20.411 1.00 80.56 488 THR A CA 1
ATOM 3791 C C . THR A 1 488 ? 4.224 -7.635 -20.007 1.00 80.56 488 THR A C 1
ATOM 3793 O O . THR A 1 488 ? 5.358 -7.456 -19.574 1.00 80.56 488 THR A O 1
ATOM 3796 N N . ARG A 1 489 ? 3.315 -6.646 -20.026 1.00 83.44 489 ARG A N 1
ATOM 3797 C CA . ARG A 1 489 ? 3.612 -5.263 -19.588 1.00 83.44 489 ARG A CA 1
ATOM 3798 C C . ARG A 1 489 ? 4.090 -5.201 -18.136 1.00 83.44 489 ARG A C 1
ATOM 3800 O O . ARG A 1 489 ? 5.064 -4.517 -17.848 1.00 83.44 489 ARG A O 1
ATOM 3807 N N . VAL A 1 490 ? 3.443 -5.945 -17.236 1.00 80.69 490 VAL A N 1
ATOM 3808 C CA . VAL A 1 490 ? 3.865 -6.065 -15.829 1.00 80.69 490 VAL A CA 1
ATOM 3809 C C . VAL A 1 490 ? 5.254 -6.700 -15.718 1.00 80.69 490 VAL A C 1
ATOM 3811 O O . VAL A 1 490 ? 6.101 -6.171 -15.004 1.00 80.69 490 VAL A O 1
ATOM 3814 N N . ARG A 1 491 ? 5.512 -7.789 -16.455 1.00 82.00 491 ARG A N 1
ATOM 3815 C CA . ARG A 1 491 ? 6.816 -8.472 -16.471 1.00 82.00 491 ARG A CA 1
ATOM 3816 C C . ARG A 1 491 ? 7.939 -7.582 -17.008 1.00 82.00 491 ARG A C 1
ATOM 3818 O O . ARG A 1 491 ? 9.017 -7.573 -16.422 1.00 82.00 491 ARG A O 1
ATOM 3825 N N . ILE A 1 492 ? 7.690 -6.805 -18.062 1.00 83.31 492 ILE A N 1
ATOM 3826 C CA . ILE A 1 492 ? 8.621 -5.781 -18.561 1.00 83.31 492 ILE A CA 1
ATOM 3827 C C . ILE A 1 492 ? 8.883 -4.741 -17.466 1.00 83.31 492 ILE A C 1
ATOM 3829 O O . ILE A 1 492 ? 10.037 -4.490 -17.129 1.00 83.31 492 ILE A O 1
ATOM 3833 N N . ALA A 1 493 ? 7.820 -4.194 -16.868 1.00 81.50 493 ALA A N 1
ATOM 3834 C CA . ALA A 1 493 ? 7.915 -3.103 -15.905 1.00 81.50 493 ALA A CA 1
ATOM 3835 C C . ALA A 1 493 ? 8.744 -3.430 -14.660 1.00 81.50 493 ALA A C 1
ATOM 3837 O O . ALA A 1 493 ? 9.304 -2.506 -14.094 1.00 81.50 493 ALA A O 1
ATOM 3838 N N . TRP A 1 494 ? 8.821 -4.699 -14.239 1.00 78.31 494 TRP A N 1
ATOM 3839 C CA . TRP A 1 494 ? 9.664 -5.119 -13.114 1.00 78.31 494 TRP A CA 1
ATOM 3840 C C . TRP A 1 494 ? 10.997 -5.765 -13.518 1.00 78.31 494 TRP A C 1
ATOM 3842 O O . TRP A 1 494 ? 11.841 -6.043 -12.666 1.00 78.31 494 TRP A O 1
ATOM 3852 N N . THR A 1 495 ? 11.230 -6.024 -14.810 1.00 75.81 495 THR A N 1
ATOM 3853 C CA . THR A 1 495 ? 12.496 -6.618 -15.294 1.00 75.81 495 THR A CA 1
ATOM 3854 C C . THR A 1 495 ? 13.691 -5.691 -15.051 1.00 75.81 495 THR A C 1
ATOM 3856 O O . THR A 1 495 ? 14.813 -6.164 -14.872 1.00 75.81 495 THR A O 1
ATOM 3859 N N . THR A 1 496 ? 13.443 -4.388 -14.938 1.00 64.56 496 THR A N 1
ATOM 3860 C CA . THR A 1 496 ? 14.411 -3.368 -14.525 1.00 64.56 496 THR A CA 1
ATOM 3861 C C . THR A 1 496 ? 15.048 -3.638 -13.160 1.00 64.56 496 THR A C 1
ATOM 3863 O O . THR A 1 496 ? 16.263 -3.468 -13.027 1.00 64.56 496 THR A O 1
ATOM 3866 N N . ASP A 1 497 ? 14.282 -4.160 -12.195 1.00 57.00 497 ASP A N 1
ATOM 3867 C CA . ASP A 1 497 ? 14.752 -4.451 -10.831 1.00 57.00 497 ASP A CA 1
ATOM 3868 C C . ASP A 1 497 ? 15.667 -5.686 -10.749 1.00 57.00 497 ASP A C 1
ATOM 3870 O O . ASP A 1 497 ? 16.431 -5.837 -9.796 1.00 57.00 497 ASP A O 1
ATOM 3874 N N . LYS A 1 498 ? 15.624 -6.591 -11.741 1.00 55.75 498 LYS A N 1
ATOM 3875 C CA . LYS A 1 498 ? 16.344 -7.878 -11.678 1.00 55.75 498 LYS A CA 1
ATOM 3876 C C . LYS A 1 498 ? 17.859 -7.778 -11.818 1.00 55.75 498 LYS A C 1
ATOM 3878 O O . LYS A 1 498 ? 18.554 -8.711 -11.423 1.00 55.75 498 LYS A O 1
ATOM 3883 N N . VAL A 1 499 ? 18.363 -6.709 -12.429 1.00 50.97 499 VAL A N 1
ATOM 3884 C CA . VAL A 1 499 ? 19.731 -6.696 -12.978 1.00 50.97 499 VAL A CA 1
ATOM 3885 C C . VAL A 1 499 ? 20.654 -5.713 -12.259 1.00 50.97 499 VAL A C 1
ATOM 3887 O O . VAL A 1 499 ? 21.857 -5.939 -12.182 1.00 50.97 499 VAL A O 1
ATOM 3890 N N . GLN A 1 500 ? 20.105 -4.659 -11.655 1.00 53.38 500 GLN A N 1
ATOM 3891 C CA . GLN A 1 500 ? 20.898 -3.675 -10.912 1.00 53.38 500 GLN A CA 1
ATOM 3892 C C . GLN A 1 500 ? 21.451 -4.200 -9.563 1.00 53.38 500 GLN A C 1
ATOM 3894 O O . GLN A 1 500 ? 22.591 -3.869 -9.244 1.00 53.38 500 GLN A O 1
ATOM 3899 N N . PRO A 1 501 ? 20.741 -5.045 -8.778 1.00 51.41 501 PRO A N 1
ATOM 3900 C CA . PRO A 1 501 ? 21.234 -5.445 -7.455 1.00 51.41 501 PRO A CA 1
ATOM 3901 C C . PRO A 1 501 ? 22.109 -6.703 -7.398 1.00 51.41 501 PRO A C 1
ATOM 3903 O O . PRO A 1 501 ? 22.756 -6.939 -6.380 1.00 51.41 501 PRO A O 1
ATOM 3906 N N . ALA A 1 502 ? 22.164 -7.512 -8.462 1.00 42.97 502 ALA A N 1
ATOM 3907 C CA . ALA A 1 502 ? 23.091 -8.648 -8.525 1.00 42.97 502 ALA A CA 1
ATOM 3908 C C . ALA A 1 502 ? 24.559 -8.173 -8.474 1.00 42.97 502 ALA A C 1
ATOM 3910 O O . ALA A 1 502 ? 25.386 -8.792 -7.807 1.00 42.97 502 ALA A O 1
ATOM 3911 N N . ALA A 1 503 ? 24.838 -7.005 -9.068 1.00 41.81 503 ALA A N 1
ATOM 3912 C CA . ALA A 1 503 ? 26.109 -6.287 -8.947 1.00 41.81 503 ALA A CA 1
ATOM 3913 C C . ALA A 1 503 ? 26.508 -6.031 -7.487 1.00 41.81 503 ALA A C 1
ATOM 3915 O O . ALA A 1 503 ? 27.676 -6.090 -7.133 1.00 41.81 503 ALA A O 1
ATOM 3916 N N . GLN A 1 504 ? 25.527 -5.750 -6.630 1.00 45.72 504 GLN A N 1
ATOM 3917 C CA . GLN A 1 504 ? 25.748 -5.294 -5.260 1.00 45.72 504 GLN A CA 1
ATOM 3918 C C . GLN A 1 504 ? 26.005 -6.450 -4.284 1.00 45.72 504 GLN A C 1
ATOM 3920 O O . GLN A 1 504 ? 26.618 -6.250 -3.241 1.00 45.72 504 GLN A O 1
ATOM 3925 N N . LEU A 1 505 ? 25.591 -7.668 -4.652 1.00 45.03 505 LEU A N 1
ATOM 3926 C CA . LEU A 1 505 ? 26.023 -8.906 -3.999 1.00 45.03 505 LEU A CA 1
ATOM 3927 C C . LEU A 1 505 ? 27.437 -9.320 -4.435 1.00 45.03 505 LEU A C 1
ATOM 3929 O O . LEU A 1 505 ? 28.182 -9.834 -3.609 1.00 45.03 505 LEU A O 1
ATOM 3933 N N . ALA A 1 506 ? 27.836 -9.040 -5.682 1.00 39.25 506 ALA A N 1
ATOM 3934 C CA . ALA A 1 506 ? 29.224 -9.206 -6.127 1.00 39.25 506 ALA A CA 1
ATOM 3935 C C . ALA A 1 506 ? 30.169 -8.152 -5.505 1.00 39.25 506 ALA A C 1
ATOM 3937 O O . ALA A 1 506 ? 31.285 -8.473 -5.117 1.00 39.25 506 ALA A O 1
ATOM 3938 N N . ALA A 1 507 ? 29.702 -6.912 -5.322 1.00 40.31 507 ALA A N 1
ATOM 3939 C CA . ALA A 1 507 ? 30.462 -5.800 -4.734 1.00 40.31 507 ALA A CA 1
ATOM 3940 C C . ALA A 1 507 ? 30.644 -5.860 -3.199 1.00 40.31 507 ALA A C 1
ATOM 3942 O O . ALA A 1 507 ? 31.161 -4.910 -2.611 1.00 40.31 507 ALA A O 1
ATOM 3943 N N . ASN A 1 508 ? 30.187 -6.940 -2.556 1.00 42.88 508 ASN A N 1
ATOM 3944 C CA . ASN A 1 508 ? 30.297 -7.177 -1.114 1.00 42.88 508 ASN A CA 1
ATOM 3945 C C . ASN A 1 508 ? 31.239 -8.348 -0.762 1.00 42.88 508 ASN A C 1
ATOM 3947 O O . ASN A 1 508 ? 31.331 -8.696 0.413 1.00 42.88 508 ASN A O 1
ATOM 3951 N N . GLN A 1 509 ? 31.946 -8.950 -1.728 1.00 34.66 509 GLN A N 1
ATOM 3952 C CA . GLN A 1 509 ? 33.127 -9.746 -1.380 1.00 34.66 509 GLN A CA 1
ATOM 3953 C C . GLN A 1 509 ? 34.245 -8.785 -0.946 1.00 34.66 509 GLN A C 1
ATOM 3955 O O . GLN A 1 509 ? 34.554 -7.864 -1.708 1.00 34.66 509 GLN A O 1
ATOM 3960 N N . PRO A 1 510 ? 34.844 -8.951 0.249 1.00 33.22 510 PRO A N 1
ATOM 3961 C CA . PRO A 1 510 ? 36.083 -8.257 0.558 1.00 33.22 510 PRO A CA 1
ATOM 3962 C C . PRO A 1 510 ? 37.161 -8.733 -0.422 1.00 33.22 510 PRO A C 1
ATOM 3964 O O . PRO A 1 510 ? 37.270 -9.929 -0.698 1.00 33.22 510 PRO A O 1
ATOM 3967 N N . GLN A 1 511 ? 37.964 -7.803 -0.938 1.00 34.59 511 GLN A N 1
ATOM 3968 C CA . GLN A 1 511 ? 39.327 -8.165 -1.314 1.00 34.59 511 GLN A CA 1
ATOM 3969 C C . GLN A 1 511 ? 40.023 -8.494 0.005 1.00 34.59 511 GLN A C 1
ATOM 3971 O O . GLN A 1 511 ? 39.968 -7.681 0.927 1.00 34.59 511 GLN A O 1
ATOM 3976 N N . GLY A 1 512 ? 40.545 -9.713 0.128 1.00 29.39 512 GLY A N 1
ATOM 3977 C CA . GLY A 1 512 ? 41.224 -10.135 1.344 1.00 29.39 512 GLY A CA 1
ATOM 3978 C C . GLY A 1 512 ? 42.488 -9.311 1.540 1.00 29.39 512 GLY A C 1
ATOM 3979 O O . GLY A 1 512 ? 43.374 -9.342 0.690 1.00 29.39 512 GLY A O 1
ATOM 3980 N N . GLU A 1 513 ? 42.558 -8.598 2.657 1.00 34.06 513 GLU A N 1
ATOM 3981 C CA . GLU A 1 513 ? 43.827 -8.405 3.347 1.00 34.06 513 GLU A CA 1
ATOM 3982 C C . GLU A 1 513 ? 44.087 -9.726 4.073 1.00 34.06 513 GLU A C 1
ATOM 3984 O O . GLU A 1 513 ? 43.457 -9.998 5.089 1.00 34.06 513 GLU A O 1
ATOM 3989 N N . ASP A 1 514 ? 44.825 -10.606 3.393 1.00 28.66 514 ASP A N 1
ATOM 3990 C CA . ASP A 1 514 ? 45.739 -11.634 3.911 1.00 28.66 514 ASP A CA 1
ATOM 3991 C C . ASP A 1 514 ? 45.999 -12.689 2.824 1.00 28.66 514 ASP A C 1
ATOM 3993 O O . ASP A 1 514 ? 45.158 -12.958 1.958 1.00 28.66 514 ASP A O 1
ATOM 3997 N N . GLY A 1 515 ? 47.217 -13.230 2.828 1.00 36.44 515 GLY A N 1
ATOM 3998 C CA . GLY A 1 515 ? 47.678 -14.202 1.842 1.00 36.44 515 GLY A CA 1
ATOM 3999 C C . GLY A 1 515 ? 47.026 -15.582 1.977 1.00 36.44 515 GLY A C 1
ATOM 4000 O O . GLY A 1 515 ? 46.566 -15.980 3.041 1.00 36.44 515 GLY A O 1
ATOM 4001 N N . ASP A 1 516 ? 47.088 -16.318 0.868 1.00 31.81 516 ASP A N 1
ATOM 4002 C CA . ASP A 1 516 ? 46.787 -17.744 0.708 1.00 31.81 516 ASP A CA 1
ATOM 4003 C C . ASP A 1 516 ? 45.321 -18.246 0.741 1.00 31.81 516 ASP A C 1
ATOM 4005 O O . ASP A 1 516 ? 44.429 -17.777 1.437 1.00 31.81 516 ASP A O 1
ATOM 4009 N N . ALA A 1 517 ? 45.100 -19.277 -0.090 1.00 28.62 517 ALA A N 1
ATOM 4010 C CA . ALA A 1 517 ? 43.882 -20.085 -0.262 1.00 28.62 517 ALA A CA 1
ATOM 4011 C C . ALA A 1 517 ? 42.609 -19.423 -0.865 1.00 28.62 517 ALA A C 1
ATOM 4013 O O . ALA A 1 517 ? 41.591 -19.214 -0.205 1.00 28.62 517 ALA A O 1
ATOM 4014 N N . LEU A 1 518 ? 42.571 -19.293 -2.202 1.00 28.36 518 LEU A N 1
ATOM 4015 C CA . LEU A 1 518 ? 41.325 -19.107 -2.977 1.00 28.36 518 LEU A CA 1
ATOM 4016 C C . LEU A 1 518 ? 40.357 -20.316 -2.873 1.00 28.36 518 LEU A C 1
ATOM 4018 O O . LEU A 1 518 ? 40.696 -21.413 -3.335 1.00 28.36 518 LEU A O 1
ATOM 4022 N N . PRO A 1 519 ? 39.079 -20.135 -2.474 1.00 32.62 519 PRO A N 1
ATOM 4023 C CA . PRO A 1 519 ? 38.065 -21.182 -2.607 1.00 32.62 519 PRO A CA 1
ATOM 4024 C C . PRO A 1 519 ? 37.575 -21.318 -4.064 1.00 32.62 519 PRO A C 1
ATOM 4026 O O . PRO A 1 519 ? 36.742 -20.544 -4.540 1.00 32.62 519 PRO A O 1
ATOM 4029 N N . ARG A 1 520 ? 38.015 -22.368 -4.775 1.00 29.19 520 ARG A N 1
ATOM 4030 C CA . ARG A 1 520 ? 37.684 -22.670 -6.196 1.00 29.19 520 ARG A CA 1
ATOM 4031 C C . ARG A 1 520 ? 36.177 -22.826 -6.547 1.00 29.19 520 ARG A C 1
ATOM 4033 O O . ARG A 1 520 ? 35.851 -23.122 -7.694 1.00 29.19 520 ARG A O 1
ATOM 4040 N N . LYS A 1 521 ? 35.229 -22.648 -5.616 1.00 35.56 521 LYS A N 1
ATOM 4041 C CA . LYS A 1 521 ? 33.821 -23.103 -5.741 1.00 35.56 521 LYS A CA 1
ATOM 4042 C C . LYS A 1 521 ? 32.818 -22.168 -6.444 1.00 35.56 521 LYS A C 1
ATOM 4044 O O . LYS A 1 521 ? 31.694 -22.603 -6.679 1.00 35.56 521 LYS A O 1
ATOM 4049 N N . ILE A 1 522 ? 33.170 -20.928 -6.807 1.00 34.34 522 ILE A N 1
ATOM 4050 C CA . ILE A 1 522 ? 32.218 -19.987 -7.455 1.00 34.34 522 ILE A CA 1
ATOM 4051 C C . ILE A 1 522 ? 32.412 -19.884 -8.982 1.00 34.34 522 ILE A C 1
ATOM 4053 O O . ILE A 1 522 ? 31.439 -19.642 -9.694 1.00 34.34 522 ILE A O 1
ATOM 4057 N N . ARG A 1 523 ? 33.612 -20.172 -9.516 1.00 28.06 523 ARG A N 1
ATOM 4058 C CA . ARG A 1 523 ? 33.888 -20.128 -10.971 1.00 28.06 523 ARG A CA 1
ATOM 4059 C C . ARG A 1 523 ? 33.062 -21.150 -11.772 1.00 28.06 523 ARG A C 1
ATOM 4061 O O . ARG A 1 523 ? 32.675 -20.869 -12.898 1.00 28.06 523 ARG A O 1
ATOM 4068 N N . TRP A 1 524 ? 32.734 -22.291 -11.163 1.00 26.50 524 TRP A N 1
ATOM 4069 C CA . TRP A 1 524 ? 32.055 -23.413 -11.822 1.00 26.50 524 TRP A CA 1
ATOM 4070 C C . TRP A 1 524 ? 30.525 -23.301 -11.906 1.00 26.50 524 TRP A C 1
ATOM 4072 O O . TRP A 1 524 ? 29.932 -23.859 -12.819 1.00 26.50 524 TRP A O 1
ATOM 4082 N N . ARG A 1 525 ? 29.863 -22.549 -11.011 1.00 29.41 525 ARG A N 1
ATOM 4083 C CA . ARG A 1 525 ? 28.383 -22.507 -10.949 1.00 29.41 525 ARG A CA 1
ATOM 4084 C C . ARG A 1 525 ? 27.735 -21.524 -11.942 1.00 29.41 525 ARG A C 1
ATOM 4086 O O . ARG A 1 525 ? 26.518 -21.514 -12.073 1.00 29.41 525 ARG A O 1
ATOM 4093 N N . VAL A 1 526 ? 28.525 -20.692 -12.624 1.00 30.97 526 VAL A N 1
ATOM 4094 C CA . VAL A 1 526 ? 28.038 -19.798 -13.698 1.00 30.97 526 VAL A CA 1
ATOM 4095 C C . VAL A 1 526 ? 28.247 -20.416 -15.087 1.00 30.97 526 VAL A C 1
ATOM 4097 O O . VAL A 1 526 ? 27.492 -20.104 -16.000 1.00 30.97 526 VAL A O 1
ATOM 4100 N N . LEU A 1 527 ? 29.219 -21.323 -15.236 1.00 30.36 527 LEU A N 1
ATOM 4101 C CA . LEU A 1 527 ? 29.489 -22.035 -16.492 1.00 30.36 527 LEU A CA 1
ATOM 4102 C C . LEU A 1 527 ? 2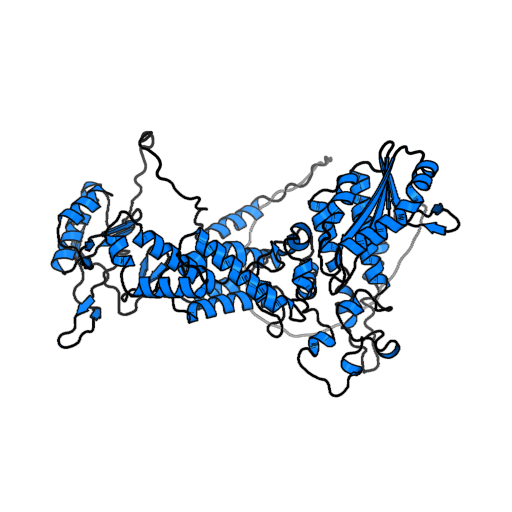8.572 -23.257 -16.675 1.00 30.36 527 LEU A C 1
ATOM 4104 O O . LEU A 1 527 ? 28.103 -23.507 -17.781 1.00 30.36 527 LEU A O 1
ATOM 4108 N N . SER A 1 528 ? 28.204 -23.944 -15.588 1.00 29.95 528 SER A N 1
ATOM 4109 C CA . SER A 1 528 ? 27.330 -25.126 -15.644 1.00 29.95 528 SER A CA 1
ATOM 4110 C C . SER A 1 528 ? 25.876 -24.849 -16.071 1.00 29.95 528 SER A C 1
ATOM 4112 O O . SER A 1 528 ? 25.158 -25.787 -16.377 1.00 29.95 528 SER A O 1
ATOM 4114 N N . GLU A 1 529 ? 25.409 -23.590 -16.111 1.00 34.66 529 GLU A N 1
ATOM 4115 C CA . GLU A 1 529 ? 24.102 -23.242 -16.719 1.00 34.66 529 GLU A CA 1
ATOM 4116 C C . GLU A 1 529 ? 24.196 -23.004 -18.250 1.00 34.66 529 GLU A C 1
ATOM 4118 O O . GLU A 1 529 ? 23.183 -22.677 -18.873 1.00 34.66 529 GLU A O 1
ATOM 4123 N N . GLN A 1 530 ? 25.379 -23.158 -18.871 1.00 36.81 530 GLN A N 1
ATOM 4124 C CA . GLN A 1 530 ? 25.571 -23.062 -20.329 1.00 36.81 530 GLN A CA 1
ATOM 4125 C C . GLN A 1 530 ? 25.779 -24.423 -21.022 1.00 36.81 530 GLN A C 1
ATOM 4127 O O . GLN A 1 530 ? 25.255 -24.603 -22.118 1.00 36.81 530 GLN A O 1
ATOM 4132 N N . GLU A 1 531 ? 26.467 -25.388 -20.401 1.00 32.03 531 GLU A N 1
ATOM 4133 C CA . GLU A 1 531 ? 26.802 -26.675 -21.053 1.00 32.03 531 GLU A CA 1
ATOM 4134 C C . GLU A 1 531 ? 25.590 -27.613 -21.262 1.00 32.03 531 GLU A C 1
ATOM 4136 O O . GLU A 1 531 ? 25.568 -28.384 -22.220 1.00 32.03 531 GLU A O 1
ATOM 4141 N N . ASP A 1 532 ? 24.521 -27.479 -20.466 1.00 32.62 532 ASP A N 1
ATOM 4142 C CA . ASP A 1 532 ? 23.269 -28.257 -20.601 1.00 32.62 532 ASP A CA 1
ATOM 4143 C C . ASP A 1 532 ? 22.387 -27.844 -21.810 1.00 32.62 532 ASP A C 1
ATOM 4145 O O . ASP A 1 532 ? 21.211 -28.209 -21.895 1.00 32.62 532 ASP A O 1
ATOM 4149 N N . ARG A 1 533 ? 22.915 -27.052 -22.756 1.00 34.69 533 ARG A N 1
ATOM 4150 C CA . ARG A 1 533 ? 22.195 -26.616 -23.972 1.00 34.69 533 ARG A CA 1
ATOM 4151 C C . ARG A 1 533 ? 22.884 -26.909 -25.305 1.00 34.69 533 ARG A C 1
ATOM 4153 O O . ARG A 1 533 ? 22.262 -26.662 -26.333 1.00 34.69 533 ARG A O 1
ATOM 4160 N N . GLU A 1 534 ? 24.092 -27.470 -25.310 1.00 32.62 534 GLU A N 1
ATOM 4161 C CA . GLU A 1 534 ? 24.848 -27.753 -26.548 1.00 32.62 534 GLU A CA 1
ATOM 4162 C C . GLU A 1 534 ? 24.987 -29.253 -26.876 1.00 32.62 534 GLU A C 1
ATOM 4164 O O . GLU A 1 534 ? 25.728 -29.630 -27.778 1.00 32.62 534 GLU A O 1
ATOM 4169 N N . LYS A 1 535 ? 24.221 -30.136 -26.214 1.00 31.55 535 LYS A N 1
ATOM 4170 C CA . LYS A 1 535 ? 24.177 -31.579 -26.530 1.00 31.55 535 LYS A CA 1
ATOM 4171 C C . LYS A 1 535 ? 22.867 -32.039 -27.175 1.00 31.55 535 LYS A C 1
ATOM 4173 O O . LYS A 1 535 ? 22.195 -32.930 -26.663 1.00 31.55 535 LYS A O 1
ATOM 4178 N N . THR A 1 536 ? 22.555 -31.488 -28.349 1.00 31.53 536 THR A N 1
ATOM 4179 C CA . THR A 1 536 ? 21.605 -32.092 -29.308 1.00 31.53 536 THR A CA 1
ATOM 4180 C C . THR A 1 536 ? 22.047 -31.880 -30.764 1.00 31.53 536 THR A C 1
ATOM 4182 O O . THR A 1 536 ? 21.381 -31.160 -31.504 1.00 31.53 536 THR A O 1
ATOM 4185 N N . SER A 1 537 ? 23.151 -32.518 -31.185 1.00 27.27 537 SER A N 1
ATOM 4186 C CA . SER A 1 537 ? 23.507 -32.680 -32.612 1.00 27.27 537 SER A CA 1
ATOM 4187 C C . SER A 1 537 ? 24.632 -33.714 -32.866 1.00 27.27 537 SER A C 1
ATOM 4189 O O . SER A 1 537 ? 25.770 -33.307 -33.049 1.00 27.27 537 SER A O 1
ATOM 4191 N N . ALA A 1 538 ? 24.267 -35.012 -32.925 1.00 27.12 538 ALA A N 1
ATOM 4192 C CA . ALA A 1 538 ? 24.892 -36.133 -33.685 1.00 27.12 538 ALA A CA 1
ATOM 4193 C C . ALA A 1 538 ? 26.424 -36.434 -33.577 1.00 27.12 538 ALA A C 1
ATOM 4195 O O . ALA A 1 538 ? 27.177 -35.659 -33.000 1.00 27.12 538 ALA A O 1
ATOM 4196 N N . PRO A 1 539 ? 26.935 -37.518 -34.210 1.00 33.38 539 PRO A N 1
ATOM 4197 C CA . PRO A 1 539 ? 26.514 -38.930 -34.197 1.00 33.38 539 PRO A CA 1
ATOM 4198 C C . PRO A 1 539 ? 27.562 -39.837 -33.480 1.00 33.38 539 PRO A C 1
ATOM 4200 O O . PRO A 1 539 ? 28.472 -39.334 -32.829 1.00 33.38 539 PRO A O 1
ATOM 4203 N N . GLY A 1 540 ? 27.413 -41.173 -33.523 1.00 26.06 540 GLY A N 1
ATOM 4204 C CA . GLY A 1 540 ? 28.154 -42.121 -32.660 1.00 26.06 540 GLY A CA 1
ATOM 4205 C C . GLY A 1 540 ? 29.335 -42.908 -33.271 1.00 26.06 540 GLY A C 1
ATOM 4206 O O . GLY A 1 540 ? 29.573 -42.844 -34.472 1.00 26.06 540 GLY A O 1
ATOM 4207 N N . ASN A 1 541 ? 30.030 -43.638 -32.374 1.00 27.86 541 ASN A N 1
ATOM 4208 C CA . ASN A 1 541 ? 31.104 -44.667 -32.482 1.00 27.86 541 ASN A CA 1
ATOM 4209 C C . ASN A 1 541 ? 32.117 -44.415 -31.327 1.00 27.86 541 ASN A C 1
ATOM 4211 O O . ASN A 1 541 ? 32.360 -43.260 -31.004 1.00 27.86 541 ASN A O 1
ATOM 4215 N N . GLY A 1 542 ? 32.758 -45.372 -30.641 1.00 25.20 542 GLY A N 1
ATOM 4216 C CA . GLY A 1 542 ? 32.611 -46.832 -30.572 1.00 25.20 542 GLY A CA 1
ATOM 4217 C C . GLY A 1 542 ? 33.750 -47.474 -29.736 1.00 25.20 542 GLY A C 1
ATOM 4218 O O . GLY A 1 542 ? 34.908 -47.140 -29.945 1.00 25.20 542 GLY A O 1
ATOM 4219 N N . SER A 1 543 ? 33.421 -48.432 -28.853 1.00 26.81 543 SER A N 1
ATOM 4220 C CA . SER A 1 543 ? 34.295 -49.474 -28.236 1.00 26.81 543 SER A CA 1
ATOM 4221 C C . SER A 1 543 ? 35.436 -49.146 -27.223 1.00 26.81 543 SER A C 1
ATOM 4223 O O . SER A 1 543 ? 36.271 -48.288 -27.464 1.00 26.81 543 SER A O 1
ATOM 4225 N N . ASN A 1 544 ? 35.503 -49.993 -26.170 1.00 28.20 544 ASN A N 1
ATOM 4226 C CA . ASN A 1 544 ? 36.657 -50.438 -25.336 1.00 28.20 544 ASN A CA 1
ATOM 4227 C C . ASN A 1 544 ? 37.413 -49.405 -24.445 1.00 28.20 544 ASN A C 1
ATOM 4229 O O . ASN A 1 544 ? 37.595 -48.263 -24.833 1.00 28.20 544 ASN A O 1
ATOM 4233 N N . GLY A 1 545 ? 37.934 -49.717 -23.243 1.00 24.72 545 GLY A N 1
ATOM 4234 C CA . GLY A 1 545 ? 37.892 -50.926 -22.393 1.00 24.72 545 GLY A CA 1
ATOM 4235 C C . GLY A 1 545 ? 38.895 -50.844 -21.203 1.00 24.72 545 GLY A C 1
ATOM 4236 O O . GLY A 1 545 ? 39.823 -50.049 -21.258 1.00 24.72 545 GLY A O 1
ATOM 4237 N N . ALA A 1 546 ? 38.727 -51.702 -20.180 1.00 26.00 546 ALA A N 1
ATOM 4238 C CA . ALA A 1 546 ? 39.646 -52.015 -19.051 1.00 26.00 546 ALA A CA 1
ATOM 4239 C C . ALA A 1 546 ? 39.777 -51.092 -17.792 1.00 26.00 546 ALA A C 1
ATOM 4241 O O . ALA A 1 546 ? 40.039 -49.894 -17.846 1.00 26.00 546 ALA A O 1
ATOM 4242 N N . THR A 1 547 ? 39.669 -51.752 -16.626 1.00 25.19 547 THR A N 1
ATOM 4243 C CA . THR A 1 547 ? 40.167 -51.444 -15.249 1.00 25.19 547 THR A CA 1
ATOM 4244 C C . THR A 1 547 ? 41.330 -52.436 -14.930 1.00 25.19 547 THR A C 1
ATOM 4246 O O . THR A 1 547 ? 41.655 -53.173 -15.864 1.00 25.19 547 THR A O 1
ATOM 4249 N N . PRO A 1 548 ? 41.967 -52.587 -13.724 1.00 39.16 548 PRO A N 1
ATOM 4250 C CA . PRO A 1 548 ? 41.727 -52.100 -12.334 1.00 39.16 548 PRO A CA 1
ATOM 4251 C C . PRO A 1 548 ? 43.060 -51.558 -11.681 1.00 39.16 548 PRO A C 1
ATOM 4253 O O . PRO A 1 548 ? 43.846 -51.013 -12.452 1.00 39.16 548 PRO A O 1
ATOM 4256 N N . PRO A 1 549 ? 43.426 -51.685 -10.364 1.00 40.00 549 PRO A N 1
ATOM 4257 C CA . PRO A 1 549 ? 42.716 -52.028 -9.110 1.00 40.00 549 PRO A CA 1
ATOM 4258 C C . PRO A 1 549 ? 42.943 -51.058 -7.903 1.00 40.00 549 PRO A C 1
ATOM 4260 O O . PRO A 1 549 ? 43.549 -49.999 -8.016 1.00 40.00 549 PRO A O 1
ATOM 4263 N N . LYS A 1 550 ? 42.404 -51.435 -6.726 1.00 29.98 550 LYS A N 1
ATOM 4264 C CA . LYS A 1 550 ? 42.422 -50.715 -5.426 1.00 29.98 550 LYS A CA 1
ATOM 4265 C C . LYS A 1 550 ? 43.531 -51.210 -4.477 1.00 29.98 550 LYS A C 1
ATOM 4267 O O . LYS A 1 550 ? 43.815 -52.403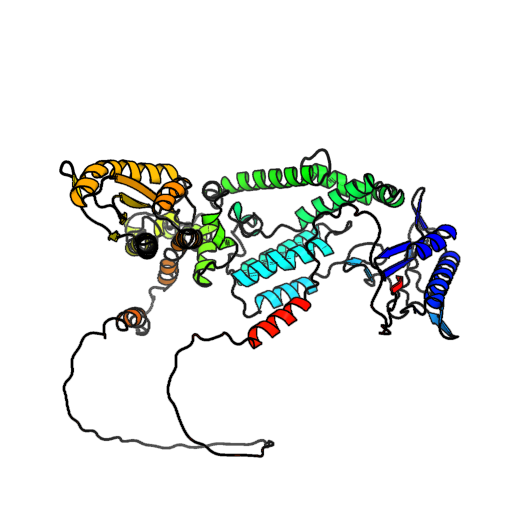 -4.506 1.00 29.98 550 LYS A O 1
ATOM 4272 N N . GLN A 1 551 ? 43.948 -50.385 -3.503 1.00 26.75 551 GLN A N 1
ATOM 4273 C CA . GLN A 1 551 ? 44.449 -50.837 -2.184 1.00 26.75 551 GLN A CA 1
ATOM 4274 C C . GLN A 1 551 ? 44.047 -49.887 -1.025 1.00 26.75 551 GLN A C 1
ATOM 4276 O O . GLN A 1 551 ? 43.957 -48.675 -1.199 1.00 26.75 551 GLN A O 1
ATOM 4281 N N . GLY A 1 552 ? 43.811 -50.480 0.151 1.00 23.50 552 GLY A N 1
ATOM 4282 C CA . GLY A 1 552 ? 43.923 -49.930 1.522 1.00 23.50 552 GLY A CA 1
ATOM 4283 C C . GLY A 1 552 ? 44.659 -50.999 2.370 1.00 23.50 552 GLY A C 1
ATOM 4284 O O . GLY A 1 552 ? 45.235 -51.880 1.725 1.00 23.50 552 GLY A O 1
ATOM 4285 N N . PRO A 1 553 ? 44.615 -51.061 3.728 1.00 45.09 553 PRO A N 1
ATOM 4286 C CA . PRO A 1 553 ? 43.814 -50.314 4.725 1.00 45.09 553 PRO A CA 1
ATOM 4287 C C . PRO A 1 553 ? 44.657 -49.817 5.949 1.00 45.09 553 PRO A C 1
ATOM 4289 O O . PRO A 1 553 ? 45.873 -49.791 5.847 1.00 45.09 553 PRO A O 1
ATOM 4292 N N . HIS A 1 554 ? 44.041 -49.454 7.100 1.00 26.17 554 HIS A N 1
ATOM 4293 C CA . HIS A 1 554 ? 44.456 -49.850 8.483 1.00 26.17 554 HIS A CA 1
ATOM 4294 C C . HIS A 1 554 ? 43.447 -49.395 9.593 1.00 26.17 554 HIS A C 1
ATOM 4296 O O . HIS A 1 554 ? 42.613 -48.526 9.353 1.00 26.17 554 HIS A O 1
ATOM 4302 N N . TYR A 1 555 ? 43.490 -50.051 10.771 1.00 23.31 555 TYR A N 1
ATOM 4303 C CA . TYR A 1 555 ? 42.555 -50.037 11.942 1.00 23.31 555 TYR A CA 1
ATOM 4304 C C . TYR A 1 555 ? 42.843 -48.899 12.979 1.00 23.31 555 TYR A C 1
ATOM 4306 O O . TYR A 1 555 ? 43.976 -48.436 13.011 1.00 23.31 555 TYR A O 1
ATOM 4314 N N . CYS A 1 556 ? 41.883 -48.282 13.716 1.00 22.94 556 CYS A N 1
ATOM 4315 C CA . CYS A 1 556 ? 41.156 -48.667 14.980 1.00 22.94 556 CYS A CA 1
ATOM 4316 C C . CYS A 1 556 ? 42.041 -48.747 16.269 1.00 22.94 556 CYS A C 1
ATOM 4318 O O . CYS A 1 556 ? 43.234 -48.966 16.079 1.00 22.94 556 CYS A O 1
ATOM 4320 N N . PRO A 1 557 ? 41.541 -48.612 17.547 1.00 42.94 557 PRO A N 1
ATOM 4321 C CA . PRO A 1 557 ? 40.160 -48.876 18.048 1.00 42.94 557 PRO A CA 1
ATOM 4322 C C . PRO A 1 557 ? 39.594 -48.067 19.289 1.00 42.94 557 PRO A C 1
ATOM 4324 O O . PRO A 1 557 ? 40.276 -47.225 19.857 1.00 42.94 557 PRO A O 1
ATOM 4327 N N . HIS A 1 558 ? 38.370 -48.445 19.741 1.00 26.38 558 HIS A N 1
ATOM 4328 C CA . HIS A 1 558 ? 37.705 -48.286 21.081 1.00 26.38 558 HIS A CA 1
ATOM 4329 C C . HIS A 1 558 ? 37.362 -46.862 21.630 1.00 26.38 558 HIS A C 1
ATOM 4331 O O . HIS A 1 558 ? 38.059 -45.903 21.344 1.00 26.38 558 HIS A O 1
ATOM 4337 N N . ASN A 1 559 ? 36.271 -46.597 22.389 1.00 24.36 559 ASN A N 1
ATOM 4338 C CA . ASN A 1 559 ? 35.451 -47.418 23.318 1.00 24.36 559 ASN A CA 1
ATOM 4339 C C . ASN A 1 559 ? 33.924 -47.056 23.352 1.00 24.36 559 ASN A C 1
ATOM 4341 O O . ASN A 1 559 ? 33.497 -46.063 22.766 1.00 24.36 559 ASN A O 1
ATOM 4345 N N . THR A 1 560 ? 33.114 -47.849 24.074 1.00 23.64 560 THR A N 1
ATOM 4346 C CA . THR A 1 560 ? 31.620 -47.849 24.201 1.00 23.64 560 THR A CA 1
ATOM 4347 C C . THR A 1 560 ? 31.207 -48.369 25.608 1.00 23.64 560 THR A C 1
ATOM 4349 O O . THR A 1 560 ? 32.123 -48.776 26.325 1.00 23.64 560 THR A O 1
ATOM 4352 N N . PRO A 1 561 ? 29.917 -48.544 26.031 1.00 39.41 561 PRO A N 1
ATOM 4353 C CA . PRO A 1 561 ? 28.582 -47.946 25.734 1.00 39.41 561 PRO A CA 1
ATOM 4354 C C . PRO A 1 561 ? 27.841 -47.611 27.093 1.00 39.41 561 PRO A C 1
ATOM 4356 O O . PRO A 1 561 ? 28.523 -47.049 27.946 1.00 39.41 561 PRO A O 1
ATOM 4359 N N . PRO A 1 562 ? 26.569 -47.988 27.442 1.00 43.88 562 PRO A N 1
ATOM 4360 C CA . PRO A 1 562 ? 25.292 -48.185 26.707 1.00 43.88 562 PRO A CA 1
ATOM 4361 C C . PRO A 1 562 ? 24.018 -47.527 27.318 1.00 43.88 562 PRO A C 1
ATOM 4363 O O . PRO A 1 562 ? 23.964 -47.195 28.500 1.00 43.88 562 PRO A O 1
ATOM 4366 N N . SER A 1 563 ? 22.946 -47.454 26.504 1.00 24.06 563 SER A N 1
ATOM 4367 C CA . SER A 1 563 ? 21.496 -47.618 26.838 1.00 24.06 563 SER A CA 1
ATOM 4368 C C . SER A 1 563 ? 20.606 -47.156 25.655 1.00 24.06 563 SER A C 1
ATOM 4370 O O . SER A 1 563 ? 21.098 -46.415 24.808 1.00 24.06 563 SER A O 1
ATOM 4372 N N . THR A 1 564 ? 19.305 -47.461 25.482 1.00 24.06 564 THR A N 1
ATOM 4373 C CA . THR A 1 564 ? 18.431 -48.648 25.727 1.00 24.06 564 THR A CA 1
ATOM 4374 C C . THR A 1 564 ? 17.202 -48.429 24.793 1.00 24.06 564 THR A C 1
ATOM 4376 O O . THR A 1 564 ? 16.630 -47.346 24.826 1.00 24.06 564 THR A O 1
ATOM 4379 N N . ILE A 1 565 ? 16.934 -49.229 23.740 1.00 23.77 565 ILE A N 1
ATOM 4380 C CA . ILE A 1 565 ? 16.112 -50.474 23.695 1.00 23.77 565 ILE A CA 1
ATOM 4381 C C . ILE A 1 565 ? 14.629 -50.252 24.123 1.00 23.77 565 ILE A C 1
ATOM 4383 O O . ILE A 1 565 ? 14.408 -49.690 25.184 1.00 23.77 565 ILE A O 1
ATOM 4387 N N . TYR A 1 566 ? 13.549 -50.641 23.412 1.00 23.67 566 TYR A N 1
ATOM 4388 C CA . TYR A 1 566 ? 13.307 -51.321 22.110 1.00 23.67 566 TYR A CA 1
ATOM 4389 C C . TYR A 1 566 ? 11.927 -50.877 21.494 1.00 23.67 566 TYR A C 1
ATOM 4391 O O . TYR A 1 566 ? 11.188 -50.149 22.157 1.00 23.67 566 TYR A O 1
ATOM 4399 N N . PRO A 1 567 ? 11.572 -51.267 20.240 1.00 30.95 567 PRO A N 1
ATOM 4400 C CA . PRO A 1 567 ? 10.392 -50.799 19.485 1.00 30.95 567 PRO A CA 1
ATOM 4401 C C . PRO A 1 567 ? 9.230 -51.822 19.403 1.00 30.95 567 PRO A C 1
ATOM 4403 O O . PRO A 1 567 ? 9.263 -52.875 20.031 1.00 30.95 567 PRO A O 1
ATOM 4406 N N . LEU A 1 568 ? 8.248 -51.546 18.531 1.00 21.64 568 LEU A N 1
ATOM 4407 C CA . LEU A 1 568 ? 7.258 -52.508 18.028 1.00 21.64 568 LEU A CA 1
ATOM 4408 C C . LEU A 1 568 ? 7.209 -52.495 16.487 1.00 21.64 568 LEU A C 1
ATOM 4410 O O . LEU A 1 568 ? 7.050 -51.443 15.869 1.00 21.64 568 LEU A O 1
ATOM 4414 N N . CYS A 1 569 ? 7.315 -53.682 15.892 1.00 20.84 569 CYS A N 1
ATOM 4415 C CA . CYS A 1 569 ? 7.054 -54.005 14.484 1.00 20.84 569 CYS A CA 1
ATOM 4416 C C . CYS A 1 569 ? 6.059 -55.176 14.439 1.00 20.84 569 CYS A C 1
ATOM 4418 O O . CYS A 1 569 ? 6.022 -55.926 15.411 1.00 20.84 569 CYS A O 1
ATOM 4420 N N . ILE A 1 570 ? 5.357 -55.376 13.309 1.00 23.97 570 ILE A N 1
ATOM 4421 C CA . ILE A 1 570 ? 5.255 -56.652 12.547 1.00 23.97 570 ILE A CA 1
ATOM 4422 C C . ILE A 1 570 ? 4.139 -56.582 11.474 1.00 23.97 570 ILE A C 1
ATOM 4424 O O . ILE A 1 570 ? 3.002 -56.280 11.809 1.00 23.97 570 ILE A O 1
ATOM 4428 N N . ASN A 1 571 ? 4.540 -56.874 10.221 1.00 23.72 571 ASN A N 1
ATOM 4429 C CA . ASN A 1 571 ? 3.884 -57.592 9.097 1.00 23.72 571 ASN A CA 1
ATOM 4430 C C . ASN A 1 571 ? 2.423 -57.277 8.664 1.00 23.72 571 ASN A C 1
ATOM 4432 O O . ASN A 1 571 ? 1.654 -56.686 9.404 1.00 23.72 571 ASN A O 1
ATOM 4436 N N . ASP A 1 572 ? 1.931 -57.617 7.461 1.00 23.84 572 ASP A N 1
ATOM 4437 C CA . ASP A 1 572 ? 2.426 -58.303 6.233 1.00 23.84 572 ASP A CA 1
ATOM 4438 C C . ASP A 1 572 ? 1.776 -57.584 5.003 1.00 23.84 572 ASP A C 1
ATOM 4440 O O . ASP A 1 572 ? 0.915 -56.728 5.192 1.00 23.84 572 ASP A O 1
ATOM 4444 N N . GLY A 1 573 ? 2.056 -57.803 3.709 1.00 21.72 573 GLY A N 1
ATOM 4445 C CA . GLY A 1 573 ? 2.928 -58.755 3.012 1.00 21.72 573 GLY A CA 1
ATOM 4446 C C . GLY A 1 573 ? 2.268 -59.298 1.722 1.00 21.72 573 GLY A C 1
ATOM 4447 O O . GLY A 1 573 ? 1.371 -60.124 1.814 1.00 21.72 573 GLY A O 1
ATOM 4448 N N . SER A 1 574 ? 2.708 -58.887 0.515 1.00 22.08 574 SER A N 1
ATOM 4449 C CA . SER A 1 574 ? 2.446 -59.596 -0.772 1.00 22.08 574 SER A CA 1
ATOM 4450 C C . SER A 1 574 ? 3.247 -59.011 -1.963 1.00 22.08 574 SER A C 1
ATOM 4452 O O . SER A 1 574 ? 3.728 -57.880 -1.900 1.00 22.08 574 SER A O 1
ATOM 4454 N N . ARG A 1 575 ? 3.449 -59.795 -3.041 1.00 23.98 575 ARG A N 1
ATOM 4455 C CA . ARG A 1 575 ? 4.473 -59.575 -4.100 1.00 23.98 575 ARG A CA 1
ATOM 4456 C C . ARG A 1 575 ? 3.922 -59.112 -5.477 1.00 23.98 575 ARG A C 1
ATOM 4458 O O . ARG A 1 575 ? 2.732 -59.183 -5.742 1.00 23.98 575 ARG A O 1
ATOM 4465 N N . ARG A 1 576 ? 4.858 -58.640 -6.327 1.00 23.20 576 ARG A N 1
ATOM 4466 C CA . ARG A 1 576 ? 4.781 -58.193 -7.755 1.00 23.20 576 ARG A CA 1
ATOM 4467 C C . ARG A 1 576 ? 4.379 -59.334 -8.746 1.00 23.20 576 ARG A C 1
ATOM 4469 O O . ARG A 1 576 ? 4.229 -60.443 -8.239 1.00 23.20 576 ARG A O 1
ATOM 4476 N N . PRO A 1 577 ? 4.394 -59.188 -10.111 1.00 36.59 577 PRO A N 1
ATOM 4477 C CA . PRO A 1 577 ? 4.606 -58.013 -11.007 1.00 36.59 577 PRO A CA 1
ATOM 4478 C C . PRO A 1 577 ? 3.662 -57.898 -12.249 1.00 36.59 577 PRO A C 1
ATOM 4480 O O . PRO A 1 577 ? 2.939 -58.835 -12.562 1.00 36.59 577 PRO A O 1
ATOM 4483 N N . SER A 1 578 ? 3.765 -56.798 -13.029 1.00 23.48 578 SER A N 1
ATOM 4484 C CA . SER A 1 578 ? 3.917 -56.749 -14.521 1.00 23.48 578 SER A CA 1
ATOM 4485 C C . SER A 1 578 ? 3.285 -55.508 -15.201 1.00 23.48 578 SER A C 1
ATOM 4487 O O . SER A 1 578 ? 2.359 -54.911 -14.668 1.00 23.48 578 SER A O 1
ATOM 4489 N N . GLY A 1 579 ? 3.793 -55.141 -16.392 1.00 23.33 579 GLY A N 1
ATOM 4490 C CA . GLY A 1 579 ? 3.074 -54.339 -17.402 1.00 23.33 579 GLY A CA 1
ATOM 4491 C C . GLY A 1 579 ? 3.193 -52.803 -17.358 1.00 23.33 579 GLY A C 1
ATOM 4492 O O . GLY A 1 579 ? 2.409 -52.131 -16.700 1.00 23.33 579 GLY A O 1
ATOM 4493 N N . CYS A 1 580 ? 4.079 -52.232 -18.185 1.00 20.89 580 CYS A N 1
ATOM 4494 C CA . CYS A 1 580 ? 3.864 -50.900 -18.783 1.00 20.89 580 CYS A CA 1
ATOM 4495 C C . CYS A 1 580 ? 3.245 -51.094 -20.182 1.00 20.89 580 CYS A C 1
ATOM 4497 O O . CYS A 1 580 ? 3.553 -52.093 -20.833 1.00 20.89 580 CYS A O 1
ATOM 4499 N N . PRO A 1 581 ? 2.414 -50.155 -20.669 1.00 26.48 581 PRO A N 1
ATOM 4500 C CA . PRO A 1 581 ? 2.977 -49.124 -21.546 1.00 26.48 581 PRO A CA 1
ATOM 4501 C C . PRO A 1 581 ? 2.443 -47.703 -21.274 1.00 26.48 581 PRO A C 1
ATOM 4503 O O . PRO A 1 581 ? 1.661 -47.461 -20.360 1.00 26.48 581 PRO A O 1
ATOM 4506 N N . ALA A 1 582 ? 2.958 -46.739 -22.039 1.00 24.27 582 ALA A N 1
ATOM 4507 C CA . ALA A 1 582 ? 2.800 -45.306 -21.809 1.00 24.27 582 ALA A CA 1
ATOM 4508 C C . ALA A 1 582 ? 1.423 -44.736 -22.195 1.00 24.27 582 ALA A C 1
ATOM 4510 O O . ALA A 1 582 ? 0.813 -45.175 -23.164 1.00 24.27 582 ALA A O 1
ATOM 4511 N N . ASN A 1 583 ? 1.032 -43.643 -21.528 1.00 24.42 583 ASN A N 1
ATOM 4512 C CA . ASN A 1 583 ? 0.436 -42.486 -22.200 1.00 24.42 583 ASN A CA 1
ATOM 4513 C C . ASN A 1 583 ? 0.635 -41.198 -21.382 1.00 24.42 583 ASN A C 1
ATOM 4515 O O . ASN A 1 583 ? 0.677 -41.217 -20.152 1.00 24.42 583 ASN A O 1
ATOM 4519 N N . THR A 1 584 ? 0.813 -40.078 -22.080 1.00 25.89 584 THR A N 1
ATOM 4520 C CA . THR A 1 584 ? 1.137 -38.765 -21.503 1.00 25.89 584 THR A CA 1
ATOM 4521 C C . THR A 1 584 ? -0.108 -37.931 -21.205 1.00 25.89 584 THR A C 1
ATOM 4523 O O . THR A 1 584 ? -0.768 -37.478 -22.136 1.00 25.89 584 THR A O 1
ATOM 4526 N N . GLU A 1 585 ? -0.341 -37.603 -19.932 1.00 24.70 585 GLU A N 1
ATOM 4527 C CA . GLU A 1 585 ? -1.238 -36.515 -19.513 1.00 24.70 585 GLU A CA 1
ATOM 4528 C C . GLU A 1 585 ? -0.551 -35.568 -18.504 1.00 24.70 585 GLU A C 1
ATOM 4530 O O . GLU A 1 585 ? 0.354 -35.982 -17.772 1.00 24.70 585 GLU A O 1
ATOM 4535 N N . PRO A 1 586 ? -0.929 -34.274 -18.468 1.00 23.56 586 PRO A N 1
ATOM 4536 C CA . PRO A 1 586 ? -0.255 -33.268 -17.650 1.00 23.56 586 PRO A CA 1
ATOM 4537 C C . PRO A 1 586 ? -0.579 -33.412 -16.157 1.00 23.56 586 PRO A C 1
ATOM 4539 O O . PRO A 1 586 ? -1.732 -33.558 -15.755 1.00 23.56 586 PRO A O 1
ATOM 4542 N N . SER A 1 587 ? 0.449 -33.292 -15.314 1.00 23.67 587 SER A N 1
ATOM 4543 C CA . SER A 1 587 ? 0.350 -33.517 -13.870 1.00 23.67 587 SER A CA 1
ATOM 4544 C C . SER A 1 587 ? -0.673 -32.609 -13.171 1.00 23.67 587 SER A C 1
ATOM 4546 O O . SER A 1 587 ? -0.479 -31.401 -13.004 1.00 23.67 587 SER A O 1
ATOM 4548 N N . GLN A 1 588 ? -1.752 -33.218 -12.674 1.00 25.42 588 GLN A N 1
ATOM 4549 C CA . GLN A 1 588 ? -2.635 -32.572 -11.707 1.00 25.42 588 GLN A CA 1
ATOM 4550 C C . GLN A 1 588 ? -1.875 -32.316 -10.396 1.00 25.42 588 GLN A C 1
ATOM 4552 O O . GLN A 1 588 ? -1.152 -33.177 -9.894 1.00 25.42 588 GLN A O 1
ATOM 4557 N N . MET A 1 589 ? -2.051 -31.128 -9.809 1.00 25.88 589 MET A N 1
ATOM 4558 C CA . MET A 1 589 ? -1.495 -30.828 -8.486 1.00 25.88 589 MET A CA 1
ATOM 4559 C C . MET A 1 589 ? -2.196 -31.655 -7.390 1.00 25.88 589 MET A C 1
ATOM 4561 O O . MET A 1 589 ? -3.420 -31.803 -7.449 1.00 25.88 589 MET A O 1
ATOM 4565 N N . PRO A 1 590 ? -1.483 -32.117 -6.341 1.00 23.30 590 PRO A N 1
ATOM 4566 C CA . PRO A 1 590 ? -2.102 -32.846 -5.236 1.00 23.30 590 PRO A CA 1
ATOM 4567 C C . PRO A 1 590 ? -3.138 -31.981 -4.506 1.00 23.30 590 PRO A C 1
ATOM 4569 O O . PRO A 1 590 ? -2.791 -30.974 -3.883 1.00 23.30 590 PRO A O 1
ATOM 4572 N N . ARG A 1 591 ? -4.414 -32.390 -4.540 1.00 28.48 591 ARG A N 1
ATOM 4573 C CA . ARG A 1 591 ? -5.524 -31.656 -3.896 1.00 28.48 591 ARG A CA 1
ATOM 4574 C C . ARG A 1 591 ? -5.374 -31.539 -2.369 1.00 28.48 591 ARG A C 1
ATOM 4576 O O . ARG A 1 591 ? -5.916 -30.607 -1.782 1.00 28.48 591 ARG A O 1
ATOM 4583 N N . HIS A 1 592 ? -4.586 -32.412 -1.739 1.00 25.39 592 HIS A N 1
ATOM 4584 C CA . HIS A 1 592 ? -4.369 -32.416 -0.288 1.00 25.39 592 HIS A CA 1
ATOM 4585 C C . HIS A 1 592 ? -3.655 -31.159 0.245 1.00 25.39 592 HIS A C 1
ATOM 4587 O O . HIS A 1 592 ? -4.028 -30.667 1.302 1.00 25.39 592 HIS A O 1
ATOM 4593 N N . LEU A 1 593 ? -2.737 -30.541 -0.511 1.00 27.98 593 LEU A N 1
ATOM 4594 C CA . LEU A 1 593 ? -2.032 -29.319 -0.068 1.00 27.98 593 LEU A CA 1
ATOM 4595 C C . LEU A 1 593 ? -2.890 -28.036 -0.107 1.00 27.98 593 LEU A C 1
ATOM 4597 O O . LEU A 1 593 ? -2.430 -26.971 0.306 1.00 27.98 593 LEU A O 1
ATOM 4601 N N . ILE A 1 594 ? -4.121 -28.113 -0.623 1.00 27.48 594 ILE A N 1
ATOM 4602 C CA . ILE A 1 594 ? -5.078 -26.995 -0.653 1.00 27.48 594 ILE A CA 1
ATOM 4603 C C . ILE A 1 594 ? -6.068 -27.085 0.524 1.00 27.48 594 ILE A C 1
ATOM 4605 O O . ILE A 1 594 ? -6.555 -26.049 0.975 1.00 27.48 594 ILE A O 1
ATOM 4609 N N . SER A 1 595 ? -6.297 -28.287 1.070 1.00 27.83 595 SER A N 1
ATOM 4610 C CA . SER A 1 595 ? -7.143 -28.521 2.251 1.00 27.83 595 SER A CA 1
ATOM 4611 C C . SER A 1 595 ? -6.602 -27.787 3.481 1.00 27.83 595 SER A C 1
ATOM 4613 O O . SER A 1 595 ? -7.282 -26.937 4.055 1.00 27.83 595 SER A O 1
ATOM 4615 N N . ASP A 1 596 ? -5.329 -28.011 3.810 1.00 27.67 596 ASP A N 1
ATOM 4616 C CA . ASP A 1 596 ? -4.679 -27.452 5.004 1.00 27.67 596 ASP A CA 1
ATOM 4617 C C . ASP A 1 596 ? -4.602 -25.915 4.965 1.00 27.67 596 ASP A C 1
ATOM 4619 O O . ASP A 1 596 ? -4.647 -25.239 5.995 1.00 27.67 596 ASP A O 1
ATOM 4623 N N . ALA A 1 597 ? -4.528 -25.336 3.761 1.00 29.06 597 ALA A N 1
ATOM 4624 C CA . ALA A 1 597 ? -4.590 -23.892 3.557 1.00 29.06 597 ALA A CA 1
ATOM 4625 C C . ALA A 1 597 ? -6.007 -23.328 3.777 1.00 29.06 597 ALA A C 1
ATOM 4627 O O . ALA A 1 597 ? -6.142 -22.197 4.249 1.00 29.06 597 ALA A O 1
ATOM 4628 N N . TYR A 1 598 ? -7.052 -24.102 3.466 1.00 26.59 598 TYR A N 1
ATOM 4629 C CA . TYR A 1 598 ? -8.448 -23.737 3.716 1.00 26.59 598 TYR A CA 1
ATOM 4630 C C . TYR A 1 598 ? -8.808 -23.831 5.205 1.00 26.59 598 TYR A C 1
ATOM 4632 O O . TYR A 1 598 ? -9.431 -22.910 5.735 1.00 26.59 598 TYR A O 1
ATOM 4640 N N . GLU A 1 599 ? -8.344 -24.862 5.919 1.00 28.38 599 GLU A N 1
ATOM 4641 C CA . GLU A 1 599 ? -8.514 -24.942 7.379 1.00 28.38 599 GLU A CA 1
ATOM 4642 C C . GLU A 1 599 ? -7.795 -23.801 8.118 1.00 28.38 599 GLU A C 1
ATOM 4644 O O . GLU A 1 599 ? -8.317 -23.257 9.096 1.00 28.38 599 GLU A O 1
ATOM 4649 N N . TRP A 1 600 ? -6.629 -23.367 7.626 1.00 30.69 600 TRP A N 1
ATOM 4650 C CA . TRP A 1 600 ? -5.895 -22.229 8.194 1.00 30.69 600 TRP A CA 1
ATOM 4651 C C . TRP A 1 600 ? -6.626 -20.885 8.072 1.00 30.69 600 TRP A C 1
ATOM 4653 O O . TRP A 1 600 ? -6.449 -20.018 8.933 1.00 30.69 600 TRP A O 1
ATOM 4663 N N . ILE A 1 601 ? -7.455 -20.697 7.041 1.00 29.00 601 ILE A N 1
ATOM 4664 C CA . ILE A 1 601 ? -8.226 -19.458 6.843 1.00 29.00 601 ILE A CA 1
ATOM 4665 C C . ILE A 1 601 ? -9.313 -19.306 7.922 1.00 29.00 601 ILE A C 1
ATOM 4667 O O . ILE A 1 601 ? -9.575 -18.187 8.361 1.00 29.00 601 ILE A O 1
ATOM 4671 N N . ASN A 1 602 ? -9.850 -20.412 8.446 1.00 27.58 602 ASN A N 1
ATOM 4672 C CA . ASN A 1 602 ? -10.919 -20.413 9.455 1.00 27.58 602 ASN A CA 1
ATOM 4673 C C . ASN A 1 602 ? -10.464 -20.016 10.878 1.00 27.58 602 ASN A C 1
ATOM 4675 O O . ASN A 1 602 ? -11.300 -19.842 11.763 1.00 27.58 602 ASN A O 1
ATOM 4679 N N . LYS A 1 603 ? -9.154 -19.837 11.123 1.00 28.78 603 LYS A N 1
ATOM 4680 C CA . LYS A 1 603 ? -8.615 -19.286 12.390 1.00 28.78 603 LYS A CA 1
ATOM 4681 C C . LYS A 1 603 ? -8.418 -17.764 12.370 1.00 28.78 603 LYS A C 1
ATOM 4683 O O . LYS A 1 603 ? -8.009 -17.183 13.376 1.00 28.78 603 LYS A O 1
ATOM 4688 N N . ILE A 1 604 ? -8.727 -17.111 11.253 1.00 27.03 604 ILE A N 1
ATOM 4689 C CA . ILE A 1 604 ? -8.942 -15.663 11.176 1.00 27.03 604 ILE A CA 1
ATOM 4690 C C . ILE A 1 604 ? -10.463 -15.458 11.225 1.00 27.03 604 ILE A C 1
ATOM 4692 O O . ILE A 1 604 ? -11.158 -16.146 10.482 1.00 27.03 604 ILE A O 1
ATOM 4696 N N . PRO A 1 605 ? -11.014 -14.539 12.045 1.00 27.12 605 PRO A N 1
ATOM 4697 C CA . PRO A 1 605 ? -12.433 -14.210 11.967 1.00 27.12 605 PRO A CA 1
ATOM 4698 C C . PRO A 1 605 ? -12.727 -13.560 10.609 1.00 27.12 605 PRO A C 1
ATOM 4700 O O . PRO A 1 605 ? -12.483 -12.370 10.395 1.00 27.12 605 PRO A O 1
ATOM 4703 N N . SER A 1 606 ? -13.211 -14.371 9.673 1.00 24.19 606 SER A N 1
ATOM 4704 C CA . SER A 1 606 ? -13.664 -13.958 8.354 1.00 24.19 606 SER A CA 1
ATOM 4705 C C . SER A 1 606 ? -14.980 -13.195 8.495 1.00 24.19 606 SER A C 1
ATOM 4707 O O . SER A 1 606 ? -16.024 -13.763 8.801 1.00 24.19 606 SER A O 1
ATOM 4709 N N . VAL A 1 607 ? -14.936 -11.882 8.268 1.00 27.75 607 VAL A N 1
ATOM 4710 C CA . VAL A 1 607 ? -16.138 -11.041 8.189 1.00 27.75 607 VAL A CA 1
ATOM 4711 C C . VAL A 1 607 ? -16.375 -10.654 6.723 1.00 27.75 607 VAL A C 1
ATOM 4713 O O . VAL A 1 607 ? -15.409 -10.288 6.044 1.00 27.75 607 VAL A O 1
ATOM 4716 N N . PRO A 1 608 ? -17.618 -10.730 6.205 1.00 29.11 608 PRO A N 1
ATOM 4717 C CA . PRO A 1 608 ? -17.899 -10.457 4.800 1.00 29.11 608 PRO A CA 1
ATOM 4718 C C . PRO A 1 608 ? -17.621 -9.021 4.347 1.00 29.11 608 PRO A C 1
ATOM 4720 O O . PRO A 1 608 ? -17.635 -8.056 5.115 1.00 29.11 608 PRO A O 1
ATOM 4723 N N . ILE A 1 609 ? -17.464 -8.891 3.031 1.00 26.30 609 ILE A N 1
ATOM 4724 C CA . ILE A 1 609 ? -17.475 -7.625 2.299 1.00 26.30 609 ILE A CA 1
ATOM 4725 C C . ILE A 1 609 ? -18.853 -6.971 2.466 1.00 26.30 609 ILE A C 1
ATOM 4727 O O . ILE A 1 609 ? -19.829 -7.452 1.896 1.00 26.30 609 ILE A O 1
ATOM 4731 N N . TYR A 1 610 ? -18.932 -5.835 3.162 1.00 27.69 610 TYR A N 1
ATOM 4732 C CA . TYR A 1 610 ? -20.145 -5.016 3.152 1.00 27.69 610 TYR A CA 1
ATOM 4733 C C . TYR A 1 610 ? -20.112 -3.970 2.035 1.00 27.69 610 TYR A C 1
ATOM 4735 O O . TYR A 1 610 ? -19.492 -2.908 2.144 1.00 27.69 610 TYR A O 1
ATOM 4743 N N . TYR A 1 611 ? -20.875 -4.260 0.980 1.00 23.86 611 TYR A N 1
ATOM 4744 C CA . TYR A 1 611 ? -21.630 -3.215 0.294 1.00 23.86 611 TYR A CA 1
ATOM 4745 C C . TYR A 1 611 ? -22.633 -2.576 1.270 1.00 23.86 611 TYR A C 1
ATOM 4747 O O . TYR A 1 611 ? -23.023 -3.168 2.274 1.00 23.86 611 TYR A O 1
ATOM 4755 N N . LEU A 1 612 ? -23.050 -1.347 0.971 1.00 25.55 612 LEU A N 1
ATOM 4756 C CA . LEU A 1 612 ? -24.081 -0.647 1.735 1.00 25.55 612 LEU A CA 1
ATOM 4757 C C . LEU A 1 612 ? -25.409 -1.411 1.645 1.00 25.55 612 LEU A C 1
ATOM 4759 O O . LEU A 1 612 ? -26.009 -1.457 0.571 1.00 25.55 612 LEU A O 1
ATOM 4763 N N . ALA A 1 613 ? -25.898 -1.931 2.770 1.00 22.77 613 ALA A N 1
ATOM 4764 C CA . ALA A 1 613 ? -27.298 -2.309 2.887 1.00 22.77 613 ALA A CA 1
ATOM 4765 C C . ALA A 1 613 ? -28.155 -1.032 2.816 1.00 22.77 613 ALA A C 1
ATOM 4767 O O . ALA A 1 613 ? -28.168 -0.223 3.743 1.00 22.77 613 ALA A O 1
ATOM 4768 N N . LYS A 1 614 ? -28.844 -0.837 1.688 1.00 22.61 614 LYS A N 1
ATOM 4769 C CA . LYS A 1 614 ? -30.133 -0.135 1.685 1.00 22.61 614 LYS A CA 1
ATOM 4770 C C . LYS A 1 614 ? -31.188 -1.101 2.253 1.00 22.61 614 LYS A C 1
ATOM 4772 O O . LYS A 1 614 ? -31.007 -2.309 2.087 1.00 22.61 614 LYS A O 1
ATOM 4777 N N . PRO A 1 615 ? -32.265 -0.613 2.891 1.00 25.55 615 PRO A N 1
ATOM 4778 C CA . PRO A 1 615 ? -33.347 -1.486 3.339 1.00 25.55 615 PRO A CA 1
ATOM 4779 C C . PRO A 1 615 ? -33.957 -2.217 2.134 1.00 25.55 615 PRO A C 1
ATOM 4781 O O . PRO A 1 615 ? -34.237 -1.588 1.112 1.00 25.55 615 PRO A O 1
ATOM 4784 N N . GLN A 1 616 ? -34.138 -3.536 2.242 1.00 24.69 616 GLN A N 1
ATOM 4785 C CA . GLN A 1 616 ? -34.932 -4.303 1.280 1.00 24.69 616 GLN A CA 1
ATOM 4786 C C . GLN A 1 616 ? -36.396 -4.395 1.743 1.00 24.69 616 GLN A C 1
ATOM 4788 O O . GLN A 1 616 ? -36.650 -4.391 2.949 1.00 24.69 616 GLN A O 1
ATOM 4793 N N . PRO A 1 617 ? -37.357 -4.448 0.802 1.00 25.23 617 PRO A N 1
ATOM 4794 C CA . PRO A 1 617 ? -38.774 -4.596 1.113 1.00 25.23 617 PRO A CA 1
ATOM 4795 C C . PRO A 1 617 ? -39.141 -6.027 1.553 1.00 25.23 617 PRO A C 1
ATOM 4797 O O . PRO A 1 617 ? -38.340 -6.955 1.469 1.00 25.23 617 PRO A O 1
ATOM 4800 N N . ARG A 1 618 ? -40.374 -6.154 2.056 1.00 28.56 618 ARG A N 1
ATOM 4801 C CA . ARG A 1 618 ? -40.943 -7.309 2.769 1.00 28.56 618 ARG A CA 1
ATOM 4802 C C . ARG A 1 618 ? -40.995 -8.631 1.981 1.00 28.56 618 ARG A C 1
ATOM 4804 O O . ARG A 1 618 ? -41.119 -8.638 0.764 1.00 28.56 618 ARG A O 1
ATOM 4811 N N . GLU A 1 619 ? -41.056 -9.711 2.769 1.00 28.77 619 GLU A N 1
ATOM 4812 C CA . GLU A 1 619 ? -41.776 -10.978 2.524 1.00 28.77 619 GLU A CA 1
ATOM 4813 C C . GLU A 1 619 ? -41.488 -11.791 1.247 1.00 28.77 619 GLU A C 1
ATOM 4815 O O . GLU A 1 619 ? -41.988 -11.488 0.165 1.00 28.77 619 GLU A O 1
ATOM 4820 N N . ARG A 1 620 ? -40.857 -12.965 1.433 1.00 24.22 620 ARG A N 1
ATOM 4821 C CA . ARG A 1 620 ? -41.414 -14.302 1.096 1.00 24.22 620 ARG A CA 1
ATOM 4822 C C . ARG A 1 620 ? -40.452 -15.432 1.508 1.00 24.22 620 ARG A C 1
ATOM 4824 O O . ARG A 1 620 ? -39.280 -15.189 1.763 1.00 24.22 620 ARG A O 1
ATOM 4831 N N . ALA A 1 621 ? -40.976 -16.663 1.520 1.00 24.80 621 ALA A N 1
ATOM 4832 C CA . ALA A 1 621 ? -40.261 -17.935 1.708 1.00 24.80 621 ALA A CA 1
ATOM 4833 C C . ALA A 1 621 ? -39.709 -18.239 3.121 1.00 24.80 621 ALA A C 1
ATOM 4835 O O . ALA A 1 621 ? -38.509 -18.415 3.321 1.00 24.80 621 ALA A O 1
ATOM 4836 N N . TRP A 1 622 ? -40.619 -18.446 4.081 1.00 25.95 622 TRP A N 1
ATOM 4837 C CA . TRP A 1 622 ? -40.356 -19.292 5.255 1.00 25.95 622 TRP A CA 1
ATOM 4838 C C . TRP A 1 622 ? -41.127 -20.612 5.113 1.00 25.95 622 TRP A C 1
ATOM 4840 O O . TRP A 1 622 ? -42.240 -20.752 5.608 1.00 25.95 622 TRP A O 1
ATOM 4850 N N . GLN A 1 623 ? -40.556 -21.573 4.382 1.00 26.64 623 GLN A N 1
ATOM 4851 C CA . GLN A 1 623 ? -41.028 -22.961 4.326 1.00 26.64 623 GLN A CA 1
ATOM 4852 C C . GLN A 1 623 ? -39.866 -23.889 3.944 1.00 26.64 623 GLN A C 1
ATOM 4854 O O . GLN A 1 623 ? -38.970 -23.498 3.201 1.00 26.64 623 GLN A O 1
ATOM 4859 N N . ASN A 1 624 ? -39.910 -25.124 4.453 1.00 27.08 624 ASN A N 1
ATOM 4860 C CA . ASN A 1 624 ? -38.955 -26.219 4.222 1.00 27.08 624 ASN A CA 1
ATOM 4861 C C . ASN A 1 624 ? -37.574 -26.115 4.899 1.00 27.08 624 ASN A C 1
ATOM 4863 O O . ASN A 1 624 ? -36.543 -26.077 4.236 1.00 27.08 624 ASN A O 1
ATOM 4867 N N . GLN A 1 625 ? -37.559 -26.268 6.230 1.00 26.86 625 GLN A N 1
ATOM 4868 C CA . GLN A 1 625 ? -36.678 -27.254 6.885 1.00 26.86 625 GLN A CA 1
ATOM 4869 C C . GLN A 1 625 ? -37.218 -27.640 8.277 1.00 26.86 625 GLN A C 1
ATOM 4871 O O . GLN A 1 625 ? -36.952 -26.984 9.282 1.00 26.86 625 GLN A O 1
ATOM 4876 N N . ARG A 1 626 ? -37.991 -28.735 8.348 1.00 26.02 626 ARG A N 1
ATOM 4877 C CA . ARG A 1 626 ? -38.258 -29.434 9.618 1.00 26.02 626 ARG A CA 1
ATOM 4878 C C . ARG A 1 626 ? -37.063 -30.333 9.947 1.00 26.02 626 ARG A C 1
ATOM 4880 O O . ARG A 1 626 ? -36.567 -31.027 9.069 1.00 26.02 626 ARG A O 1
ATOM 4887 N N . GLY A 1 627 ? -36.693 -30.400 11.227 1.00 29.02 627 GLY A N 1
ATOM 4888 C CA . GLY A 1 627 ? -35.915 -31.522 11.766 1.00 29.02 627 GLY A CA 1
ATOM 4889 C C . GLY A 1 627 ? -34.405 -31.315 11.916 1.00 29.02 627 GLY A C 1
ATOM 4890 O O . GLY A 1 627 ? -33.623 -31.960 11.226 1.00 29.02 627 GLY A O 1
ATOM 4891 N N . LYS A 1 628 ? -33.998 -30.518 12.914 1.00 24.30 628 LYS A N 1
ATOM 4892 C CA . LYS A 1 628 ? -32.814 -30.774 13.763 1.00 24.30 628 LYS A CA 1
ATOM 4893 C C . LYS A 1 628 ? -32.907 -29.922 15.034 1.00 24.30 628 LYS A C 1
ATOM 4895 O O . LYS A 1 628 ? -33.053 -28.709 14.955 1.00 24.30 628 LYS A O 1
ATOM 4900 N N . LYS A 1 629 ? -32.836 -30.556 16.211 1.00 26.64 629 LYS A N 1
ATOM 4901 C CA . LYS A 1 629 ? -32.799 -29.867 17.514 1.00 26.64 629 LYS A CA 1
ATOM 4902 C C . LYS A 1 629 ? -31.404 -29.269 17.746 1.00 26.64 629 LYS A C 1
ATOM 4904 O O . LYS A 1 629 ? -30.591 -29.853 18.454 1.00 26.64 629 LYS A O 1
ATOM 4909 N N . THR A 1 630 ? -31.107 -28.122 17.142 1.00 21.56 630 THR A N 1
ATOM 4910 C CA . THR A 1 630 ? -29.934 -27.320 17.522 1.00 21.56 630 THR A CA 1
ATOM 4911 C C . THR A 1 630 ? -30.241 -26.522 18.784 1.00 21.56 630 THR A C 1
ATOM 4913 O O . THR A 1 630 ? -31.095 -25.639 18.764 1.00 21.56 630 THR A O 1
ATOM 4916 N N . LEU A 1 631 ? -29.522 -26.824 19.868 1.00 21.52 631 LEU A N 1
ATOM 4917 C CA . LEU A 1 631 ? -29.521 -26.048 21.110 1.00 21.52 631 LEU A CA 1
ATOM 4918 C C . LEU A 1 631 ? -28.921 -24.654 20.860 1.00 21.52 631 LEU A C 1
ATOM 4920 O O . LEU A 1 631 ? -27.715 -24.444 20.982 1.00 21.52 631 LEU A O 1
ATOM 4924 N N . LEU A 1 632 ? -29.779 -23.701 20.501 1.00 22.12 632 LEU A N 1
ATOM 4925 C CA . LEU A 1 632 ? -29.464 -22.275 20.481 1.00 22.12 632 LEU A CA 1
ATOM 4926 C C . LEU A 1 632 ? -29.318 -21.788 21.931 1.00 22.12 632 LEU A C 1
ATOM 4928 O O . LEU A 1 632 ? -30.295 -21.745 22.679 1.00 22.12 632 LEU A O 1
ATOM 4932 N N . SER A 1 633 ? -28.088 -21.460 22.336 1.00 23.62 633 SER A N 1
ATOM 4933 C CA . SER A 1 633 ? -27.774 -20.979 23.687 1.00 23.62 633 SER A CA 1
ATOM 4934 C C . SER A 1 633 ? -27.584 -19.461 23.664 1.00 23.62 633 SER A C 1
ATOM 4936 O O . SER A 1 633 ? -26.557 -19.007 23.155 1.00 23.62 633 SER A O 1
ATOM 4938 N N . LEU A 1 634 ? -28.516 -18.689 24.226 1.00 25.59 634 LEU A N 1
ATOM 4939 C CA . LEU A 1 634 ? -28.354 -17.232 24.314 1.00 25.59 634 LEU A CA 1
ATOM 4940 C C . LEU A 1 634 ? -27.239 -16.846 25.294 1.00 25.59 634 LEU A C 1
ATOM 4942 O O . LEU A 1 634 ? -27.068 -17.494 26.334 1.00 25.59 634 LEU A O 1
ATOM 4946 N N . THR A 1 635 ? -26.535 -15.759 24.981 1.00 31.77 635 THR A N 1
ATOM 4947 C CA . THR A 1 635 ? -25.539 -15.134 25.863 1.00 31.77 635 THR A CA 1
ATOM 4948 C C . THR A 1 635 ? -26.055 -13.767 26.304 1.00 31.77 635 THR A C 1
ATOM 4950 O O . THR A 1 635 ? -26.490 -12.977 25.469 1.00 31.77 635 THR A O 1
ATOM 4953 N N . LEU A 1 636 ? -26.019 -13.497 27.611 1.00 34.41 636 LEU A N 1
ATOM 4954 C CA . LEU A 1 636 ? -26.538 -12.262 28.200 1.00 34.41 636 LEU A CA 1
ATOM 4955 C C . LEU A 1 636 ? -25.436 -11.535 28.986 1.00 34.41 636 LEU A C 1
ATOM 4957 O O . LEU A 1 636 ? -24.859 -12.116 29.907 1.00 34.41 636 LEU A O 1
ATOM 4961 N N . VAL A 1 637 ? -25.121 -10.298 28.599 1.00 33.72 637 VAL A N 1
ATOM 4962 C CA . VAL A 1 637 ? -24.017 -9.476 29.148 1.00 33.72 637 VAL A CA 1
ATOM 4963 C C . VAL A 1 637 ? -24.542 -8.226 29.860 1.00 33.72 637 VAL A C 1
ATOM 4965 O O . VAL A 1 637 ? -25.641 -7.759 29.485 1.00 33.72 637 VAL A O 1
#

pLDDT: mean 75.6, std 25.27, range [20.84, 97.38]

Secondary structure (DSSP, 8-state):
-HHHHHHHHTT---EEETTEEE-EEEETTEEEE--SSHHHHHHHHHHHHHHHHHTT-EE-TTT--B--EEEPTTSS-EEE--SSPPEEEETTEEEEP-BPPTT--EEETTEEE-TTSPBP--HHHHHHHHHHHHHSS--HHHHHHIIIIIIHHHHHHHT-STT--HHHHHHHHHHHHHHHHHHTT--SSSS-THHHHS-GGGTS-----HHHHHHHHHHHHHHHHHT-S-HHHHHHHHSHHHHHHHHHHHHHHT-SS--HHHHHHHHHHHHHHHHHHHHHSTTTTTHHHHTT-TTTTGGGGS-TT--HHHHHHHHHHHTT-S--HHHHTTT---SSGGGGB-TTTHHHH--B--HHHHHHT-GGGHHHHHHHHHHHHHHHHHHHHHTT-EEEES--EEETTEEE--SEEEE-SSEEEEEEEE---STT--HHHHHHHHHHHHGGGHHHHHHHHT-SEEEEEEEEB-TTS-B-STHHHHHHHTT--HHHHHHHHHHGGGTTTHHHHHTTSPPPSS-S---TTSSHHHHHHHHTTS--S--------------------------------------------------PPPTHHHHHHHHHHTTS---------PPPPP--------------EEEE-

InterPro domains:
  IPR000477 Reverse transcriptase domain [PF00078] (1-113)
  IPR000477 Reverse transcriptase domain [PS50878] (1-113)